Protein AF-A0A167NH59-F1 (afdb_monomer_lite)

Foldseek 3Di:
DDDDDDDDDDDDDDDLPPVLAQPPVCVVVLVVLVQVLVFVCVLDQCDWAPVSHRQFDDDDVVVVVVQVVDQFWDKTKGQPVRVLRRSQVSCVVVVCDCVNRPSSNSVSVVLPAQQWFQADQQLHGDDDPRGGIIIGIWGADPVRTIDTDGDDKAKDFDADQEAEAQDKGKTQIAIDDRNGGSVVFDKDKDWPDDFPQWDDDPNMIMGHHHPPTFWAKTKIWIAGPPDPDGPIHIDIGHHGYDYPDPDDFDFDDDPDDPDDDDDDDDDDDDDDDDDDDDDDDDDDDDDDDDDDPPDPPPQDPVNLVLLVLLLVLLVVLLVVLVVVLPDDDDPPDDPVVVVVSNLLSVLSNVLSVLLNVLSVCSVVVDPPDDPCSVLSVVLSSVLLVVLQVVQVVVVVVPDDDDDDDPDTRTSVSSSVSSSVLLSVLCVVVHSPDDSSSSSVSSVVVVVD

pLDDT: mean 72.91, std 20.8, range [26.47, 95.31]

Organism: Calocera viscosa (strain TUFC12733) (NCBI:txid1330018)

Radius of gyration: 30.0 Å; chains: 1; bounding box: 75×80×81 Å

Structure (mmCIF, N/CA/C/O backbone):
data_AF-A0A167NH59-F1
#
_entry.id   AF-A0A167NH59-F1
#
loop_
_atom_site.group_PDB
_atom_site.id
_atom_site.type_symbol
_atom_site.label_atom_id
_atom_site.label_alt_id
_atom_site.label_comp_id
_atom_site.label_asym_id
_atom_site.label_entity_id
_atom_site.label_seq_id
_atom_site.pdbx_PDB_ins_code
_atom_site.Cartn_x
_atom_site.Cartn_y
_atom_site.Cartn_z
_atom_site.occupancy
_atom_site.B_iso_or_equiv
_atom_site.auth_seq_id
_atom_site.auth_comp_id
_atom_site.auth_asym_id
_atom_site.auth_atom_id
_atom_site.pdbx_PDB_model_num
ATOM 1 N N . LEU A 1 1 ? -32.790 35.386 -23.263 1.00 36.06 1 LEU A N 1
ATOM 2 C CA . LEU A 1 1 ? -32.932 34.646 -21.987 1.00 36.06 1 LEU A CA 1
ATOM 3 C C . LEU A 1 1 ? -33.165 33.174 -22.315 1.00 36.06 1 LEU A C 1
ATOM 5 O O . LEU A 1 1 ? -34.307 32.755 -22.432 1.00 36.06 1 LEU A O 1
ATOM 9 N N . SER A 1 2 ? -32.090 32.414 -22.538 1.00 26.47 2 SER A N 1
ATOM 10 C CA . SER A 1 2 ? -32.166 30.991 -22.897 1.00 26.47 2 SER A CA 1
ATOM 11 C C . SER A 1 2 ? -31.320 30.164 -21.940 1.00 26.47 2 SER A C 1
ATOM 13 O O . SER A 1 2 ? -30.154 30.466 -21.699 1.00 26.47 2 SER A O 1
ATOM 15 N N . ARG A 1 3 ? -31.961 29.134 -21.384 1.00 29.70 3 ARG A N 1
ATOM 16 C CA . ARG A 1 3 ? -31.400 28.104 -20.507 1.00 29.70 3 ARG A CA 1
ATOM 17 C C . ARG A 1 3 ? -30.272 27.346 -21.213 1.00 29.70 3 ARG A C 1
ATOM 19 O O . ARG A 1 3 ? -30.462 26.898 -22.339 1.00 29.70 3 ARG A O 1
ATOM 26 N N . SER A 1 4 ? -29.181 27.065 -20.503 1.00 26.86 4 SER A N 1
ATOM 27 C CA . SER A 1 4 ? -28.382 25.867 -20.769 1.00 26.86 4 SER A CA 1
ATOM 28 C C . SER A 1 4 ? -28.009 25.163 -19.464 1.00 26.86 4 SER A C 1
ATOM 30 O O . SER A 1 4 ? -27.718 25.768 -18.435 1.00 26.86 4 SER A O 1
ATOM 32 N N . SER A 1 5 ? -28.154 23.846 -19.531 1.00 29.17 5 SER A N 1
ATOM 33 C CA . SER A 1 5 ? -27.983 22.841 -18.494 1.00 29.17 5 SER A CA 1
ATOM 34 C C . SER A 1 5 ? -26.498 22.549 -18.278 1.00 29.17 5 SER A C 1
ATOM 36 O O . SER A 1 5 ? -25.785 22.271 -19.237 1.00 29.17 5 SER A O 1
ATOM 38 N N . SER A 1 6 ? -26.036 22.551 -17.027 1.00 28.58 6 SER A N 1
ATOM 39 C CA . SER A 1 6 ? -24.750 21.961 -16.640 1.00 28.58 6 SER A CA 1
ATOM 40 C C . SER A 1 6 ? -24.974 20.951 -15.524 1.00 28.58 6 SER A C 1
ATOM 42 O O . SER A 1 6 ? -25.076 21.272 -14.342 1.00 28.58 6 SER A O 1
ATOM 44 N N . LYS A 1 7 ? -25.076 19.694 -15.948 1.00 31.20 7 LYS A N 1
ATOM 45 C CA . LYS A 1 7 ? -25.189 18.492 -15.127 1.00 31.20 7 LYS A CA 1
ATOM 46 C C . LYS A 1 7 ? -23.807 18.173 -14.538 1.00 31.20 7 LYS A C 1
ATOM 48 O O . LYS A 1 7 ? -23.021 17.475 -15.168 1.00 31.20 7 LYS A O 1
ATOM 53 N N . ARG A 1 8 ? -23.489 18.677 -13.339 1.00 29.53 8 ARG A N 1
ATOM 54 C CA . ARG A 1 8 ? -22.342 18.182 -12.555 1.00 29.53 8 ARG A CA 1
ATOM 55 C C . ARG A 1 8 ? -22.769 16.947 -11.768 1.00 29.53 8 ARG A C 1
ATOM 57 O O . ARG A 1 8 ? -23.543 17.037 -10.821 1.00 29.53 8 ARG A O 1
ATOM 64 N N . ARG A 1 9 ? -22.256 15.790 -12.184 1.00 33.47 9 ARG A N 1
ATOM 65 C CA . ARG A 1 9 ? -22.259 14.544 -11.416 1.00 33.47 9 ARG A CA 1
ATOM 66 C C . ARG A 1 9 ? -20.908 14.478 -10.700 1.00 33.47 9 ARG A C 1
ATOM 68 O O . ARG A 1 9 ? -19.912 14.115 -11.309 1.00 33.47 9 ARG A O 1
ATOM 75 N N . GLY A 1 10 ? -20.878 14.912 -9.447 1.00 27.81 10 GLY A N 1
ATOM 76 C CA . GLY A 1 10 ? -19.772 14.684 -8.522 1.00 27.81 10 GLY A CA 1
ATOM 77 C C . GLY A 1 10 ? -20.354 14.023 -7.284 1.00 27.81 10 GLY A C 1
ATOM 78 O O . GLY A 1 10 ? -21.269 14.578 -6.676 1.00 27.81 10 GLY A O 1
ATOM 79 N N . GLU A 1 11 ? -19.897 12.817 -6.958 1.00 30.73 11 GLU A N 1
ATOM 80 C CA . GLU A 1 11 ? -20.182 12.224 -5.654 1.00 30.73 11 GLU A CA 1
ATOM 81 C C . GLU A 1 11 ? -19.585 13.129 -4.564 1.00 30.73 11 GLU A C 1
ATOM 83 O O . GLU A 1 11 ? -18.430 13.544 -4.687 1.00 30.73 11 GLU A O 1
ATOM 88 N N . PRO A 1 12 ? -20.340 13.476 -3.509 1.00 36.97 12 PRO A N 1
ATOM 89 C CA . PRO A 1 12 ? -19.813 14.314 -2.449 1.00 36.97 12 PRO A CA 1
ATOM 90 C C . PRO A 1 12 ? -18.839 13.500 -1.595 1.00 36.97 12 PRO A C 1
ATOM 92 O O . PRO A 1 12 ? -19.229 12.547 -0.914 1.00 36.97 12 PRO A O 1
ATOM 95 N N . GLY A 1 13 ? -17.571 13.917 -1.592 1.00 38.00 13 GLY A N 1
ATOM 96 C CA . GLY A 1 13 ? -16.649 13.600 -0.507 1.00 38.00 13 GLY A CA 1
ATOM 97 C C . GLY A 1 13 ? -17.328 13.922 0.824 1.00 38.00 13 GLY A C 1
ATOM 98 O O . GLY A 1 13 ? -17.938 14.981 0.984 1.00 38.00 13 GLY A O 1
ATOM 99 N N . HIS A 1 14 ? -17.312 12.965 1.750 1.00 43.12 14 HIS A N 1
ATOM 100 C CA . HIS A 1 14 ? -18.050 13.065 3.004 1.00 43.12 14 HIS A CA 1
ATOM 101 C C . HIS A 1 14 ? -17.337 14.049 3.939 1.00 43.12 14 HIS A C 1
ATOM 103 O O . HIS A 1 14 ? -16.491 13.664 4.742 1.00 43.12 14 HIS A O 1
ATOM 109 N N . VAL A 1 15 ? -17.656 15.335 3.799 1.00 41.75 15 VAL A N 1
ATOM 110 C CA . VAL A 1 15 ? -17.248 16.376 4.743 1.00 41.75 15 VAL A CA 1
ATOM 111 C C . VAL A 1 15 ? -17.925 16.059 6.075 1.00 41.75 15 VAL A C 1
ATOM 113 O O . VAL A 1 15 ? -19.155 16.034 6.164 1.00 41.75 15 VAL A O 1
ATOM 116 N N . ILE A 1 16 ? -17.133 15.761 7.107 1.00 49.47 16 ILE A N 1
ATOM 117 C CA . ILE A 1 16 ? -17.644 15.533 8.461 1.00 49.47 16 ILE A CA 1
ATOM 118 C C . ILE A 1 16 ? -18.283 16.846 8.922 1.00 49.47 16 ILE A C 1
ATOM 120 O O . ILE A 1 16 ? -17.602 17.819 9.221 1.00 49.47 16 ILE A O 1
ATOM 124 N N . SER A 1 17 ? -19.614 16.894 8.937 1.00 43.12 17 SER A N 1
ATOM 125 C CA . SER A 1 17 ? -20.355 18.042 9.452 1.00 43.12 17 SER A CA 1
ATOM 126 C C . SER A 1 17 ? -20.064 18.201 10.948 1.00 43.12 17 SER A C 1
ATOM 128 O O . SER A 1 17 ? -20.421 17.322 11.738 1.00 43.12 17 SER A O 1
ATOM 130 N N . HIS A 1 18 ? -19.466 19.336 11.331 1.00 52.31 18 HIS A N 1
ATOM 131 C CA . HIS A 1 18 ? -19.166 19.729 12.718 1.00 52.31 18 HIS A CA 1
ATOM 132 C C . HIS A 1 18 ? -20.384 19.665 13.661 1.00 52.31 18 HIS A C 1
ATOM 134 O O . HIS A 1 18 ? -20.230 19.578 14.872 1.00 52.31 18 HIS A O 1
ATOM 140 N N . ALA A 1 19 ? -21.611 19.640 13.131 1.00 56.97 19 ALA A N 1
ATOM 141 C CA . ALA A 1 19 ? -22.826 19.478 13.930 1.00 56.97 19 ALA A CA 1
ATOM 142 C C . ALA A 1 19 ? -22.994 18.062 14.527 1.00 56.97 19 ALA A C 1
ATOM 144 O O . ALA A 1 19 ? -23.783 17.868 15.452 1.00 56.97 19 ALA A O 1
ATOM 145 N N . ASN A 1 20 ? -22.279 17.055 14.007 1.00 70.12 20 ASN A N 1
ATOM 146 C CA . ASN A 1 20 ? -22.397 15.657 14.444 1.00 70.12 20 ASN A CA 1
ATOM 147 C C . ASN A 1 20 ? -21.184 15.160 15.249 1.00 70.12 20 ASN A C 1
ATOM 149 O O . ASN A 1 20 ? -21.076 13.958 15.492 1.00 70.12 20 ASN A O 1
ATOM 153 N N . THR A 1 21 ? -20.279 16.046 15.668 1.00 78.88 21 THR A N 1
ATOM 154 C CA . THR A 1 21 ? -19.150 15.684 16.533 1.00 78.88 21 THR A CA 1
ATOM 155 C C . THR A 1 21 ? -19.567 15.655 18.006 1.00 78.88 21 THR A C 1
ATOM 157 O O . THR A 1 21 ? -20.540 16.296 18.419 1.00 78.88 21 THR A O 1
ATOM 160 N N . ILE A 1 22 ? -18.852 14.865 18.810 1.00 81.88 22 ILE A N 1
ATOM 161 C CA . ILE A 1 22 ? -19.028 14.854 20.268 1.00 81.88 22 ILE A CA 1
ATOM 162 C C . ILE A 1 22 ? -18.546 16.206 20.818 1.00 81.88 22 ILE A C 1
ATOM 164 O O . ILE A 1 22 ? -17.506 16.682 20.355 1.00 81.88 22 ILE A O 1
ATOM 168 N N . PRO A 1 23 ? -19.283 16.846 21.747 1.00 84.12 23 PRO A N 1
ATOM 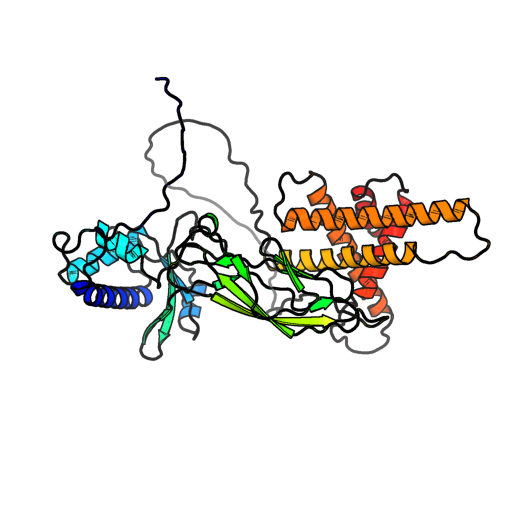169 C CA . PRO A 1 23 ? -18.834 18.079 22.393 1.00 84.12 23 PRO A CA 1
ATOM 170 C C . PRO A 1 23 ? -17.438 17.919 23.002 1.00 84.12 23 PRO A C 1
ATOM 172 O O . PRO A 1 23 ? -17.139 16.872 23.579 1.00 84.12 23 PRO A O 1
ATOM 175 N N . SER A 1 24 ? -16.597 18.951 22.884 1.00 81.44 24 SER A N 1
ATOM 176 C CA . SER A 1 24 ? -15.202 18.900 23.350 1.00 81.44 24 SER A CA 1
ATOM 177 C C . SER A 1 24 ? -15.098 18.536 24.831 1.00 81.44 24 SER A C 1
ATOM 179 O O . SER A 1 24 ? -14.217 17.769 25.200 1.00 81.44 24 SER A O 1
ATOM 181 N N . ASP A 1 25 ? -16.039 19.008 25.648 1.00 85.31 25 ASP A N 1
ATOM 182 C CA . ASP A 1 25 ? -16.055 18.787 27.098 1.00 85.31 25 ASP A CA 1
ATOM 183 C C . ASP A 1 25 ? -16.314 17.320 27.468 1.00 85.31 25 ASP A C 1
ATOM 185 O O . ASP A 1 25 ? -15.820 16.836 28.476 1.00 85.31 25 ASP A O 1
ATOM 189 N N . MET A 1 26 ? -17.051 16.591 26.624 1.00 85.44 26 MET A N 1
ATOM 190 C CA . MET A 1 26 ? -17.397 15.182 26.849 1.00 85.44 26 MET A CA 1
ATOM 191 C C . MET A 1 26 ? -16.426 14.212 26.177 1.00 85.44 26 MET A C 1
ATOM 193 O O . MET A 1 26 ? -16.434 13.013 26.457 1.00 85.44 26 MET A O 1
ATOM 197 N N . LYS A 1 27 ? -15.621 14.700 25.228 1.00 88.12 27 LYS A N 1
ATOM 198 C CA . LYS A 1 27 ? -14.713 13.859 24.451 1.00 88.12 27 LYS A CA 1
ATOM 199 C C . LYS A 1 27 ? -13.714 13.087 25.336 1.00 88.12 27 LYS A C 1
ATOM 201 O O . LYS A 1 27 ? -13.561 11.898 25.066 1.00 88.12 27 LYS A O 1
ATOM 206 N N . PRO A 1 28 ?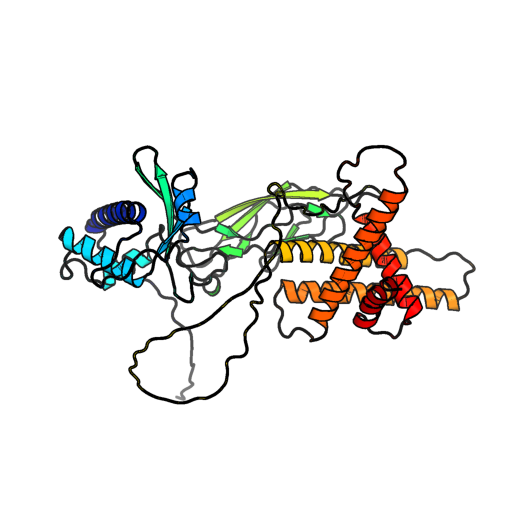 -13.082 13.676 26.373 1.00 91.19 28 PRO A N 1
ATOM 207 C CA . PRO A 1 28 ? -12.152 12.951 27.241 1.00 91.19 28 PRO A CA 1
ATOM 208 C C . PRO A 1 28 ? -12.804 11.766 27.955 1.00 91.19 28 PRO A C 1
ATOM 210 O O . PRO A 1 28 ? -12.216 10.689 28.025 1.00 91.19 28 PRO A O 1
ATOM 213 N N . ASP A 1 29 ? -14.042 11.933 28.425 1.00 91.31 29 ASP A N 1
ATOM 214 C CA . ASP A 1 29 ? -14.771 10.850 29.083 1.00 91.31 29 ASP A CA 1
ATOM 215 C C . ASP A 1 29 ? -15.119 9.735 28.099 1.00 91.31 29 ASP A C 1
ATOM 217 O O . ASP A 1 29 ? -14.930 8.559 28.401 1.00 91.31 29 ASP A O 1
ATOM 221 N N . VAL A 1 30 ? -15.569 10.087 26.892 1.00 91.50 30 VAL A N 1
ATOM 222 C CA . VAL A 1 30 ? -15.853 9.098 25.843 1.00 91.50 30 VAL A CA 1
ATOM 223 C C . VAL A 1 30 ? -14.573 8.377 25.400 1.00 91.50 30 VAL A C 1
ATOM 225 O O . VAL A 1 30 ? -14.612 7.166 25.192 1.00 91.50 30 VAL A O 1
ATOM 228 N N . ASP A 1 31 ? -13.439 9.079 25.302 1.00 93.00 31 ASP A N 1
ATOM 229 C CA . ASP A 1 31 ? -12.129 8.481 25.013 1.00 93.00 31 ASP A CA 1
ATOM 230 C C . ASP A 1 31 ? -11.709 7.503 26.123 1.00 93.00 31 ASP A C 1
ATOM 232 O O . ASP A 1 31 ? -11.278 6.388 25.823 1.00 93.00 31 ASP A O 1
ATOM 236 N N . ARG A 1 32 ? -11.902 7.861 27.401 1.00 94.44 32 ARG A N 1
ATOM 237 C CA . ARG A 1 32 ? -11.666 6.952 28.534 1.00 94.44 32 ARG A CA 1
ATOM 238 C C . ARG A 1 32 ? -12.500 5.677 28.398 1.00 94.44 32 ARG A C 1
ATOM 240 O O . ARG A 1 32 ? -11.945 4.579 28.448 1.00 94.44 32 ARG A O 1
ATOM 247 N N . VAL A 1 33 ? -13.808 5.811 28.157 1.00 94.19 33 VAL A N 1
ATOM 248 C CA . VAL A 1 33 ? -14.710 4.663 27.955 1.00 94.19 33 VAL A CA 1
ATOM 249 C C . VAL A 1 33 ? -14.283 3.829 26.744 1.00 94.19 33 VAL A C 1
ATOM 251 O O . VAL A 1 33 ? -14.334 2.601 26.790 1.00 94.19 33 VAL A O 1
ATOM 254 N N . PHE A 1 34 ? -13.820 4.466 25.668 1.00 94.94 34 PHE A N 1
ATOM 255 C CA . PHE A 1 34 ? -13.326 3.782 24.476 1.00 94.94 34 PHE A CA 1
ATOM 256 C C . PHE A 1 34 ? -12.108 2.902 24.772 1.00 94.94 34 PHE A C 1
ATOM 258 O O . PHE A 1 34 ? -12.106 1.732 24.391 1.00 94.94 34 PHE A O 1
ATOM 265 N N . PHE A 1 35 ? -11.103 3.402 25.492 1.00 93.69 35 PHE A N 1
ATOM 266 C CA . PHE A 1 35 ? -9.929 2.593 25.837 1.00 93.69 35 PHE A CA 1
ATOM 267 C C . PHE A 1 35 ? -10.220 1.516 26.886 1.00 93.69 35 PHE A C 1
ATOM 269 O O . PHE A 1 35 ? -9.649 0.426 26.811 1.00 93.69 35 PHE A O 1
ATOM 276 N N . GLU A 1 36 ? -11.125 1.768 27.833 1.00 93.00 36 GLU A N 1
ATOM 277 C CA . GLU A 1 36 ? -11.616 0.737 28.759 1.00 93.00 36 GLU A CA 1
ATOM 278 C C . GLU A 1 36 ? -12.341 -0.385 28.003 1.00 93.00 36 GLU A C 1
ATOM 280 O O . GLU A 1 36 ? -12.088 -1.571 28.238 1.00 93.00 36 GLU A O 1
ATOM 285 N N . PHE A 1 37 ? -13.197 -0.015 27.047 1.00 93.75 37 PHE A N 1
ATOM 286 C CA . PHE A 1 37 ? -13.886 -0.949 26.165 1.00 93.75 37 PHE A CA 1
ATOM 287 C C . PHE A 1 37 ? -12.897 -1.767 25.330 1.00 93.75 37 PHE A C 1
ATOM 289 O O . PHE A 1 37 ? -13.005 -2.992 25.294 1.00 93.75 37 PHE A O 1
ATOM 296 N N . LEU A 1 38 ? -11.903 -1.125 24.707 1.00 92.25 38 LEU A N 1
ATOM 297 C CA . LEU A 1 38 ? -10.886 -1.819 23.917 1.00 92.25 38 LEU A CA 1
ATOM 298 C C . LEU A 1 38 ? -10.030 -2.771 24.759 1.00 92.25 38 LEU A C 1
ATOM 300 O O . LEU A 1 38 ? -9.749 -3.878 24.307 1.00 92.25 38 LEU A O 1
ATOM 304 N N . ASN A 1 39 ? -9.637 -2.377 25.974 1.00 91.06 39 ASN A N 1
ATOM 305 C CA . ASN A 1 39 ? -8.897 -3.252 26.886 1.00 91.06 39 ASN A CA 1
ATOM 306 C C . ASN A 1 39 ? -9.692 -4.519 27.207 1.00 91.06 39 ASN A C 1
ATOM 308 O O . ASN A 1 39 ? -9.156 -5.624 27.149 1.00 91.06 39 ASN A O 1
ATOM 312 N N . ARG A 1 40 ? -10.986 -4.370 27.503 1.00 89.62 40 ARG A N 1
ATOM 313 C CA . ARG A 1 40 ? -11.868 -5.510 27.763 1.00 89.62 40 ARG A CA 1
ATOM 314 C C . ARG A 1 40 ? -12.035 -6.383 26.525 1.00 89.62 40 ARG A C 1
ATOM 316 O O . ARG A 1 40 ? -11.936 -7.602 26.625 1.00 89.62 40 ARG A O 1
ATOM 323 N N . LEU A 1 41 ? -12.220 -5.750 25.369 1.00 89.31 41 LEU A N 1
ATOM 324 C CA . LEU A 1 41 ? -12.395 -6.423 24.091 1.00 89.31 41 LEU A CA 1
ATOM 325 C C . LEU A 1 41 ? -11.157 -7.238 23.708 1.00 89.31 41 LEU A C 1
ATOM 327 O O . LEU A 1 41 ? -11.280 -8.406 23.370 1.00 89.31 41 LEU A O 1
ATOM 331 N N . CYS A 1 42 ? -9.953 -6.685 23.831 1.00 85.50 42 CYS A N 1
ATOM 332 C CA . CYS A 1 42 ? -8.730 -7.435 23.540 1.00 85.50 42 CYS A CA 1
ATOM 333 C C . CYS A 1 42 ? -8.441 -8.549 24.563 1.00 85.50 42 CYS A C 1
ATOM 335 O O . CYS A 1 42 ? -7.798 -9.534 24.205 1.00 85.50 42 CYS A O 1
ATOM 337 N N . SER A 1 43 ? -8.940 -8.434 25.798 1.00 84.62 43 SER A N 1
ATOM 338 C CA . SER A 1 43 ? -8.812 -9.470 26.834 1.00 84.62 43 SER A CA 1
ATOM 339 C C . SER A 1 43 ? -9.855 -10.593 26.735 1.00 84.62 43 SER A C 1
ATOM 341 O O . SER A 1 43 ? -9.581 -11.703 27.182 1.00 84.62 43 SER A O 1
ATOM 343 N N . SER A 1 44 ? -11.031 -10.341 26.147 1.00 84.62 44 SER A N 1
ATOM 344 C CA . SER A 1 44 ? -12.120 -11.320 25.993 1.00 84.62 44 SER A CA 1
ATOM 345 C C . SER A 1 44 ? -12.510 -11.461 24.520 1.00 84.62 44 SER A C 1
ATOM 347 O O . SER A 1 44 ? -13.264 -10.677 23.943 1.00 84.62 44 SER A O 1
ATOM 349 N N . LEU A 1 45 ? -11.967 -12.501 23.884 1.00 81.62 45 LEU A N 1
ATOM 350 C CA . LEU A 1 45 ? -12.129 -12.758 22.446 1.00 81.62 45 LEU A CA 1
ATOM 351 C C . LEU A 1 45 ? -13.531 -13.261 22.062 1.00 81.62 45 LEU A C 1
ATOM 353 O O . LEU A 1 45 ? -13.904 -13.246 20.888 1.00 81.62 45 LEU A O 1
ATOM 357 N N . ASP A 1 46 ? -14.298 -13.706 23.048 1.00 84.12 46 ASP A N 1
ATOM 358 C CA . ASP A 1 46 ? -15.650 -14.246 22.958 1.00 84.12 46 ASP A CA 1
ATOM 359 C C . ASP A 1 46 ? -16.745 -13.196 23.185 1.00 84.12 46 ASP A C 1
ATOM 361 O O . ASP A 1 46 ? -17.925 -13.534 23.135 1.00 84.12 46 ASP A O 1
ATOM 365 N N . MET A 1 47 ? -16.384 -11.920 23.370 1.00 85.88 47 MET A N 1
ATOM 366 C CA . MET A 1 47 ? -17.373 -10.855 23.536 1.00 85.88 47 MET A CA 1
ATOM 367 C C . MET A 1 47 ? -18.358 -10.786 22.361 1.00 85.88 47 MET A C 1
ATOM 369 O O . MET A 1 47 ? -17.970 -10.720 21.183 1.00 85.88 47 MET A O 1
ATOM 373 N N . THR A 1 48 ? -19.640 -10.724 22.714 1.00 88.19 48 THR A N 1
ATOM 374 C CA . THR A 1 48 ? -20.770 -10.533 21.805 1.00 88.19 48 THR A CA 1
ATOM 375 C C . THR A 1 48 ? -21.435 -9.178 22.031 1.00 88.19 48 THR A C 1
ATOM 377 O O . THR A 1 48 ? -21.297 -8.587 23.100 1.00 88.19 48 THR A O 1
ATOM 380 N N . ASP A 1 49 ? -22.175 -8.689 21.039 1.00 88.69 49 ASP A N 1
ATOM 381 C CA . ASP A 1 49 ? -23.127 -7.593 21.250 1.00 88.69 49 ASP A CA 1
ATOM 382 C C . ASP A 1 49 ? -24.432 -8.090 21.913 1.00 88.69 49 ASP A C 1
ATOM 384 O O . ASP A 1 49 ? -24.612 -9.294 22.132 1.00 88.69 49 ASP A O 1
ATOM 388 N N . SER A 1 50 ? -25.371 -7.181 22.203 1.00 84.00 50 SER A N 1
ATOM 389 C CA . SER A 1 50 ? -26.709 -7.513 22.735 1.00 84.00 50 SER A CA 1
ATOM 390 C C . SER A 1 50 ? -27.533 -8.489 21.889 1.00 84.00 50 SER A C 1
ATOM 392 O O . SER A 1 50 ? -28.536 -9.018 22.368 1.00 84.00 50 SER A O 1
ATOM 394 N N . LYS A 1 51 ? -27.142 -8.745 20.635 1.00 84.31 51 LYS A N 1
ATOM 395 C CA . LYS A 1 51 ? -27.811 -9.689 19.731 1.00 84.31 51 LYS A CA 1
ATOM 396 C C . LYS A 1 51 ? -27.129 -11.057 19.702 1.00 84.31 51 LYS A C 1
ATOM 398 O O . LYS A 1 51 ? -27.583 -11.934 18.972 1.00 84.31 51 LYS A O 1
ATOM 403 N N . GLY A 1 52 ? -26.062 -11.244 20.479 1.00 85.56 52 GLY A N 1
ATOM 404 C CA . GLY A 1 52 ? -25.271 -12.471 20.502 1.00 85.56 52 GLY A CA 1
ATOM 405 C C . GLY A 1 52 ? -24.269 -12.579 19.349 1.00 85.56 52 GLY A C 1
ATOM 406 O O . GLY A 1 52 ? -23.673 -13.637 19.156 1.00 85.56 52 GLY A O 1
ATOM 407 N N . GLU A 1 53 ? -24.047 -11.509 18.578 1.00 86.50 53 GLU A N 1
ATOM 408 C CA . GLU A 1 53 ? -23.068 -11.521 17.493 1.00 86.50 53 GLU A CA 1
ATOM 409 C C . GLU A 1 53 ? -21.660 -11.291 18.034 1.00 86.50 53 GLU A C 1
ATOM 411 O O . GLU A 1 53 ? -21.384 -10.280 18.680 1.00 86.50 53 GLU A O 1
ATOM 416 N N . LEU A 1 54 ? -20.734 -12.196 17.708 1.00 88.62 54 LEU A N 1
ATOM 417 C CA . LEU A 1 54 ? -19.324 -12.050 18.071 1.00 88.62 54 LEU A CA 1
ATOM 418 C C . LEU A 1 54 ? -18.734 -10.766 17.476 1.00 88.62 54 LEU A C 1
ATOM 420 O O . LEU A 1 54 ? -18.764 -10.552 16.258 1.00 88.62 54 LEU A O 1
ATOM 424 N N . ILE A 1 55 ? -18.137 -9.939 18.334 1.00 90.50 55 ILE A N 1
ATOM 425 C CA . ILE A 1 55 ? -17.504 -8.677 17.930 1.00 90.50 55 ILE A CA 1
ATOM 426 C C . ILE A 1 55 ? -16.209 -8.963 17.162 1.00 90.50 55 ILE A C 1
ATOM 428 O O . ILE A 1 55 ? -15.915 -8.333 16.137 1.00 90.50 55 ILE A O 1
ATOM 432 N N . HIS A 1 56 ? -15.447 -9.952 17.628 1.00 88.50 56 HIS A N 1
ATOM 433 C CA . HIS A 1 56 ? -14.242 -10.425 16.966 1.00 88.50 56 HIS A CA 1
ATOM 434 C C . HIS A 1 56 ? -14.585 -11.163 15.675 1.00 88.50 56 HIS A C 1
ATOM 436 O O . HIS A 1 56 ? -15.395 -12.091 15.629 1.00 88.50 56 HIS A O 1
ATOM 442 N N . GLN A 1 57 ? -13.893 -10.809 14.598 1.00 84.94 57 GLN A N 1
ATOM 443 C CA . GLN A 1 57 ? -13.942 -11.596 13.380 1.00 84.94 57 GLN A CA 1
ATOM 444 C C . GLN A 1 57 ? -13.134 -12.882 13.596 1.00 84.94 57 GLN A C 1
ATOM 446 O O . GLN A 1 57 ? -11.910 -12.840 13.498 1.00 84.94 57 GLN A O 1
ATOM 451 N N . ALA A 1 58 ? -13.834 -13.995 13.861 1.00 66.00 58 ALA A N 1
ATOM 452 C CA . ALA A 1 58 ? -13.326 -15.362 14.063 1.00 66.00 58 ALA A CA 1
ATOM 453 C C . ALA A 1 58 ? -11.833 -15.543 13.719 1.00 66.00 58 ALA A C 1
ATOM 455 O O . ALA A 1 58 ? -11.455 -15.712 12.550 1.00 66.00 58 ALA A O 1
ATOM 456 N N . LEU A 1 59 ? -10.993 -15.478 14.752 1.00 62.47 59 LEU A N 1
ATOM 457 C CA . LEU A 1 59 ? -9.559 -15.720 14.660 1.00 62.47 59 LEU A CA 1
ATOM 458 C C . LEU A 1 59 ? -9.310 -17.231 14.558 1.00 62.47 59 LEU A C 1
ATOM 460 O O . LEU A 1 59 ? -10.005 -18.038 15.167 1.00 62.47 59 LEU A O 1
ATOM 464 N N . MET A 1 60 ? -8.317 -17.634 13.764 1.00 51.41 60 MET A N 1
ATOM 465 C CA . MET A 1 60 ? -7.879 -19.032 13.751 1.00 51.41 60 MET A CA 1
ATOM 466 C C . MET A 1 60 ? -7.237 -19.365 15.109 1.00 51.41 60 MET A C 1
ATOM 468 O O . MET A 1 60 ? -6.377 -18.591 15.536 1.00 51.41 60 MET A O 1
ATOM 472 N N . PRO A 1 61 ? -7.528 -20.521 15.733 1.00 46.81 61 PRO A N 1
ATOM 473 C CA . PRO A 1 61 ? -6.947 -20.920 17.024 1.00 46.81 61 PRO A CA 1
ATOM 474 C C . PRO A 1 61 ? -5.410 -20.830 17.063 1.00 46.81 61 PRO A C 1
ATOM 476 O O . PRO A 1 61 ? -4.810 -20.399 18.041 1.00 46.81 61 PRO A O 1
ATOM 479 N N . LYS A 1 62 ? -4.758 -21.114 15.929 1.00 50.78 62 LYS A N 1
ATOM 480 C CA . LYS A 1 62 ? -3.297 -21.031 15.751 1.00 50.78 62 LYS A CA 1
ATOM 481 C C . LYS A 1 62 ? -2.723 -19.606 15.812 1.00 50.78 62 LYS A C 1
ATOM 483 O O . LYS A 1 62 ? -1.536 -19.434 16.067 1.00 50.78 62 LYS A O 1
ATOM 488 N N . LYS A 1 63 ? -3.541 -18.584 15.533 1.00 56.41 63 LYS A N 1
ATOM 489 C CA . LYS A 1 63 ? -3.187 -17.166 15.730 1.00 56.41 63 LYS A CA 1
ATOM 490 C C . LYS A 1 63 ? -3.467 -16.701 17.162 1.00 56.41 63 LYS A C 1
ATOM 492 O O . LYS A 1 63 ? -2.857 -15.729 17.579 1.00 56.41 63 LYS A O 1
ATOM 497 N N . MET A 1 64 ? -4.340 -17.410 17.879 1.00 52.19 64 MET A N 1
ATOM 498 C CA . MET A 1 64 ? -4.704 -17.162 19.277 1.00 52.19 64 MET A CA 1
ATOM 499 C C . MET A 1 64 ? -3.539 -17.502 20.216 1.00 52.19 64 MET A C 1
ATOM 501 O O . MET A 1 64 ? -3.121 -16.655 20.989 1.00 52.19 64 MET A O 1
ATOM 505 N N . GLN A 1 65 ? -2.924 -18.680 20.051 1.00 50.47 65 GLN A N 1
ATOM 506 C CA . GLN A 1 65 ? -1.801 -19.132 20.892 1.00 50.47 65 GLN A CA 1
ATOM 507 C C . GLN A 1 65 ? -0.530 -18.273 20.739 1.00 50.47 65 GLN A C 1
ATOM 509 O O . GLN A 1 65 ? 0.190 -18.043 21.699 1.00 50.47 65 GLN A O 1
ATOM 514 N N . LYS A 1 66 ? -0.282 -17.730 19.540 1.00 55.66 66 LYS A N 1
ATOM 515 C CA . LYS A 1 66 ? 0.856 -16.829 19.268 1.00 55.66 66 LYS A CA 1
ATOM 516 C C . LYS A 1 66 ? 0.636 -15.380 19.716 1.00 55.66 66 LYS A C 1
ATOM 518 O O . LYS A 1 66 ? 1.552 -14.569 19.586 1.00 55.66 66 LYS A O 1
ATOM 523 N N . LEU A 1 67 ? -0.577 -15.030 20.146 1.00 58.44 67 LEU A N 1
ATOM 524 C CA . LEU A 1 67 ? -0.903 -13.678 20.597 1.00 58.44 67 LEU A CA 1
ATOM 525 C C . LEU A 1 67 ? -0.330 -13.416 21.994 1.00 58.44 67 LEU A C 1
ATOM 527 O O . LEU A 1 67 ? 0.175 -12.326 22.236 1.00 58.44 67 LEU A O 1
ATOM 531 N N . ASP A 1 68 ? -0.333 -14.439 22.852 1.00 58.19 68 ASP A N 1
ATOM 532 C CA . ASP A 1 68 ? 0.221 -14.378 24.210 1.00 58.19 68 ASP A CA 1
ATOM 533 C C . ASP A 1 68 ? 1.758 -14.376 24.240 1.00 58.19 68 ASP A C 1
ATOM 535 O O . ASP A 1 68 ? 2.356 -13.822 25.155 1.00 58.19 68 ASP A O 1
ATOM 539 N N . GLU A 1 69 ? 2.410 -14.947 23.224 1.00 56.56 69 GLU A N 1
ATOM 540 C CA . GLU A 1 69 ? 3.875 -15.100 23.161 1.00 56.56 69 GLU A CA 1
ATOM 541 C C . GLU A 1 69 ? 4.594 -13.926 22.466 1.00 56.56 69 GLU A C 1
ATOM 543 O O . GLU A 1 69 ? 5.822 -13.854 22.457 1.00 56.56 69 GLU A O 1
ATOM 548 N N . SER A 1 70 ? 3.855 -13.018 21.821 1.00 57.22 70 SER A N 1
ATOM 549 C CA . SER A 1 70 ? 4.422 -12.037 20.893 1.00 57.22 70 SER A CA 1
ATOM 550 C C . SER A 1 70 ? 4.543 -10.638 21.514 1.00 57.22 70 SER A C 1
ATOM 552 O O . SER A 1 70 ? 3.514 -10.005 21.745 1.00 57.22 70 SER A O 1
ATOM 554 N N . PRO A 1 71 ? 5.757 -10.067 21.645 1.00 65.62 71 PRO A N 1
ATOM 555 C CA . PRO A 1 71 ? 5.959 -8.713 22.166 1.00 65.62 71 PRO A CA 1
ATOM 556 C C . PRO A 1 71 ? 5.658 -7.593 21.151 1.00 65.62 71 PRO A C 1
ATOM 558 O O . PRO A 1 71 ? 5.882 -6.427 21.466 1.00 65.62 71 PRO A O 1
ATOM 561 N N . ASP A 1 72 ? 5.176 -7.904 19.946 1.00 79.19 72 ASP A N 1
ATOM 562 C CA . ASP A 1 72 ? 4.882 -6.919 18.893 1.00 79.19 72 ASP A CA 1
ATOM 563 C C . ASP A 1 72 ? 3.400 -6.527 18.815 1.00 79.19 72 ASP A C 1
ATOM 565 O O . ASP A 1 72 ? 2.517 -7.294 19.200 1.00 79.19 72 ASP A O 1
ATOM 569 N N . PHE A 1 73 ? 3.117 -5.358 18.227 1.00 82.25 73 PHE A N 1
ATOM 570 C CA . PHE A 1 73 ? 1.754 -4.942 17.881 1.00 82.25 73 PHE A CA 1
ATOM 571 C C . PHE A 1 73 ? 1.109 -5.912 16.884 1.00 82.25 73 PHE A C 1
ATOM 573 O O . PHE A 1 73 ? 1.700 -6.293 15.867 1.00 82.25 73 PHE A O 1
ATOM 580 N N . ARG A 1 74 ? -0.140 -6.298 17.158 1.00 81.81 74 ARG A N 1
ATOM 581 C CA . ARG A 1 74 ? -0.919 -7.212 16.318 1.00 81.81 74 ARG A CA 1
ATOM 582 C C . ARG A 1 74 ? -2.268 -6.590 15.939 1.00 81.81 74 ARG A C 1
ATOM 584 O O . ARG A 1 74 ? -2.921 -5.992 16.793 1.00 81.81 74 ARG A O 1
ATOM 591 N N . PRO A 1 75 ? -2.719 -6.745 14.679 1.00 84.50 75 PRO A N 1
ATOM 592 C CA . PRO A 1 75 ? -4.034 -6.283 14.257 1.00 84.50 75 PRO A CA 1
ATOM 593 C C . PRO A 1 75 ? -5.146 -7.219 14.736 1.00 84.50 75 PRO A C 1
ATOM 595 O O . PRO A 1 75 ? -5.244 -8.368 14.295 1.00 84.50 75 PRO A O 1
ATOM 598 N N . PHE A 1 76 ? -6.042 -6.690 15.560 1.00 87.38 76 PHE A N 1
ATOM 599 C CA . PHE A 1 76 ? -7.341 -7.276 15.864 1.00 87.38 76 PHE A CA 1
ATOM 600 C C . PHE A 1 76 ? -8.350 -6.869 14.803 1.00 87.38 76 PHE A C 1
ATOM 602 O O . PHE A 1 76 ? -8.348 -5.731 14.343 1.00 87.38 76 PHE A O 1
ATOM 609 N N . LYS A 1 77 ? -9.210 -7.809 14.407 1.00 89.94 77 LYS A N 1
ATOM 610 C CA . LYS A 1 77 ? -10.209 -7.616 13.354 1.00 89.94 77 LYS A CA 1
ATOM 611 C C . LYS A 1 77 ? -11.598 -7.652 13.960 1.00 89.94 77 LYS A C 1
ATOM 613 O O . LYS A 1 77 ? -11.990 -8.677 14.513 1.00 89.94 77 LYS A O 1
ATOM 618 N N . PHE A 1 78 ? -12.353 -6.580 13.777 1.00 91.88 78 PHE A N 1
ATOM 619 C CA . PHE A 1 78 ? -13.676 -6.423 14.367 1.00 91.88 78 PHE A CA 1
ATOM 620 C C . PHE A 1 78 ? -14.763 -6.289 13.314 1.00 91.88 78 PHE A C 1
ATOM 622 O O . PHE A 1 78 ? -14.582 -5.643 12.275 1.00 91.88 78 PHE A O 1
ATOM 629 N N . ARG A 1 79 ? -15.920 -6.883 13.605 1.00 90.88 79 ARG A N 1
ATOM 630 C CA . ARG A 1 79 ? -17.146 -6.664 12.842 1.00 90.88 79 ARG A CA 1
ATOM 631 C C . ARG A 1 79 ? -17.709 -5.294 13.202 1.00 90.88 79 ARG A C 1
ATOM 633 O O . ARG A 1 79 ? -18.061 -5.050 14.349 1.00 90.88 79 ARG A O 1
ATOM 640 N N . ILE A 1 80 ? -17.820 -4.415 12.208 1.00 92.31 80 ILE A N 1
ATOM 641 C CA . ILE A 1 80 ? -18.144 -2.992 12.411 1.00 92.31 80 ILE A CA 1
ATOM 642 C C . ILE A 1 80 ? -19.465 -2.802 13.170 1.00 92.31 80 ILE A C 1
ATOM 644 O O . ILE A 1 80 ? -19.547 -1.978 14.078 1.00 92.31 80 ILE A O 1
ATOM 648 N N . GLN A 1 81 ? -20.497 -3.568 12.808 1.00 90.56 81 GLN A N 1
ATOM 649 C CA . GLN A 1 81 ? -21.820 -3.448 13.420 1.00 90.56 81 GLN A CA 1
ATOM 650 C C . GLN A 1 81 ? -21.823 -3.897 14.886 1.00 90.56 81 GLN A C 1
ATOM 652 O O . GLN A 1 81 ? -22.206 -3.105 15.742 1.00 90.56 81 GLN A O 1
ATOM 657 N N . ALA A 1 82 ? -21.344 -5.112 15.174 1.00 91.00 82 ALA A N 1
ATOM 658 C CA . ALA A 1 82 ? -21.272 -5.642 16.537 1.00 91.00 82 ALA A CA 1
ATOM 659 C C . ALA A 1 82 ? -20.389 -4.763 17.441 1.00 91.00 82 ALA A C 1
ATOM 661 O O . ALA A 1 82 ? -20.775 -4.439 18.557 1.00 91.00 82 ALA A O 1
ATOM 662 N N . PHE A 1 83 ? -19.253 -4.278 16.921 1.00 94.12 83 PHE A N 1
ATOM 663 C CA . PHE A 1 83 ? -18.385 -3.336 17.632 1.00 94.12 83 PHE A CA 1
ATOM 664 C C . PHE A 1 83 ? -19.118 -2.037 17.993 1.00 94.12 83 PHE A C 1
ATOM 666 O O . PHE A 1 83 ? -19.028 -1.562 19.120 1.00 94.12 83 PHE A O 1
ATOM 673 N N . THR A 1 84 ? -19.859 -1.462 17.040 1.00 93.75 84 THR A N 1
ATOM 674 C CA . THR A 1 84 ? -20.602 -0.214 17.263 1.00 93.75 84 THR A CA 1
ATOM 675 C C . THR A 1 84 ? -21.709 -0.408 18.300 1.00 93.75 84 THR A C 1
ATOM 677 O O . THR A 1 84 ? -21.857 0.441 19.171 1.00 93.75 84 THR A O 1
ATOM 680 N N . ASN A 1 85 ? -22.468 -1.508 18.229 1.00 92.44 85 ASN A N 1
ATOM 681 C CA . ASN A 1 85 ? -23.538 -1.804 19.187 1.00 92.44 85 ASN A CA 1
ATOM 682 C C . ASN A 1 85 ? -22.977 -1.979 20.603 1.00 92.44 85 ASN A C 1
ATOM 684 O O . ASN A 1 85 ? -23.405 -1.287 21.521 1.00 92.44 85 ASN A O 1
ATOM 688 N N . ALA A 1 86 ? -21.953 -2.823 20.754 1.00 92.81 86 ALA A N 1
ATOM 689 C CA . ALA A 1 86 ? -21.331 -3.093 22.045 1.00 92.81 86 ALA A CA 1
ATOM 690 C C . ALA A 1 86 ? -20.707 -1.835 22.674 1.00 92.81 86 ALA A C 1
ATOM 692 O O . ALA A 1 86 ? -20.785 -1.639 23.884 1.00 92.81 86 ALA A O 1
ATOM 693 N N . PHE A 1 87 ? -20.131 -0.940 21.864 1.00 94.31 87 PHE A N 1
ATOM 694 C CA . PHE A 1 87 ? -19.612 0.328 22.375 1.00 94.31 87 PHE A CA 1
ATOM 695 C C . PHE A 1 87 ? -20.726 1.275 22.847 1.00 94.31 87 PHE A C 1
ATOM 697 O O . PHE A 1 87 ? -20.581 1.938 23.870 1.00 94.31 87 PHE A O 1
ATOM 704 N N . VAL A 1 88 ? -21.858 1.327 22.138 1.00 92.31 88 VAL A N 1
ATOM 705 C CA . VAL A 1 88 ? -23.033 2.111 22.561 1.00 92.31 88 VAL A CA 1
ATOM 706 C C . VAL A 1 88 ? -23.613 1.568 23.868 1.00 92.31 88 VAL A C 1
ATOM 708 O O . VAL A 1 88 ? -23.995 2.343 24.738 1.00 92.31 88 VAL A O 1
ATOM 711 N N . GLU A 1 89 ? -23.643 0.248 24.036 1.00 91.19 89 GLU A N 1
ATOM 712 C CA . GLU A 1 89 ? -24.053 -0.398 25.286 1.00 91.19 89 GLU A CA 1
ATOM 713 C C . GLU A 1 89 ? -23.116 -0.037 26.446 1.00 91.19 89 GLU A C 1
ATOM 715 O O . GLU A 1 89 ? -23.588 0.306 27.530 1.00 91.19 89 GLU A O 1
ATOM 720 N N . GLU A 1 90 ? -21.801 -0.028 26.213 1.00 92.88 90 GLU A N 1
ATOM 721 C CA . GLU A 1 90 ? -20.829 0.390 27.227 1.00 92.88 90 GLU A CA 1
ATOM 722 C C . GLU A 1 90 ? -20.980 1.874 27.597 1.00 92.88 90 GLU A C 1
ATOM 724 O O . GLU A 1 90 ? -20.905 2.227 28.774 1.00 92.88 90 GLU A O 1
ATOM 729 N N . LEU A 1 91 ? -21.253 2.741 26.619 1.00 92.00 91 LEU A N 1
ATOM 730 C CA . LEU A 1 91 ? -21.549 4.155 26.855 1.00 92.00 91 LEU A CA 1
ATOM 731 C C . LEU A 1 91 ? -22.819 4.334 27.696 1.00 92.00 91 LEU A C 1
ATOM 733 O O . LEU A 1 91 ? -22.794 5.051 28.698 1.00 92.00 91 LEU A O 1
ATOM 737 N N . ASN A 1 92 ? -23.897 3.625 27.353 1.00 91.19 92 ASN A N 1
ATOM 738 C CA . ASN A 1 92 ? -25.135 3.625 28.130 1.00 91.19 92 ASN A CA 1
ATOM 739 C C . ASN A 1 92 ? -24.896 3.149 29.573 1.00 91.19 92 ASN A C 1
ATOM 741 O O . ASN A 1 92 ? -25.422 3.750 30.510 1.00 91.19 92 ASN A O 1
ATOM 745 N N . ARG A 1 93 ? -24.060 2.117 29.772 1.00 89.44 93 ARG A N 1
ATOM 746 C CA . ARG A 1 93 ? -23.686 1.593 31.099 1.00 89.44 93 ARG A CA 1
ATOM 747 C C . ARG A 1 93 ? -22.966 2.632 31.961 1.00 89.44 93 ARG A C 1
ATOM 749 O O . ARG A 1 93 ? -23.103 2.603 33.180 1.00 89.44 93 ARG A O 1
ATOM 756 N N . GLN A 1 94 ? -22.220 3.547 31.342 1.00 90.06 94 GLN A N 1
ATOM 757 C CA . GLN A 1 94 ? -21.534 4.649 32.025 1.00 90.06 94 GLN A CA 1
ATOM 758 C C . GLN A 1 94 ? -22.360 5.951 32.076 1.00 90.06 94 GLN A C 1
ATOM 760 O O . GLN A 1 94 ? -21.833 6.993 32.449 1.00 90.06 94 GLN A O 1
ATOM 765 N N . GLY A 1 95 ? -23.656 5.905 31.736 1.00 87.06 95 GLY A N 1
ATOM 766 C CA . GLY A 1 95 ? -24.580 7.040 31.860 1.00 87.06 95 GLY A CA 1
ATOM 767 C C . GLY A 1 95 ? -24.715 7.915 30.608 1.00 87.06 95 GLY A C 1
ATOM 768 O O . GLY A 1 95 ? -25.519 8.849 30.601 1.00 87.06 95 GLY A O 1
ATOM 769 N N . PHE A 1 96 ? -24.007 7.600 29.520 1.00 88.25 96 PHE A N 1
ATOM 770 C CA . PHE A 1 96 ? -24.145 8.287 28.233 1.00 88.25 96 PHE A CA 1
ATOM 771 C C . PHE A 1 96 ? -25.327 7.717 27.447 1.00 88.25 96 PHE A C 1
ATOM 773 O O . PHE A 1 96 ? -25.154 6.953 26.502 1.00 88.25 96 PHE A O 1
ATOM 780 N N . THR A 1 97 ? -26.537 8.082 27.867 1.00 86.75 97 THR A N 1
ATOM 781 C CA . THR A 1 97 ? -27.784 7.658 27.212 1.00 86.75 97 THR A CA 1
ATOM 782 C C . THR A 1 97 ? -27.983 8.323 25.845 1.00 86.75 97 THR A C 1
ATOM 784 O O . THR A 1 97 ? -27.366 9.344 25.536 1.00 86.75 97 THR A O 1
ATOM 787 N N . GLU A 1 98 ? -28.886 7.778 25.021 1.00 81.94 98 GLU A N 1
ATOM 788 C CA . GLU A 1 98 ? -29.165 8.276 23.661 1.00 81.94 98 GLU A CA 1
ATOM 789 C C . GLU A 1 98 ? -29.605 9.753 23.617 1.00 81.94 98 GLU A C 1
ATOM 791 O O . GLU A 1 98 ? -29.327 10.448 22.638 1.00 81.94 98 GLU A O 1
ATOM 796 N N . SER A 1 99 ? -30.240 10.256 24.682 1.00 79.94 99 SER A N 1
ATOM 797 C CA . SER A 1 99 ? -30.628 11.667 24.802 1.00 79.94 99 SER A CA 1
ATOM 798 C C . SER A 1 99 ? -29.422 12.601 24.935 1.00 79.94 99 SER A C 1
ATOM 800 O O . SER A 1 99 ? -29.459 13.728 24.442 1.00 79.94 99 SER A O 1
ATOM 802 N N . VAL A 1 100 ? -28.345 12.128 25.564 1.00 84.06 100 VAL A N 1
ATOM 803 C CA . VAL A 1 100 ? -27.108 12.885 25.778 1.00 84.06 100 VAL A CA 1
ATOM 804 C C . VAL A 1 100 ? -26.159 12.696 24.596 1.00 84.06 100 VAL A C 1
ATOM 806 O O . VAL A 1 100 ? -25.614 13.663 24.056 1.00 84.06 100 VAL A O 1
ATOM 809 N N . LEU A 1 101 ? -25.978 11.447 24.159 1.00 87.25 101 LEU A N 1
ATOM 810 C CA . LEU A 1 101 ? -25.064 11.083 23.086 1.00 87.25 101 LEU A CA 1
ATOM 811 C C . LEU A 1 101 ? -25.776 10.242 22.015 1.00 87.25 101 LEU A C 1
ATOM 813 O O . LEU A 1 101 ? -25.695 9.013 22.018 1.00 87.25 101 LEU A O 1
ATOM 817 N N . PRO A 1 102 ? -26.440 10.896 21.043 1.00 87.69 102 PRO A N 1
ATOM 818 C CA . PRO A 1 102 ? -27.142 10.195 19.979 1.00 87.69 102 PRO A CA 1
ATOM 819 C C . PRO A 1 102 ? -26.216 9.276 19.180 1.00 87.69 102 PRO A C 1
ATOM 821 O O . PRO A 1 102 ? -25.077 9.636 18.858 1.00 87.69 102 PRO A O 1
ATOM 824 N N . LEU A 1 103 ? -26.744 8.136 18.730 1.00 86.69 103 LEU A N 1
ATOM 825 C CA . LEU A 1 103 ? -26.005 7.120 17.969 1.00 86.69 103 LEU A CA 1
ATOM 826 C C . LEU A 1 103 ? -25.249 7.686 16.753 1.00 86.69 103 LEU A C 1
ATOM 828 O O . LEU A 1 103 ? -24.170 7.215 16.393 1.00 86.69 103 LEU A O 1
ATOM 832 N N . LYS A 1 104 ? -25.795 8.723 16.109 1.00 87.62 104 LYS A N 1
ATOM 833 C CA . LYS A 1 104 ? -25.149 9.406 14.980 1.00 87.62 104 LYS A CA 1
ATOM 834 C C . LYS A 1 104 ? -23.813 10.051 15.375 1.00 87.62 104 LYS A C 1
ATOM 836 O O . LYS A 1 104 ? -22.855 9.969 14.603 1.00 87.62 104 LYS A O 1
ATOM 841 N N . LYS A 1 105 ? -23.728 10.645 16.571 1.00 89.12 105 LYS A N 1
ATOM 842 C CA . LYS A 1 105 ? -22.486 11.224 17.101 1.00 89.12 105 LYS A CA 1
ATOM 843 C C . LYS A 1 105 ? -21.481 10.135 17.455 1.00 89.12 105 LYS A C 1
ATOM 845 O O . LYS A 1 105 ? -20.324 10.254 17.075 1.00 89.12 105 LYS A O 1
ATOM 850 N N . VAL A 1 106 ? -21.933 9.033 18.062 1.00 89.69 106 VAL A N 1
ATOM 851 C CA . VAL A 1 106 ? -21.076 7.869 18.367 1.00 89.69 106 VAL A CA 1
ATOM 852 C C . VAL A 1 106 ? -20.479 7.266 17.094 1.00 89.69 106 VAL A C 1
ATOM 854 O O . VAL A 1 106 ? -19.276 7.036 17.015 1.00 89.69 106 VAL A O 1
ATOM 857 N N . ARG A 1 107 ? -21.291 7.067 16.047 1.00 89.12 107 ARG A N 1
ATOM 858 C CA . ARG A 1 107 ? -20.807 6.582 14.743 1.00 89.12 107 ARG A CA 1
ATOM 859 C C . ARG A 1 107 ? -19.770 7.519 14.132 1.00 89.12 107 ARG A C 1
ATOM 861 O O . ARG A 1 107 ? -18.759 7.043 13.625 1.00 89.12 107 ARG A O 1
ATOM 868 N N . THR A 1 108 ? -20.012 8.828 14.197 1.00 89.25 108 THR A N 1
ATOM 869 C CA . THR A 1 108 ? -19.081 9.852 13.695 1.00 89.25 108 THR A CA 1
ATOM 870 C C . THR A 1 108 ? -17.773 9.832 14.485 1.00 89.25 108 THR A C 1
ATOM 872 O O . THR A 1 108 ? -16.701 9.807 13.889 1.00 89.25 108 THR A O 1
ATOM 875 N N . TYR A 1 109 ? -17.859 9.748 15.813 1.00 92.19 109 TYR A N 1
ATOM 876 C CA . TYR A 1 109 ? -16.714 9.618 16.707 1.00 92.19 109 TYR A CA 1
ATOM 877 C C . TYR A 1 109 ? -15.869 8.397 16.370 1.00 92.19 109 TYR A C 1
ATOM 879 O O . TYR A 1 109 ? -14.683 8.546 16.083 1.00 92.19 109 TYR A O 1
ATOM 887 N N . LEU A 1 110 ? -16.487 7.212 16.313 1.00 92.00 110 LEU A N 1
ATOM 888 C CA . LEU A 1 110 ? -15.794 5.986 15.936 1.00 92.00 110 LEU A CA 1
ATOM 889 C C . LEU A 1 110 ? -15.142 6.153 14.566 1.00 92.00 110 LEU A C 1
ATOM 891 O O . LEU A 1 110 ? -13.974 5.804 14.423 1.00 92.00 110 LEU A O 1
ATOM 895 N N . TRP A 1 111 ? -15.852 6.733 13.587 1.00 88.00 111 TRP A N 1
ATOM 896 C CA . TRP A 1 111 ? -15.330 7.003 12.243 1.00 88.00 111 TRP A CA 1
ATOM 897 C C . TRP A 1 111 ? -14.087 7.903 12.230 1.00 88.00 111 TRP A C 1
ATOM 899 O O . TRP A 1 111 ? -13.211 7.703 11.396 1.00 88.00 111 TRP A O 1
ATOM 909 N N . SER A 1 112 ? -13.987 8.841 13.172 1.00 88.56 112 SER A N 1
ATOM 910 C CA . SER A 1 112 ? -12.829 9.727 13.335 1.00 88.56 112 SER A CA 1
ATOM 911 C C . SER A 1 112 ? -11.685 9.154 14.183 1.00 88.56 112 SER A C 1
ATOM 913 O O . SER A 1 112 ? -10.641 9.791 14.272 1.00 88.56 112 SER A O 1
ATOM 915 N N . GLN A 1 113 ? -11.843 7.977 14.805 1.00 91.00 113 GLN A N 1
ATOM 916 C CA . GLN A 1 113 ? -10.824 7.437 15.714 1.00 91.00 113 GLN A CA 1
ATOM 917 C C . GLN A 1 113 ? -9.537 7.009 14.984 1.00 91.00 113 GLN A C 1
ATOM 919 O O . GLN A 1 113 ? -9.609 6.103 14.141 1.00 91.00 113 GLN A O 1
ATOM 924 N N . PRO A 1 114 ? -8.355 7.556 15.351 1.00 90.25 114 PRO A N 1
ATOM 925 C CA . PRO A 1 114 ? -7.075 7.233 14.710 1.00 90.25 114 PRO A CA 1
ATOM 926 C C . PRO A 1 114 ? -6.593 5.806 15.011 1.00 90.25 114 PRO A C 1
ATOM 928 O O . PRO A 1 114 ? -5.846 5.225 14.229 1.00 90.25 114 PRO A O 1
ATOM 931 N N . TYR A 1 115 ? -7.075 5.196 16.094 1.00 92.56 115 TYR A N 1
ATOM 932 C CA . TYR A 1 115 ? -6.775 3.811 16.480 1.00 92.56 115 TYR A CA 1
ATOM 933 C C . TYR A 1 115 ? -7.499 2.760 15.625 1.00 92.56 115 TYR A C 1
ATOM 935 O O . TYR A 1 115 ? -7.259 1.564 15.780 1.00 92.56 115 TYR A O 1
ATOM 943 N N . ILE A 1 116 ? -8.393 3.181 14.722 1.00 93.00 116 ILE A N 1
ATOM 944 C CA . ILE A 1 116 ? -9.189 2.285 13.881 1.00 93.00 116 ILE A CA 1
ATOM 945 C C . ILE A 1 116 ? -8.766 2.417 12.418 1.00 93.00 116 ILE A C 1
ATOM 947 O O . ILE A 1 116 ? -9.027 3.434 11.785 1.00 93.00 116 ILE A O 1
ATOM 951 N N . SER A 1 117 ? -8.204 1.355 11.844 1.00 92.38 117 SER A N 1
ATOM 952 C CA . SER A 1 117 ? -7.929 1.257 10.409 1.00 92.38 117 SER A CA 1
ATOM 953 C C . SER A 1 117 ? -9.130 0.673 9.665 1.00 92.38 117 SER A C 1
ATOM 955 O O . SER A 1 117 ? -9.637 -0.411 9.976 1.00 92.38 117 SER A O 1
ATOM 957 N N . ARG A 1 118 ? -9.573 1.404 8.643 1.00 92.00 118 ARG A N 1
ATOM 958 C CA . ARG A 1 118 ? -10.741 1.110 7.799 1.00 92.00 118 ARG A CA 1
ATOM 959 C C . ARG A 1 118 ? -10.357 0.679 6.396 1.00 92.00 118 ARG A C 1
ATOM 961 O O . ARG A 1 118 ? -11.168 0.045 5.721 1.00 92.00 118 ARG A O 1
ATOM 968 N N . TYR A 1 119 ? -9.152 1.032 5.966 1.00 89.12 119 TYR A N 1
ATOM 969 C CA . TYR A 1 119 ? -8.619 0.736 4.646 1.00 89.12 119 TYR A CA 1
ATOM 970 C C . TYR A 1 119 ? -7.348 -0.107 4.765 1.00 89.12 119 TYR A C 1
ATOM 972 O O . TYR A 1 119 ? -6.489 0.140 5.612 1.00 89.12 119 TYR A O 1
ATOM 980 N N . ASN A 1 120 ? -7.236 -1.111 3.899 1.00 87.62 120 ASN A N 1
ATOM 981 C CA . ASN A 1 120 ? -6.026 -1.911 3.729 1.00 87.62 120 ASN A CA 1
ATOM 982 C C . ASN A 1 120 ? -4.938 -1.093 3.020 1.00 87.62 120 ASN A C 1
ATOM 984 O O . ASN A 1 120 ? -5.227 -0.029 2.477 1.00 87.62 120 ASN A O 1
ATOM 988 N N . GLU A 1 121 ? -3.718 -1.630 2.951 1.00 82.44 121 GLU A N 1
ATOM 989 C CA . GLU A 1 121 ? -2.572 -1.012 2.256 1.00 82.44 121 GLU A CA 1
ATOM 990 C C . GLU A 1 121 ? -2.862 -0.642 0.795 1.00 82.44 121 GLU A C 1
ATOM 992 O O . GLU A 1 121 ? -2.384 0.380 0.311 1.00 82.44 121 GLU A O 1
ATOM 997 N N . ASP A 1 122 ? -3.745 -1.391 0.131 1.00 79.62 122 ASP A N 1
ATOM 998 C CA . ASP A 1 122 ? -4.206 -1.108 -1.236 1.00 79.62 122 ASP A CA 1
ATOM 999 C C . ASP A 1 122 ? -5.153 0.107 -1.338 1.00 79.62 122 ASP A C 1
ATOM 1001 O O . ASP A 1 122 ? -5.641 0.439 -2.420 1.00 79.62 122 ASP A O 1
ATOM 1005 N N . GLY A 1 123 ? -5.510 0.732 -0.212 1.00 82.31 123 GLY A N 1
ATOM 1006 C CA . GLY A 1 123 ? -6.470 1.836 -0.138 1.00 82.31 123 GLY A CA 1
ATOM 1007 C C . GLY A 1 123 ? -7.926 1.421 -0.358 1.00 82.31 123 GLY A C 1
ATOM 1008 O O . GLY A 1 123 ? -8.783 2.270 -0.614 1.00 82.31 123 GLY A O 1
ATOM 1009 N N . ARG A 1 124 ? -8.223 0.118 -0.271 1.00 87.69 124 ARG A N 1
ATOM 1010 C CA . ARG A 1 124 ? -9.581 -0.448 -0.324 1.00 87.69 124 ARG A CA 1
ATOM 1011 C C . ARG A 1 124 ? -10.109 -0.689 1.083 1.00 87.69 124 ARG A C 1
ATOM 1013 O O . ARG A 1 124 ? -9.337 -1.050 1.968 1.00 87.69 124 ARG A O 1
ATOM 1020 N N . LYS A 1 125 ? -11.427 -0.556 1.279 1.00 89.19 125 LYS A N 1
ATOM 1021 C CA . LYS A 1 125 ? -12.071 -0.857 2.569 1.00 89.19 125 LYS A CA 1
ATOM 1022 C C . LYS A 1 125 ? -11.681 -2.259 3.034 1.00 89.19 125 LYS A C 1
ATOM 1024 O O . LYS A 1 125 ? -11.818 -3.222 2.276 1.00 89.19 125 LYS A O 1
ATOM 1029 N N . SER A 1 126 ? -11.220 -2.359 4.272 1.00 89.31 126 SER A N 1
ATOM 1030 C CA . SER A 1 126 ? -10.779 -3.601 4.890 1.00 89.31 126 SER A CA 1
ATOM 1031 C C . SER A 1 126 ? -11.916 -4.612 4.899 1.00 89.31 126 SER A C 1
ATOM 1033 O O . SER A 1 126 ? -13.023 -4.311 5.349 1.00 89.31 126 SER A O 1
ATOM 1035 N N . LYS A 1 127 ? -11.651 -5.817 4.389 1.00 89.50 127 LYS A N 1
ATOM 1036 C CA . LYS A 1 127 ? -12.628 -6.907 4.330 1.00 89.50 127 LYS A CA 1
ATOM 1037 C C . LYS A 1 127 ? -12.067 -8.206 4.894 1.00 89.50 127 LYS A C 1
ATOM 1039 O O . LYS A 1 127 ? -10.880 -8.496 4.774 1.00 89.50 127 LYS A O 1
ATOM 1044 N N . SER A 1 128 ? -12.942 -9.019 5.472 1.00 85.25 128 SER A N 1
ATOM 1045 C CA . SER A 1 128 ? -12.663 -10.398 5.866 1.00 85.25 128 SER A CA 1
ATOM 1046 C C . SER A 1 128 ? -13.884 -11.255 5.575 1.00 85.25 128 SER A C 1
ATOM 1048 O O . SER A 1 128 ? -14.990 -10.907 5.981 1.00 85.25 128 SER A O 1
ATOM 1050 N N . LYS A 1 129 ? -13.686 -12.368 4.855 1.00 82.06 129 LYS A N 1
ATOM 1051 C CA . LYS A 1 129 ? -14.773 -13.255 4.401 1.00 82.06 129 LYS A CA 1
ATOM 1052 C C . LYS A 1 129 ? -15.921 -12.481 3.713 1.00 82.06 129 LYS A C 1
ATOM 1054 O O . LYS A 1 129 ? -17.085 -12.717 3.997 1.00 82.06 129 LYS A O 1
ATOM 1059 N N . GLY A 1 130 ? -15.583 -11.504 2.865 1.00 82.62 130 GLY A N 1
ATOM 1060 C CA . GLY A 1 130 ? -16.549 -10.669 2.131 1.00 82.62 130 GLY A CA 1
ATOM 1061 C C . GLY A 1 130 ? -17.097 -9.448 2.887 1.00 82.62 130 GLY A C 1
ATOM 1062 O O . GLY A 1 130 ? -17.491 -8.477 2.242 1.00 82.62 130 GLY A O 1
ATOM 1063 N N . ASN A 1 131 ? -17.029 -9.431 4.221 1.00 86.69 131 ASN A N 1
ATOM 1064 C CA . ASN A 1 131 ? -17.594 -8.364 5.054 1.00 86.69 131 ASN A CA 1
ATOM 1065 C C . ASN A 1 131 ? -16.576 -7.275 5.386 1.00 86.69 131 ASN A C 1
ATOM 1067 O O . ASN A 1 131 ? -15.402 -7.578 5.595 1.00 86.69 131 ASN A O 1
ATOM 1071 N N . HIS A 1 132 ? -17.029 -6.021 5.480 1.00 89.62 132 HIS A N 1
ATOM 1072 C CA . HIS A 1 132 ? -16.190 -4.917 5.946 1.00 89.62 132 HIS A CA 1
ATOM 1073 C C . HIS A 1 132 ? -15.846 -5.080 7.428 1.00 89.62 132 HIS A C 1
ATOM 1075 O O . HIS A 1 132 ? -16.710 -5.402 8.244 1.00 89.62 132 HIS A O 1
ATOM 1081 N N . ILE A 1 133 ? -14.585 -4.834 7.761 1.00 92.25 133 ILE A N 1
ATOM 1082 C CA . ILE A 1 133 ? -14.061 -4.952 9.120 1.00 92.25 133 ILE A CA 1
ATOM 1083 C C . ILE A 1 133 ? -13.256 -3.715 9.495 1.00 92.25 133 ILE A C 1
ATOM 1085 O O . ILE A 1 133 ? -12.777 -2.982 8.630 1.00 92.25 133 ILE A O 1
ATOM 1089 N N . TRP A 1 134 ? -13.075 -3.524 10.792 1.00 93.81 134 TRP A N 1
ATOM 1090 C CA . TRP A 1 134 ? -12.127 -2.566 11.345 1.00 93.81 134 TRP A CA 1
ATOM 1091 C C . TRP A 1 134 ? -10.923 -3.298 11.919 1.00 93.81 134 TRP A C 1
ATOM 1093 O O . TRP A 1 134 ? -11.081 -4.363 12.517 1.00 93.81 134 TRP A O 1
ATOM 1103 N N . ASN A 1 135 ? -9.729 -2.742 11.712 1.00 91.62 135 ASN A N 1
ATOM 1104 C CA . ASN A 1 135 ? -8.505 -3.253 12.315 1.00 91.62 135 ASN A CA 1
ATOM 1105 C C . ASN A 1 135 ? -8.056 -2.321 13.442 1.00 91.62 135 ASN A C 1
ATOM 1107 O O . ASN A 1 135 ? -8.030 -1.110 13.245 1.00 91.62 135 ASN A O 1
ATOM 1111 N N . ILE A 1 136 ? -7.615 -2.866 14.572 1.00 91.81 136 ILE A N 1
ATOM 1112 C CA . ILE A 1 136 ? -6.988 -2.106 15.667 1.00 91.81 136 ILE A CA 1
ATOM 1113 C C . ILE A 1 136 ? -5.679 -2.793 16.030 1.00 91.81 136 ILE A C 1
ATOM 1115 O O . ILE A 1 136 ? -5.658 -4.007 16.218 1.00 91.81 136 ILE A O 1
ATOM 1119 N N . HIS A 1 137 ? -4.587 -2.038 16.084 1.00 90.00 137 HIS A N 1
ATOM 1120 C CA . HIS A 1 137 ? -3.301 -2.560 16.527 1.00 90.00 137 HIS A CA 1
ATOM 1121 C C . HIS A 1 137 ? -3.221 -2.483 18.043 1.00 90.00 137 HIS A C 1
ATOM 1123 O O . HIS A 1 137 ? -3.306 -1.394 18.609 1.00 90.00 137 HIS A O 1
ATOM 1129 N N . ALA A 1 138 ? -3.032 -3.635 18.680 1.00 89.38 138 ALA A N 1
ATOM 1130 C CA . ALA A 1 138 ? -2.834 -3.713 20.116 1.00 89.38 138 ALA A CA 1
ATOM 1131 C C . ALA A 1 138 ? -1.643 -4.611 20.455 1.00 89.38 138 ALA A C 1
ATOM 1133 O O . ALA A 1 138 ? -1.310 -5.541 19.712 1.00 89.38 138 ALA A O 1
ATOM 1134 N N . LYS A 1 139 ? -0.995 -4.312 21.577 1.00 88.00 139 LYS A N 1
ATOM 1135 C CA . LYS A 1 139 ? 0.091 -5.097 22.163 1.00 88.00 139 LYS A CA 1
ATOM 1136 C C . LYS A 1 139 ? -0.210 -5.323 23.640 1.00 88.00 139 LYS A C 1
ATOM 1138 O O . LYS A 1 139 ? -0.612 -4.389 24.331 1.00 88.00 139 LYS A O 1
ATOM 1143 N N . ARG A 1 140 ? -0.005 -6.554 24.105 1.00 84.88 140 ARG A N 1
ATOM 1144 C CA . ARG A 1 140 ? -0.182 -6.927 25.510 1.00 84.88 140 ARG A CA 1
ATOM 1145 C C . ARG A 1 140 ? 1.024 -6.456 26.324 1.00 84.88 140 ARG A C 1
ATOM 1147 O O . ARG A 1 140 ? 2.168 -6.642 25.905 1.00 84.88 140 ARG A O 1
ATOM 1154 N N . LEU A 1 141 ? 0.766 -5.818 27.458 1.00 84.62 141 LEU A N 1
ATOM 1155 C CA . LEU A 1 141 ? 1.772 -5.425 28.438 1.00 84.62 141 LEU A CA 1
ATOM 1156 C C . LEU A 1 141 ? 2.014 -6.555 29.448 1.00 84.62 141 LEU A C 1
ATOM 1158 O O . LEU A 1 141 ? 1.183 -7.447 29.629 1.00 84.62 141 LEU A O 1
ATOM 1162 N N . ALA A 1 142 ? 3.166 -6.506 30.120 1.00 80.00 142 ALA A N 1
ATOM 1163 C CA . ALA A 1 142 ? 3.553 -7.495 31.129 1.00 80.00 142 ALA A CA 1
ATOM 1164 C C . ALA A 1 142 ? 2.645 -7.483 32.377 1.00 80.00 142 ALA A C 1
ATOM 1166 O O . ALA A 1 142 ? 2.558 -8.486 33.077 1.00 80.00 142 ALA A O 1
ATOM 1167 N N . ASP A 1 143 ? 1.951 -6.373 32.631 1.00 81.25 143 ASP A N 1
ATOM 1168 C CA . ASP A 1 143 ? 0.972 -6.201 33.713 1.00 81.25 143 ASP A CA 1
ATOM 1169 C C . ASP A 1 143 ? -0.424 -6.769 33.378 1.00 81.25 143 ASP A C 1
ATOM 1171 O O . ASP A 1 143 ? -1.319 -6.757 34.220 1.00 81.25 143 ASP A O 1
ATOM 1175 N N . GLY A 1 144 ? -0.617 -7.289 32.160 1.00 77.19 144 GLY A N 1
ATOM 1176 C CA . GLY A 1 144 ? -1.892 -7.824 31.685 1.00 77.19 144 GLY A CA 1
ATOM 1177 C C . GLY A 1 144 ? -2.800 -6.810 30.979 1.00 77.19 144 GLY A C 1
ATOM 1178 O O . GLY A 1 144 ? -3.859 -7.215 30.502 1.00 77.19 144 GLY A O 1
ATOM 1179 N N . GLY A 1 145 ? -2.398 -5.538 30.863 1.00 83.50 145 GLY A N 1
ATOM 1180 C CA . GLY A 1 145 ? -3.106 -4.515 30.087 1.00 83.50 145 GLY A CA 1
ATOM 1181 C C . GLY A 1 145 ? -2.793 -4.547 28.586 1.00 83.50 145 GLY A C 1
ATOM 1182 O O . GLY A 1 145 ? -1.924 -5.290 28.121 1.00 83.50 145 GLY A O 1
ATOM 1183 N N . TRP A 1 146 ? -3.487 -3.710 27.809 1.00 88.00 146 TRP A N 1
ATOM 1184 C CA . TRP A 1 146 ? -3.226 -3.513 26.380 1.00 88.00 146 TRP A CA 1
ATOM 1185 C C . TRP A 1 146 ? -2.817 -2.076 26.079 1.00 88.00 146 TRP A C 1
ATOM 1187 O O . TRP A 1 146 ? -3.425 -1.121 26.561 1.00 88.00 146 TRP A O 1
ATOM 1197 N N . ILE A 1 147 ? -1.821 -1.927 25.208 1.00 90.50 147 ILE A N 1
ATOM 1198 C CA . ILE A 1 147 ? -1.504 -0.652 24.564 1.00 90.50 147 ILE A CA 1
ATOM 1199 C C . ILE A 1 147 ? -1.969 -0.675 23.118 1.00 90.50 147 ILE A C 1
ATOM 1201 O O . ILE A 1 147 ? -1.817 -1.678 22.417 1.00 90.50 147 ILE A O 1
ATOM 1205 N N . PHE A 1 148 ? -2.512 0.450 22.670 1.00 92.06 148 PHE A N 1
ATOM 1206 C CA . PHE A 1 148 ? -3.061 0.617 21.331 1.00 92.06 148 PHE A CA 1
ATOM 1207 C C . PHE A 1 148 ? -2.181 1.556 20.522 1.00 92.06 148 PHE A C 1
ATOM 1209 O O . PHE A 1 148 ? -1.662 2.539 21.045 1.00 92.06 148 PHE A O 1
ATOM 1216 N N . GLN A 1 149 ? -2.007 1.246 19.242 1.00 91.19 149 GLN A N 1
ATOM 1217 C CA . GLN A 1 149 ? -1.218 2.069 18.334 1.00 91.19 149 GLN A CA 1
ATOM 1218 C C . GLN A 1 149 ? -2.137 2.888 17.433 1.00 91.19 149 GLN A C 1
ATOM 1220 O O . GLN A 1 149 ? -3.044 2.343 16.799 1.00 91.19 149 GLN A O 1
ATOM 1225 N N . GLU A 1 150 ? -1.871 4.188 17.345 1.00 90.25 150 GLU A N 1
ATOM 1226 C CA . GLU A 1 150 ? -2.499 5.046 16.346 1.00 90.25 150 GLU A CA 1
ATOM 1227 C C . GLU A 1 150 ? -2.047 4.642 14.947 1.00 90.25 150 GLU A C 1
ATOM 1229 O O . GLU A 1 150 ? -0.858 4.430 14.690 1.00 90.25 150 GLU A O 1
ATOM 1234 N N . TYR A 1 151 ? -2.992 4.561 14.014 1.00 87.56 151 TYR A N 1
ATOM 1235 C CA . TYR A 1 151 ? -2.627 4.402 12.622 1.00 87.56 151 TYR A CA 1
ATOM 1236 C C . TYR A 1 151 ? -2.255 5.752 12.036 1.00 87.56 151 TYR A C 1
ATOM 1238 O O . TYR A 1 151 ? -3.075 6.665 11.950 1.00 87.56 151 TYR A O 1
ATOM 1246 N N . GLN A 1 152 ? -1.017 5.838 11.571 1.00 85.69 152 GLN A N 1
ATOM 1247 C CA . GLN A 1 152 ? -0.516 7.002 10.866 1.00 85.69 152 GLN A CA 1
ATOM 1248 C C . GLN A 1 152 ? -0.484 6.734 9.368 1.00 85.69 152 GLN A C 1
ATOM 1250 O O . GLN A 1 152 ? -0.204 5.620 8.909 1.00 85.69 152 GLN A O 1
ATOM 1255 N N . ARG A 1 153 ? -0.786 7.782 8.603 1.00 88.12 153 ARG A N 1
ATOM 1256 C CA . ARG A 1 153 ? -0.598 7.781 7.158 1.00 88.12 153 ARG A CA 1
ATOM 1257 C C . ARG A 1 153 ? 0.883 7.534 6.861 1.00 88.12 153 ARG A C 1
ATOM 1259 O O . ARG A 1 153 ? 1.745 8.119 7.510 1.00 88.12 153 ARG A O 1
ATOM 1266 N N . ARG A 1 154 ? 1.179 6.675 5.886 1.00 88.94 154 ARG A N 1
ATOM 1267 C CA . ARG A 1 154 ? 2.562 6.338 5.517 1.00 88.94 154 ARG A CA 1
ATOM 1268 C C . ARG A 1 154 ? 2.721 6.134 4.022 1.00 88.94 154 ARG A C 1
ATOM 1270 O O . ARG A 1 154 ? 1.802 5.650 3.358 1.00 88.94 154 ARG A O 1
ATOM 1277 N N . ILE A 1 155 ? 3.907 6.446 3.517 1.00 89.81 155 ILE A N 1
ATOM 1278 C CA . ILE A 1 155 ? 4.301 6.065 2.163 1.00 89.81 155 ILE A CA 1
ATOM 1279 C C . ILE A 1 155 ? 4.499 4.543 2.139 1.00 89.81 155 ILE A C 1
ATOM 1281 O O . ILE A 1 155 ? 5.105 3.960 3.038 1.00 89.81 155 ILE A O 1
ATOM 1285 N N . THR A 1 156 ? 3.931 3.900 1.130 1.00 87.12 156 THR A N 1
ATOM 1286 C CA . THR A 1 156 ? 4.042 2.474 0.838 1.00 87.12 156 THR A CA 1
ATOM 1287 C C . THR A 1 156 ? 4.645 2.273 -0.547 1.00 87.12 156 THR A C 1
ATOM 1289 O O . THR A 1 156 ? 4.724 3.196 -1.354 1.00 87.12 156 THR A O 1
ATOM 1292 N N . GLY A 1 157 ? 5.066 1.045 -0.833 1.00 83.00 157 GLY A N 1
ATOM 1293 C CA . GLY A 1 157 ? 5.889 0.736 -1.997 1.00 83.00 157 GLY A CA 1
ATOM 1294 C C . GLY A 1 157 ? 7.336 0.556 -1.563 1.00 83.00 157 GLY A C 1
ATOM 1295 O O . GLY A 1 157 ? 7.881 1.360 -0.817 1.00 83.00 157 GLY A O 1
ATOM 1296 N N . THR A 1 158 ? 7.943 -0.545 -1.991 1.00 84.50 158 THR A N 1
ATOM 1297 C CA . THR A 1 158 ? 9.333 -0.856 -1.662 1.00 84.50 158 THR A CA 1
ATOM 1298 C C . THR A 1 158 ? 10.198 -0.483 -2.862 1.00 84.50 158 THR A C 1
ATOM 1300 O O . THR A 1 158 ? 10.052 -1.121 -3.909 1.00 84.50 158 THR A O 1
ATOM 1303 N N . PRO A 1 159 ? 11.060 0.541 -2.752 1.00 87.25 159 PRO A N 1
ATOM 1304 C CA . PRO A 1 159 ? 11.989 0.880 -3.820 1.00 87.25 159 PRO A CA 1
ATOM 1305 C C . PRO A 1 159 ? 13.010 -0.243 -4.009 1.00 87.25 159 PRO A C 1
ATOM 1307 O O . PRO A 1 159 ? 13.380 -0.938 -3.059 1.00 87.25 159 PRO A O 1
ATOM 1310 N N . ALA A 1 160 ? 13.491 -0.422 -5.238 1.00 83.50 160 ALA A N 1
ATOM 1311 C CA . ALA A 1 160 ? 14.640 -1.284 -5.473 1.00 83.50 160 ALA A CA 1
ATOM 1312 C C . ALA A 1 160 ? 15.876 -0.628 -4.840 1.00 83.50 160 ALA A C 1
ATOM 1314 O O . ALA A 1 160 ? 16.248 0.472 -5.230 1.00 83.50 160 ALA A O 1
ATOM 1315 N N . GLY A 1 161 ? 16.520 -1.292 -3.879 1.00 82.00 161 GLY A N 1
ATOM 1316 C CA . GLY A 1 161 ? 17.673 -0.731 -3.156 1.00 82.00 161 GLY A CA 1
ATOM 1317 C C . GLY A 1 161 ? 18.949 -0.580 -3.991 1.00 82.00 161 GLY A C 1
ATOM 1318 O O . GLY A 1 161 ? 19.947 -0.081 -3.485 1.00 82.00 161 GLY A O 1
ATOM 1319 N N . VAL A 1 162 ? 18.929 -1.006 -5.256 1.00 83.19 162 VAL A N 1
ATOM 1320 C CA . VAL A 1 162 ? 20.065 -0.954 -6.179 1.00 83.19 162 VAL A CA 1
ATOM 1321 C C . VAL A 1 162 ? 19.612 -0.369 -7.514 1.00 83.19 162 VAL A C 1
ATOM 1323 O O . VAL A 1 162 ? 18.591 -0.793 -8.059 1.00 83.19 162 VAL A O 1
ATOM 1326 N N . ALA A 1 163 ? 20.392 0.569 -8.045 1.00 82.38 163 ALA A N 1
ATOM 1327 C CA . ALA A 1 163 ? 20.314 1.072 -9.408 1.00 82.38 163 ALA A CA 1
ATOM 1328 C C . ALA A 1 163 ? 21.582 0.683 -10.170 1.00 82.38 163 ALA A C 1
ATOM 1330 O O . ALA A 1 163 ? 22.690 0.764 -9.642 1.00 82.38 163 ALA A O 1
ATOM 1331 N N . TYR A 1 164 ? 21.421 0.258 -11.417 1.00 82.56 164 TYR A N 1
ATOM 1332 C CA . TYR A 1 164 ? 22.533 -0.181 -12.248 1.00 82.56 164 TYR A CA 1
ATOM 1333 C C . TYR A 1 164 ? 22.880 0.882 -13.279 1.00 82.56 164 TYR A C 1
ATOM 1335 O O . TYR A 1 164 ? 21.988 1.453 -13.905 1.00 82.56 164 TYR A O 1
ATOM 1343 N N . ILE A 1 165 ? 24.174 1.123 -13.478 1.00 78.38 165 ILE A N 1
ATOM 1344 C CA . ILE A 1 165 ? 24.640 2.129 -14.437 1.00 78.38 165 ILE A CA 1
ATOM 1345 C C . ILE A 1 165 ? 24.158 1.809 -15.854 1.00 78.38 165 ILE A C 1
ATOM 1347 O O . ILE A 1 165 ? 24.300 0.686 -16.335 1.00 78.38 165 ILE A O 1
ATOM 1351 N N . GLY A 1 166 ? 23.588 2.817 -16.516 1.00 73.38 166 GLY A N 1
ATOM 1352 C CA . GLY A 1 166 ? 23.024 2.715 -17.860 1.00 73.38 166 GLY A CA 1
ATOM 1353 C C . GLY A 1 166 ? 21.649 2.042 -17.940 1.00 73.38 166 GLY A C 1
ATOM 1354 O O . GLY A 1 166 ? 21.124 1.918 -19.045 1.00 73.38 166 GLY A O 1
ATOM 1355 N N . LEU A 1 167 ? 21.056 1.625 -16.813 1.00 74.00 167 LEU A N 1
ATOM 1356 C CA . LEU A 1 167 ? 19.692 1.092 -16.756 1.00 74.00 167 LEU A CA 1
ATOM 1357 C C . LEU A 1 167 ? 18.744 2.067 -16.057 1.00 74.00 167 LEU A C 1
ATOM 1359 O O . LEU A 1 167 ? 19.098 2.694 -15.058 1.00 74.00 167 LEU A O 1
ATOM 1363 N N . GLU A 1 168 ? 17.516 2.156 -16.566 1.00 85.00 168 GLU A N 1
ATOM 1364 C CA . GLU A 1 168 ? 16.477 2.961 -15.936 1.00 85.00 168 GLU A CA 1
ATOM 1365 C C . GLU A 1 168 ? 16.067 2.330 -14.602 1.00 85.00 168 GLU A C 1
ATOM 1367 O O . GLU A 1 168 ? 15.610 1.188 -14.518 1.00 85.00 168 GLU A O 1
ATOM 1372 N N . TRP A 1 169 ? 16.228 3.103 -13.538 1.00 89.50 169 TRP A N 1
ATOM 1373 C CA . TRP A 1 169 ? 15.717 2.805 -12.219 1.00 89.50 169 TRP A CA 1
ATOM 1374 C C . TRP A 1 169 ? 14.421 3.575 -11.990 1.00 89.50 169 TRP A C 1
ATOM 1376 O O . TRP A 1 169 ? 14.299 4.750 -12.343 1.00 89.50 169 TRP A O 1
ATOM 1386 N N . LYS A 1 170 ? 13.447 2.907 -11.370 1.00 90.00 170 LYS A N 1
ATOM 1387 C CA . LYS A 1 170 ? 12.114 3.455 -11.145 1.00 90.00 170 LYS A CA 1
ATOM 1388 C C . LYS A 1 170 ? 11.560 3.045 -9.787 1.00 90.00 170 LYS A C 1
ATOM 1390 O O . LYS A 1 170 ? 11.613 1.875 -9.406 1.00 90.00 170 LYS A O 1
ATOM 1395 N N . TYR A 1 171 ? 10.932 3.999 -9.111 1.00 91.69 171 TYR A N 1
ATOM 1396 C CA . TYR A 1 171 ? 10.173 3.795 -7.887 1.00 91.69 171 TYR A CA 1
ATOM 1397 C C . TYR A 1 171 ? 8.836 4.535 -7.945 1.00 91.69 171 TYR A C 1
ATOM 1399 O O . TYR A 1 171 ? 8.787 5.757 -8.059 1.00 91.69 171 TYR A O 1
ATOM 1407 N N . SER A 1 172 ? 7.745 3.780 -7.826 1.00 91.50 172 SER A N 1
ATOM 1408 C CA . SER A 1 172 ? 6.375 4.305 -7.828 1.00 91.50 172 SER A CA 1
ATOM 1409 C C . SER A 1 172 ? 5.788 4.192 -6.414 1.00 91.50 172 SER A C 1
ATOM 1411 O O . SER A 1 172 ? 5.144 3.181 -6.098 1.00 91.50 172 SER A O 1
ATOM 1413 N N . PRO A 1 173 ? 6.036 5.171 -5.521 1.00 91.38 173 PRO A N 1
ATOM 1414 C CA . PRO A 1 173 ? 5.455 5.162 -4.187 1.00 91.38 173 PRO A CA 1
ATOM 1415 C C . PRO A 1 173 ? 3.930 5.218 -4.250 1.00 91.38 173 PRO A C 1
ATOM 1417 O O . PRO A 1 173 ? 3.301 5.709 -5.186 1.00 91.38 173 PRO A O 1
ATOM 1420 N N . SER A 1 174 ? 3.309 4.716 -3.198 1.00 89.19 174 SER A N 1
ATOM 1421 C CA . SER A 1 174 ? 1.880 4.814 -2.956 1.00 89.19 174 SER A CA 1
ATOM 1422 C C . SER A 1 174 ? 1.657 5.422 -1.579 1.00 89.19 174 SER A C 1
ATOM 1424 O O . SER A 1 174 ? 2.532 5.388 -0.722 1.00 89.19 174 SER A O 1
ATOM 1426 N N . ILE A 1 175 ? 0.486 6.007 -1.354 1.00 89.75 175 ILE A N 1
ATOM 1427 C CA . ILE A 1 175 ? 0.100 6.472 -0.026 1.00 89.75 175 ILE A CA 1
ATOM 1428 C C . ILE A 1 175 ? -0.889 5.483 0.571 1.00 89.75 175 ILE A C 1
ATOM 1430 O O . ILE A 1 175 ? -1.883 5.123 -0.067 1.00 89.75 175 ILE A O 1
ATOM 1434 N N . TRP A 1 176 ? -0.626 5.060 1.802 1.00 89.19 176 TRP A N 1
ATOM 1435 C CA . TRP A 1 176 ? -1.619 4.373 2.605 1.00 89.19 176 TRP A CA 1
ATOM 1436 C C . TRP A 1 176 ? -2.154 5.298 3.687 1.00 89.19 176 TRP A C 1
ATOM 1438 O O . TRP A 1 176 ? -1.390 5.873 4.465 1.00 89.19 176 TRP A O 1
ATOM 1448 N N . ASP A 1 177 ? -3.478 5.392 3.745 1.00 87.31 177 ASP A N 1
ATOM 1449 C CA . ASP A 1 177 ? -4.208 6.111 4.774 1.00 87.31 177 ASP A CA 1
ATOM 1450 C C . ASP A 1 177 ? -5.202 5.151 5.452 1.00 87.31 177 ASP A C 1
ATOM 1452 O O . ASP A 1 177 ? -5.976 4.477 4.766 1.00 87.31 177 ASP A O 1
ATOM 1456 N N . PRO A 1 178 ? -5.198 5.055 6.789 1.00 87.00 178 PRO A N 1
ATOM 1457 C CA . PRO A 1 178 ? -6.105 4.174 7.521 1.00 87.00 178 PRO A CA 1
ATOM 1458 C C . PRO A 1 178 ? -7.574 4.634 7.494 1.00 87.00 178 PRO A C 1
ATOM 1460 O O . PRO A 1 178 ? -8.459 3.812 7.742 1.00 87.00 178 PRO A O 1
ATOM 1463 N N . GLN A 1 179 ? -7.845 5.905 7.193 1.00 87.06 179 GLN A N 1
ATOM 1464 C CA . GLN A 1 179 ? -9.152 6.572 7.229 1.00 87.06 179 GLN A CA 1
ATOM 1465 C C . GLN A 1 179 ? -9.725 6.938 5.862 1.00 87.06 179 GLN A C 1
ATOM 1467 O O . GLN A 1 179 ? -10.937 7.149 5.751 1.00 87.06 179 GLN A O 1
ATOM 1472 N N . GLN A 1 180 ? -8.895 7.016 4.825 1.00 84.50 180 GLN A N 1
ATOM 1473 C CA . GLN A 1 180 ? -9.311 7.462 3.499 1.00 84.50 180 GLN A CA 1
ATOM 1474 C C . GLN A 1 180 ? -8.979 6.455 2.402 1.00 84.50 180 GLN A C 1
ATOM 1476 O O . GLN A 1 180 ? -7.995 5.722 2.449 1.00 84.50 180 GLN A O 1
ATOM 1481 N N . SER A 1 181 ? -9.827 6.436 1.374 1.00 83.62 181 SER A N 1
ATOM 1482 C CA . SER A 1 181 ? -9.575 5.634 0.181 1.00 83.62 181 SER A CA 1
ATOM 1483 C C . SER A 1 181 ? -8.422 6.215 -0.630 1.00 83.62 181 SER A C 1
ATOM 1485 O O . SER A 1 181 ? -8.254 7.431 -0.696 1.00 83.62 181 SER A O 1
ATOM 1487 N N . ARG A 1 182 ? -7.673 5.367 -1.340 1.00 81.75 182 ARG A N 1
ATOM 1488 C CA . ARG A 1 182 ? -6.601 5.854 -2.224 1.00 81.75 182 ARG A CA 1
ATOM 1489 C C . ARG A 1 182 ? -7.118 6.769 -3.335 1.00 81.75 182 ARG A C 1
ATOM 1491 O O . ARG A 1 182 ? -6.460 7.742 -3.668 1.00 81.75 182 ARG A O 1
ATOM 1498 N N . SER A 1 183 ? -8.301 6.486 -3.876 1.00 80.88 183 SER A N 1
ATOM 1499 C CA . SER A 1 183 ? -8.914 7.268 -4.957 1.00 80.88 183 SER A CA 1
ATOM 1500 C C . SER A 1 183 ? -9.341 8.676 -4.547 1.00 80.88 183 SER A C 1
ATOM 1502 O O . SER A 1 183 ? -9.507 9.522 -5.415 1.00 80.88 183 SER A O 1
ATOM 1504 N N . SER A 1 184 ? -9.550 8.926 -3.252 1.00 79.94 184 SER A N 1
ATOM 1505 C CA . SER A 1 184 ? -9.905 10.257 -2.747 1.00 79.94 184 SER A CA 1
ATOM 1506 C C . SER A 1 184 ? -8.685 11.118 -2.419 1.00 79.94 184 SER A C 1
ATOM 1508 O O . SER A 1 184 ? -8.850 12.277 -2.055 1.00 79.94 184 SER A O 1
ATOM 1510 N N . MET A 1 185 ? -7.476 10.557 -2.506 1.00 82.00 185 MET A N 1
ATOM 1511 C CA . MET A 1 185 ? -6.234 11.259 -2.213 1.00 82.00 185 MET A CA 1
ATOM 1512 C C . MET A 1 185 ? -5.490 11.570 -3.507 1.00 82.00 185 MET A C 1
ATOM 1514 O O . MET A 1 185 ? -5.289 10.697 -4.351 1.00 82.00 185 MET A O 1
ATOM 1518 N N . HIS A 1 186 ? -5.011 12.804 -3.616 1.00 83.50 186 HIS A N 1
ATOM 1519 C CA . HIS A 1 186 ? -4.155 13.255 -4.710 1.00 83.50 186 HIS A CA 1
ATOM 1520 C C . HIS A 1 186 ? -2.821 13.739 -4.129 1.00 83.50 186 HIS A C 1
ATOM 1522 O O . HIS A 1 186 ? -2.628 14.944 -3.979 1.00 83.50 186 HIS A O 1
ATOM 1528 N N . PRO A 1 187 ? -1.946 12.810 -3.697 1.00 87.06 187 PRO A N 1
ATOM 1529 C CA . PRO A 1 187 ? -0.640 13.163 -3.162 1.00 87.06 187 PRO A CA 1
ATOM 1530 C C . PRO A 1 187 ? 0.270 13.728 -4.254 1.00 87.06 187 PRO A C 1
ATOM 1532 O O . PRO A 1 187 ? 0.251 13.248 -5.391 1.00 87.06 187 PRO A O 1
ATOM 1535 N N . THR A 1 188 ? 1.121 14.673 -3.872 1.00 89.38 188 THR A N 1
ATOM 1536 C CA . THR A 1 188 ? 2.279 15.091 -4.665 1.00 89.38 188 THR A CA 1
ATOM 1537 C C . THR A 1 188 ? 3.533 14.602 -3.962 1.00 89.38 188 THR A C 1
ATOM 1539 O O . THR A 1 188 ? 3.747 14.931 -2.792 1.00 89.38 188 THR A O 1
ATOM 1542 N N . PHE A 1 189 ? 4.342 13.807 -4.661 1.00 91.69 189 PHE A N 1
ATOM 1543 C CA . PHE A 1 189 ? 5.615 13.324 -4.136 1.00 91.69 189 PHE A CA 1
ATOM 1544 C C . PHE A 1 189 ? 6.754 14.270 -4.501 1.00 91.69 189 PHE A C 1
ATOM 1546 O O . PHE A 1 189 ? 6.837 14.776 -5.619 1.00 91.69 189 PHE A O 1
ATOM 1553 N N . SER A 1 190 ? 7.639 14.493 -3.541 1.00 91.94 190 SER A N 1
ATOM 1554 C CA . SER A 1 190 ? 8.837 15.306 -3.693 1.00 91.94 190 SER A CA 1
ATOM 1555 C C . SER A 1 190 ? 9.966 14.734 -2.850 1.00 91.94 190 SER A C 1
ATOM 1557 O O . SER A 1 190 ? 9.765 13.845 -2.028 1.00 91.94 190 SER A O 1
ATOM 1559 N N . SER A 1 191 ? 11.171 15.253 -3.035 1.00 93.19 191 SER A N 1
ATOM 1560 C CA . SER A 1 191 ? 12.320 14.911 -2.205 1.00 93.19 191 SER A CA 1
ATOM 1561 C C . SER A 1 191 ? 13.109 16.183 -1.918 1.00 93.19 191 SER A C 1
ATOM 1563 O O . SER A 1 191 ? 13.270 16.988 -2.836 1.00 93.19 191 SER A O 1
ATOM 1565 N N . PRO A 1 192 ? 13.605 16.380 -0.686 1.00 91.62 192 PRO A N 1
ATOM 1566 C CA . PRO A 1 192 ? 14.350 17.586 -0.329 1.00 91.62 192 PRO A CA 1
ATOM 1567 C C . PRO A 1 192 ? 15.711 17.647 -1.033 1.00 91.62 192 PRO A C 1
ATOM 1569 O O . PRO A 1 192 ? 16.184 18.724 -1.384 1.00 91.62 192 PRO A O 1
ATOM 1572 N N . ALA A 1 193 ? 16.325 16.487 -1.265 1.00 89.50 193 ALA A N 1
ATOM 1573 C CA . ALA A 1 193 ? 17.562 16.342 -2.013 1.00 89.50 193 ALA A CA 1
ATOM 1574 C C . ALA A 1 193 ? 17.510 15.051 -2.832 1.00 89.50 193 ALA A C 1
ATOM 1576 O O . ALA A 1 193 ? 17.112 14.001 -2.321 1.00 89.50 193 ALA A O 1
ATOM 1577 N N . LEU A 1 194 ? 17.917 15.139 -4.097 1.00 93.50 194 LEU A N 1
ATOM 1578 C CA . LEU A 1 194 ? 18.069 13.996 -4.990 1.00 93.50 194 LEU A CA 1
ATOM 1579 C C . LEU A 1 194 ? 19.443 14.043 -5.660 1.00 93.50 194 LEU A C 1
ATOM 1581 O O . LEU A 1 194 ? 19.927 15.132 -5.981 1.00 93.50 194 LEU A O 1
ATOM 1585 N N . PRO A 1 195 ? 20.063 12.878 -5.909 1.00 92.75 195 PRO A N 1
ATOM 1586 C CA . PRO A 1 195 ? 21.153 12.773 -6.864 1.00 92.75 195 PRO A CA 1
ATOM 1587 C C . PRO A 1 195 ? 20.738 13.350 -8.230 1.00 92.75 195 PRO A C 1
ATOM 1589 O O . PRO A 1 195 ? 19.591 13.146 -8.629 1.00 92.75 195 PRO A O 1
ATOM 1592 N N . PRO A 1 196 ? 21.642 14.004 -8.983 1.00 91.25 196 PRO A N 1
ATOM 1593 C CA . PRO A 1 196 ? 21.302 14.658 -10.254 1.00 91.25 196 PRO A CA 1
ATOM 1594 C C . PRO A 1 196 ? 20.685 13.737 -11.316 1.00 91.25 196 PRO A C 1
ATOM 1596 O O . PRO A 1 196 ? 19.986 14.206 -12.210 1.00 91.25 196 PRO A O 1
ATOM 1599 N N . TRP A 1 197 ? 20.950 12.433 -11.228 1.00 93.19 197 TRP A N 1
ATOM 1600 C CA . TRP A 1 197 ? 20.442 11.419 -12.150 1.00 93.19 197 TRP A CA 1
ATOM 1601 C C . TRP A 1 197 ? 19.022 10.933 -11.814 1.00 93.19 197 TRP A C 1
ATOM 1603 O O . TRP A 1 197 ? 18.441 10.201 -12.614 1.00 93.19 197 TRP A O 1
ATOM 1613 N N . LEU A 1 198 ? 18.463 11.326 -10.660 1.00 94.38 198 LEU A N 1
ATOM 1614 C CA . LEU A 1 198 ? 17.105 11.006 -10.216 1.00 94.38 198 LEU A CA 1
ATOM 1615 C C . LEU A 1 198 ? 16.198 12.234 -10.268 1.00 94.38 198 LEU A C 1
ATOM 1617 O O . LEU A 1 198 ? 16.564 13.322 -9.831 1.00 94.38 198 LEU A O 1
ATOM 1621 N N . GLN A 1 199 ? 14.958 12.033 -10.704 1.00 95.31 199 GLN A N 1
ATOM 1622 C CA . GLN A 1 199 ? 13.938 13.076 -10.717 1.00 95.31 199 GLN A CA 1
ATOM 1623 C C . GLN A 1 199 ? 12.532 12.499 -10.542 1.00 95.31 199 GLN A C 1
ATOM 1625 O O . GLN A 1 199 ? 12.245 11.369 -10.939 1.00 95.31 199 GLN A O 1
ATOM 1630 N N . TRP A 1 200 ? 11.636 13.299 -9.968 1.00 94.25 200 TRP A N 1
ATOM 1631 C CA . TRP A 1 200 ? 10.216 12.969 -9.906 1.00 94.25 200 TRP A CA 1
ATOM 1632 C C . TRP A 1 200 ? 9.541 13.288 -11.241 1.00 94.25 200 TRP A C 1
ATOM 1634 O O . TRP A 1 200 ? 9.615 14.414 -11.732 1.00 94.25 200 TRP A O 1
ATOM 1644 N N . LYS A 1 201 ? 8.849 12.304 -11.809 1.00 92.62 201 LYS A N 1
ATOM 1645 C CA . LYS A 1 201 ? 8.021 12.437 -13.005 1.00 92.62 201 LYS A CA 1
ATOM 1646 C C . LYS A 1 201 ? 6.705 11.708 -12.774 1.00 92.62 201 LYS A C 1
ATOM 1648 O O . LYS A 1 201 ? 6.713 10.528 -12.456 1.00 92.62 201 LYS A O 1
ATOM 1653 N N . ASP A 1 202 ? 5.585 12.416 -12.898 1.00 88.31 202 ASP A N 1
ATOM 1654 C CA . ASP A 1 202 ? 4.239 11.846 -12.732 1.00 88.31 202 ASP A CA 1
ATOM 1655 C C . ASP A 1 202 ? 4.058 11.047 -11.422 1.00 88.31 202 ASP A C 1
ATOM 1657 O O . ASP A 1 202 ? 3.443 9.983 -11.406 1.00 88.31 202 ASP A O 1
ATOM 1661 N N . ASN A 1 203 ? 4.593 11.567 -10.305 1.00 89.56 203 ASN A N 1
ATOM 1662 C CA . ASN A 1 203 ? 4.620 10.907 -8.987 1.00 89.56 203 ASN A CA 1
ATOM 1663 C C . ASN A 1 203 ? 5.435 9.598 -8.921 1.00 89.56 203 ASN A C 1
ATOM 1665 O O . ASN A 1 203 ? 5.293 8.817 -7.979 1.00 89.56 203 ASN A O 1
ATOM 1669 N N . GLU A 1 204 ? 6.330 9.377 -9.878 1.00 92.44 204 GLU A N 1
ATOM 1670 C CA . GLU A 1 204 ? 7.299 8.287 -9.884 1.00 92.44 204 GLU A CA 1
ATOM 1671 C C . GLU A 1 204 ? 8.713 8.865 -9.831 1.00 92.44 204 GLU A C 1
ATOM 1673 O O . GLU A 1 204 ? 9.029 9.839 -10.511 1.00 92.44 204 GLU A O 1
ATOM 1678 N N . LEU A 1 205 ? 9.574 8.280 -9.007 1.00 93.25 205 LEU A N 1
ATOM 1679 C CA . LEU A 1 205 ? 10.981 8.643 -8.954 1.00 93.25 205 LEU A CA 1
ATOM 1680 C C . LEU A 1 205 ? 11.718 7.802 -9.994 1.00 93.25 205 LEU A C 1
ATOM 1682 O O . LEU A 1 205 ? 11.784 6.579 -9.864 1.00 93.25 205 LEU A O 1
ATOM 1686 N N . VAL A 1 206 ? 12.233 8.450 -11.034 1.00 93.94 206 VAL A N 1
ATOM 1687 C CA . VAL A 1 206 ? 12.893 7.801 -12.172 1.00 93.94 206 VAL A CA 1
ATOM 1688 C C . VAL A 1 206 ? 14.287 8.366 -12.380 1.00 93.94 206 VAL A C 1
ATOM 1690 O O . VAL A 1 206 ? 14.545 9.534 -12.091 1.00 93.94 206 VAL A O 1
ATOM 1693 N N . GLY A 1 207 ? 15.186 7.548 -12.910 1.00 90.38 207 GLY A N 1
ATOM 1694 C CA . GLY A 1 207 ? 16.522 7.999 -13.266 1.00 90.38 207 GLY A CA 1
ATOM 1695 C C . GLY A 1 207 ? 17.374 6.905 -13.873 1.00 90.38 207 GLY A C 1
ATOM 1696 O O . GLY A 1 207 ? 17.083 5.726 -13.719 1.00 90.38 207 GLY A O 1
ATOM 1697 N N . THR A 1 208 ? 18.437 7.295 -14.564 1.00 89.19 208 THR A N 1
ATOM 1698 C CA . THR A 1 208 ? 19.421 6.361 -15.126 1.00 89.19 208 THR A CA 1
ATOM 1699 C C . THR A 1 208 ? 20.802 6.808 -14.664 1.00 89.19 208 THR A C 1
ATOM 1701 O O . THR A 1 208 ? 21.258 7.858 -15.118 1.00 89.19 208 THR A O 1
ATOM 1704 N N . PRO A 1 209 ? 21.463 6.075 -13.750 1.00 87.31 209 PRO A N 1
ATOM 1705 C CA . PRO A 1 209 ? 22.774 6.479 -13.271 1.00 87.31 209 PRO A CA 1
ATOM 1706 C C . PRO A 1 209 ? 23.830 6.283 -14.365 1.00 87.31 209 PRO A C 1
ATOM 1708 O O . PRO A 1 209 ? 23.807 5.303 -15.113 1.00 87.31 209 PRO A O 1
ATOM 1711 N N . SER A 1 210 ? 24.762 7.222 -14.446 1.00 82.50 210 SER A N 1
ATOM 1712 C CA . SER A 1 210 ? 25.933 7.233 -15.325 1.00 82.50 210 SER A CA 1
ATOM 1713 C C . SER A 1 210 ? 27.202 6.817 -14.563 1.00 82.50 210 SER A C 1
ATOM 1715 O O . SER A 1 210 ? 27.218 6.862 -13.332 1.00 82.50 210 SER A O 1
ATOM 1717 N N . PRO A 1 211 ? 28.290 6.419 -15.255 1.00 80.94 211 PRO A N 1
ATOM 1718 C CA . PRO A 1 211 ? 29.586 6.162 -14.618 1.00 80.94 211 PRO A CA 1
ATOM 1719 C C . PRO A 1 211 ? 30.020 7.324 -13.716 1.00 80.94 211 PRO A C 1
ATOM 1721 O O . PRO A 1 211 ? 30.059 8.472 -14.157 1.00 80.94 211 PRO A O 1
ATOM 1724 N N . GLY A 1 212 ? 30.336 7.028 -12.454 1.00 80.19 212 GLY A N 1
ATOM 1725 C CA . GLY A 1 212 ? 30.685 8.029 -11.437 1.00 80.19 212 GLY A CA 1
ATOM 1726 C C . GLY A 1 212 ? 29.515 8.572 -10.605 1.00 80.19 212 GLY A C 1
ATOM 1727 O O . GLY A 1 212 ? 29.767 9.204 -9.573 1.00 80.19 212 GLY A O 1
ATOM 1728 N N . ASP A 1 213 ? 28.263 8.288 -10.978 1.00 87.00 213 ASP A N 1
ATOM 1729 C CA . ASP A 1 213 ? 27.114 8.594 -10.128 1.00 87.00 213 ASP A CA 1
ATOM 1730 C C . ASP A 1 213 ? 27.130 7.744 -8.860 1.00 87.00 213 ASP A C 1
ATOM 1732 O O . ASP A 1 213 ? 27.508 6.571 -8.848 1.00 87.00 213 ASP A O 1
ATOM 1736 N N . ARG A 1 214 ? 26.687 8.350 -7.758 1.00 84.44 214 ARG A N 1
ATOM 1737 C CA . ARG A 1 214 ? 26.575 7.674 -6.468 1.00 84.44 214 ARG A CA 1
ATOM 1738 C C . ARG A 1 214 ? 25.118 7.531 -6.071 1.00 84.44 214 ARG A C 1
ATOM 1740 O O . ARG A 1 214 ? 24.269 8.368 -6.385 1.00 84.44 214 ARG A O 1
ATOM 1747 N N . GLY A 1 215 ? 24.859 6.439 -5.364 1.00 86.19 215 GLY A N 1
ATOM 1748 C CA . GLY A 1 215 ? 23.643 6.278 -4.591 1.00 86.19 215 GLY A CA 1
ATOM 1749 C C . GLY A 1 215 ? 23.695 7.106 -3.308 1.00 86.19 215 GLY A C 1
ATOM 1750 O O . GLY A 1 215 ? 24.571 7.951 -3.116 1.00 86.19 215 GLY A O 1
ATOM 1751 N N . GLY A 1 216 ? 22.773 6.836 -2.399 1.00 88.38 216 GLY A N 1
ATOM 1752 C CA . GLY A 1 216 ? 22.708 7.512 -1.119 1.00 88.38 216 GLY A CA 1
ATOM 1753 C C . GLY A 1 216 ? 21.430 7.194 -0.371 1.00 88.38 216 GLY A C 1
ATOM 1754 O O . GLY A 1 216 ? 20.680 6.277 -0.710 1.00 88.38 216 GLY A O 1
ATOM 1755 N N . GLU A 1 217 ? 21.205 7.974 0.671 1.00 94.25 217 GLU A N 1
ATOM 1756 C CA . GLU A 1 217 ? 19.943 7.985 1.381 1.00 94.25 217 GLU A CA 1
ATOM 1757 C C . GLU A 1 217 ? 18.969 8.908 0.643 1.00 94.25 217 GLU A C 1
ATOM 1759 O O . GLU A 1 217 ? 19.242 10.091 0.442 1.00 94.25 217 GLU A O 1
ATOM 1764 N N . ILE A 1 218 ? 17.854 8.344 0.187 1.00 93.12 218 ILE A N 1
ATOM 1765 C CA . ILE A 1 218 ? 16.815 9.057 -0.547 1.00 93.12 218 ILE A CA 1
ATOM 1766 C C . ILE A 1 218 ? 15.608 9.204 0.365 1.00 93.12 218 ILE A C 1
ATOM 1768 O O . ILE A 1 218 ? 15.067 8.214 0.858 1.00 93.12 218 ILE A O 1
ATOM 1772 N N . THR A 1 219 ? 15.158 10.442 0.549 1.00 93.69 219 THR A N 1
ATOM 1773 C CA . THR A 1 219 ? 13.946 10.750 1.311 1.00 93.69 219 THR A CA 1
ATOM 1774 C C . THR A 1 219 ? 12.833 11.126 0.347 1.00 93.69 219 THR A C 1
ATOM 1776 O O . THR A 1 219 ? 12.910 12.142 -0.343 1.00 93.69 219 THR A O 1
ATOM 1779 N N . ALA A 1 220 ? 11.794 10.301 0.284 1.00 93.06 220 ALA A N 1
ATOM 1780 C CA . ALA A 1 220 ? 10.543 10.632 -0.379 1.00 93.06 220 ALA A CA 1
ATOM 1781 C C . ALA A 1 220 ? 9.614 11.318 0.626 1.00 93.06 220 ALA A C 1
ATOM 1783 O O . ALA A 1 220 ? 9.359 10.789 1.706 1.00 93.06 220 ALA A O 1
ATOM 1784 N N . GLU A 1 221 ? 9.095 12.477 0.261 1.00 92.81 221 GLU A N 1
ATOM 1785 C CA . GLU A 1 221 ? 8.112 13.243 1.013 1.00 92.81 221 GLU A CA 1
ATOM 1786 C C . GLU A 1 221 ? 6.817 13.308 0.216 1.00 92.81 221 GLU A C 1
ATOM 1788 O O . GLU A 1 221 ? 6.824 13.345 -1.015 1.00 92.81 221 GLU A O 1
ATOM 1793 N N . VAL A 1 222 ? 5.694 13.328 0.922 1.00 90.88 222 VAL A N 1
ATOM 1794 C CA . VAL A 1 222 ? 4.387 13.530 0.306 1.00 90.88 222 VAL A CA 1
ATOM 1795 C C . VAL A 1 222 ? 3.691 14.739 0.910 1.00 90.88 222 VAL A C 1
ATOM 1797 O O . VAL A 1 222 ? 3.625 14.892 2.131 1.00 90.88 222 VAL A O 1
ATOM 1800 N N . SER A 1 223 ? 3.148 15.578 0.030 1.00 85.50 223 SER A N 1
ATOM 1801 C CA . SER A 1 223 ? 2.282 16.706 0.370 1.00 85.50 223 SER A CA 1
ATOM 1802 C C . SER A 1 223 ? 0.871 16.485 -0.179 1.00 85.50 223 SER A C 1
ATOM 1804 O O . SER A 1 223 ? 0.677 15.826 -1.206 1.00 85.50 223 SER A O 1
ATOM 1806 N N . PHE A 1 224 ? -0.129 17.017 0.527 1.00 81.75 224 PHE A N 1
ATOM 1807 C CA . PHE A 1 224 ? -1.535 16.925 0.141 1.00 81.75 224 PHE A CA 1
ATOM 1808 C C . PHE A 1 224 ? -2.079 18.333 -0.108 1.00 81.75 224 PHE A C 1
ATOM 1810 O O . PHE A 1 224 ? -2.110 19.137 0.820 1.00 81.75 224 PHE A O 1
ATOM 1817 N N . PRO A 1 225 ? -2.572 18.641 -1.317 1.00 68.00 225 PRO A N 1
ATOM 1818 C CA . PRO A 1 225 ? -3.017 19.990 -1.670 1.00 68.00 225 PRO A CA 1
ATOM 1819 C C . PRO A 1 225 ? -4.295 20.453 -0.944 1.00 68.00 225 PRO A C 1
ATOM 1821 O O . PRO A 1 225 ? -4.721 21.586 -1.131 1.00 68.00 225 PRO A O 1
ATOM 1824 N N . SER A 1 226 ? -4.942 19.594 -0.145 1.00 60.19 226 SER A N 1
ATOM 1825 C CA . SER A 1 226 ? -6.233 19.879 0.508 1.00 60.19 226 SER A CA 1
ATOM 1826 C C . SER A 1 226 ? -6.187 19.932 2.038 1.00 60.19 226 SER A C 1
ATOM 1828 O O . SER A 1 226 ? -7.238 20.096 2.653 1.00 60.19 226 SER A O 1
ATOM 1830 N N . SER A 1 227 ? -5.020 19.777 2.671 1.00 54.66 227 SER A N 1
ATOM 1831 C CA . SER A 1 227 ? -4.894 19.895 4.128 1.00 54.66 227 SER A CA 1
ATOM 1832 C C . SER A 1 227 ? -4.179 21.190 4.499 1.00 54.66 227 SER A C 1
ATOM 1834 O O . SER A 1 227 ? -2.985 21.318 4.266 1.00 54.66 227 SER A O 1
ATOM 1836 N N . ASP A 1 228 ? -4.899 22.100 5.156 1.00 47.16 228 ASP A N 1
ATOM 1837 C CA . ASP A 1 228 ? -4.388 23.347 5.766 1.00 47.16 228 ASP A CA 1
ATOM 1838 C C . ASP A 1 228 ? -3.430 23.083 6.955 1.00 47.16 228 ASP A C 1
ATOM 1840 O O . ASP A 1 228 ? -2.951 23.980 7.640 1.00 47.16 228 ASP A O 1
ATOM 1844 N N . THR A 1 229 ? -3.165 21.807 7.236 1.00 50.41 229 THR A N 1
ATOM 1845 C CA . THR A 1 229 ? -2.186 21.329 8.206 1.00 50.41 229 THR A CA 1
ATOM 1846 C C . THR A 1 229 ? -1.147 20.538 7.426 1.00 50.41 229 THR A C 1
ATOM 1848 O O . THR A 1 229 ? -1.483 19.529 6.804 1.00 50.41 229 THR A O 1
ATOM 1851 N N . ASP A 1 230 ? 0.094 21.018 7.435 1.00 52.47 230 ASP A N 1
ATOM 1852 C CA . ASP A 1 230 ? 1.239 20.514 6.669 1.00 52.47 230 ASP A CA 1
ATOM 1853 C C . ASP A 1 230 ? 1.710 19.145 7.212 1.00 52.47 230 ASP A C 1
ATOM 1855 O O . ASP A 1 230 ? 2.804 18.988 7.754 1.00 52.47 230 ASP A O 1
ATOM 1859 N N . GLN A 1 231 ? 0.835 18.133 7.151 1.00 62.25 231 GLN A N 1
ATOM 1860 C CA . GLN A 1 231 ? 1.136 16.759 7.549 1.00 62.25 231 GLN A CA 1
ATOM 1861 C C . GLN A 1 231 ? 2.012 16.118 6.469 1.00 62.25 231 GLN A C 1
ATOM 1863 O O . GLN A 1 231 ? 1.549 15.363 5.609 1.00 62.25 231 GLN A O 1
ATOM 1868 N N . LYS A 1 232 ? 3.301 16.456 6.511 1.00 75.94 232 LYS A N 1
ATOM 1869 C CA . LYS A 1 232 ? 4.333 15.834 5.686 1.00 75.94 232 LYS A CA 1
ATOM 1870 C C . LYS A 1 232 ? 4.615 14.438 6.215 1.00 75.94 232 LYS A C 1
ATOM 1872 O O . LYS A 1 232 ? 4.984 14.254 7.372 1.00 75.94 232 LYS A O 1
ATOM 1877 N N . VAL A 1 233 ? 4.434 13.450 5.350 1.00 88.25 233 VAL A N 1
ATOM 1878 C CA . VAL A 1 233 ? 4.855 12.075 5.614 1.00 88.25 233 VAL A CA 1
ATOM 1879 C C . VAL A 1 233 ? 6.132 11.849 4.821 1.00 88.25 233 VAL A C 1
ATOM 1881 O O . VAL A 1 233 ? 6.154 12.085 3.613 1.00 88.25 233 VAL A O 1
ATOM 1884 N N . SER A 1 234 ? 7.183 11.395 5.494 1.00 90.88 234 SER A N 1
ATOM 1885 C CA . SER A 1 234 ? 8.466 11.082 4.875 1.00 90.88 234 SER A CA 1
ATOM 1886 C C . SER A 1 234 ? 8.762 9.587 4.952 1.00 90.88 234 SER A C 1
ATOM 1888 O O . SER A 1 234 ? 8.354 8.883 5.879 1.00 90.88 234 SER A O 1
ATOM 1890 N N . HIS A 1 235 ? 9.456 9.082 3.939 1.00 91.06 235 HIS A N 1
ATOM 1891 C CA . HIS A 1 235 ? 9.998 7.735 3.911 1.00 91.06 235 HIS A CA 1
ATOM 1892 C C . HIS A 1 235 ? 11.399 7.771 3.328 1.00 91.06 235 HIS A C 1
ATOM 1894 O O . HIS A 1 235 ? 11.605 8.213 2.198 1.00 91.06 235 HIS A O 1
ATOM 1900 N N . THR A 1 236 ? 12.344 7.276 4.114 1.00 92.44 236 THR A N 1
ATOM 1901 C CA . THR A 1 236 ? 13.758 7.288 3.778 1.00 92.44 236 THR A CA 1
ATOM 1902 C C . THR A 1 236 ? 14.232 5.873 3.492 1.00 92.44 236 THR A C 1
ATOM 1904 O O . THR A 1 236 ? 13.928 4.942 4.241 1.00 92.44 236 THR A O 1
ATOM 1907 N N . PHE A 1 237 ? 14.959 5.705 2.392 1.00 90.69 237 PHE A N 1
ATOM 1908 C CA . PHE A 1 237 ? 15.512 4.424 1.973 1.00 90.69 237 PHE A CA 1
ATOM 1909 C C . PHE A 1 237 ? 16.915 4.594 1.402 1.00 90.69 237 PHE A C 1
ATOM 1911 O O . PHE A 1 237 ? 17.289 5.657 0.908 1.00 90.69 237 PHE A O 1
ATOM 1918 N N . LYS A 1 238 ? 17.696 3.515 1.452 1.00 90.31 238 LYS A N 1
ATOM 1919 C CA . LYS A 1 238 ? 19.042 3.478 0.889 1.00 90.31 238 LYS A CA 1
ATOM 1920 C C . LYS A 1 238 ? 18.990 2.969 -0.547 1.00 90.31 238 LYS A C 1
ATOM 1922 O O . LYS A 1 238 ? 18.383 1.932 -0.813 1.00 90.31 238 LYS A O 1
ATOM 1927 N N . LEU A 1 239 ? 19.649 3.690 -1.443 1.00 89.50 239 LEU A N 1
ATOM 1928 C CA . LEU A 1 239 ? 19.824 3.322 -2.838 1.00 89.50 239 LEU A CA 1
ATOM 1929 C C . LEU A 1 239 ? 21.312 3.238 -3.144 1.00 89.50 239 LEU A C 1
ATOM 1931 O O . LEU A 1 239 ? 22.047 4.186 -2.890 1.00 89.50 239 LEU A O 1
ATOM 1935 N N . GLU A 1 240 ? 21.762 2.121 -3.693 1.00 85.75 240 GLU A N 1
ATOM 1936 C CA . GLU A 1 240 ? 23.149 1.924 -4.106 1.00 85.75 240 GLU A CA 1
ATOM 1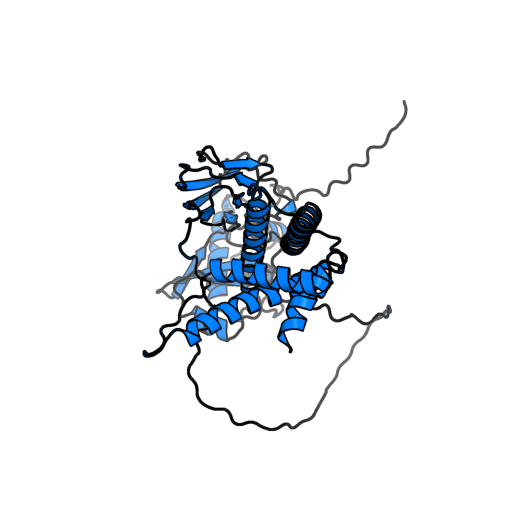937 C C . GLU A 1 240 ? 23.244 1.951 -5.629 1.00 85.75 240 GLU A C 1
ATOM 1939 O O . GLU A 1 240 ? 22.451 1.312 -6.315 1.00 85.75 240 GLU A O 1
ATOM 1944 N N . VAL A 1 241 ? 24.205 2.706 -6.162 1.00 84.94 241 VAL A N 1
ATOM 1945 C CA . VAL A 1 241 ? 24.516 2.685 -7.595 1.00 84.94 241 VAL A CA 1
ATOM 1946 C C . VAL A 1 241 ? 25.638 1.686 -7.803 1.00 84.94 241 VAL A C 1
ATOM 1948 O O . VAL A 1 241 ? 26.697 1.803 -7.186 1.00 84.94 241 VAL A O 1
ATOM 1951 N N . ILE A 1 242 ? 25.384 0.695 -8.648 1.00 78.75 242 ILE A N 1
ATOM 1952 C CA . ILE A 1 242 ? 26.331 -0.366 -8.960 1.00 78.75 242 ILE A CA 1
ATOM 1953 C C . ILE A 1 242 ? 26.663 -0.283 -10.444 1.00 78.75 242 ILE A C 1
ATOM 1955 O O . ILE A 1 242 ? 25.786 -0.386 -11.308 1.00 78.75 242 ILE A O 1
ATOM 1959 N N . GLU A 1 243 ? 27.948 -0.111 -10.748 1.00 66.75 243 GLU A N 1
ATOM 1960 C CA . GLU A 1 243 ? 28.441 -0.343 -12.101 1.00 66.75 243 GLU A CA 1
ATOM 1961 C C . GLU A 1 243 ? 28.280 -1.836 -12.387 1.00 66.75 243 GLU A C 1
ATOM 1963 O O . GLU A 1 243 ? 28.717 -2.660 -11.580 1.00 66.75 243 GLU A O 1
ATOM 1968 N N . LEU A 1 244 ? 27.637 -2.210 -13.498 1.00 52.75 244 LEU A N 1
ATOM 1969 C CA . LEU A 1 244 ? 27.635 -3.617 -13.889 1.00 52.75 244 LEU A CA 1
ATOM 1970 C C . LEU A 1 244 ? 29.096 -4.042 -14.078 1.00 52.75 244 LEU A C 1
ATOM 1972 O O . LEU A 1 244 ? 29.767 -3.473 -14.944 1.00 52.75 244 LEU A O 1
ATOM 1976 N N . PRO A 1 245 ? 29.605 -5.020 -13.310 1.00 40.19 245 PRO A N 1
ATOM 1977 C CA . PRO A 1 245 ? 30.979 -5.449 -13.475 1.00 40.19 245 PRO A CA 1
ATOM 1978 C C . PRO A 1 245 ? 31.168 -5.973 -14.898 1.00 40.19 245 PRO A C 1
ATOM 1980 O O . PRO A 1 245 ? 30.352 -6.758 -15.397 1.00 40.19 245 PRO A O 1
ATOM 1983 N N . ALA A 1 246 ? 32.270 -5.595 -15.546 1.00 44.09 246 ALA A N 1
ATOM 1984 C CA . ALA A 1 246 ? 32.793 -6.360 -16.669 1.00 44.09 246 ALA A CA 1
ATOM 1985 C C . ALA A 1 246 ? 33.323 -7.696 -16.118 1.00 44.09 246 ALA A C 1
ATOM 1987 O O . ALA A 1 246 ? 34.514 -7.851 -15.890 1.00 44.09 246 ALA A O 1
ATOM 1988 N N . GLY A 1 247 ? 32.407 -8.630 -15.849 1.00 43.09 247 GLY A N 1
ATOM 1989 C CA . GLY A 1 247 ? 32.700 -9.946 -15.284 1.00 43.09 247 GLY A CA 1
ATOM 1990 C C . GLY A 1 247 ? 32.935 -9.951 -13.770 1.00 43.09 247 GLY A C 1
ATOM 1991 O O . GLY A 1 247 ? 34.077 -9.912 -13.343 1.00 43.09 247 GLY A O 1
ATOM 1992 N N . ASP A 1 248 ? 31.858 -10.032 -12.976 1.00 31.92 248 ASP A N 1
ATOM 1993 C CA . ASP A 1 248 ? 31.757 -10.886 -11.772 1.00 31.92 248 ASP A CA 1
ATOM 1994 C C . ASP A 1 248 ? 30.302 -10.914 -11.216 1.00 31.92 248 ASP A C 1
ATOM 1996 O O . ASP A 1 248 ? 29.503 -10.027 -11.536 1.00 31.92 248 ASP A O 1
ATOM 2000 N N . PRO A 1 249 ? 29.881 -11.974 -10.490 1.00 34.97 249 PRO A N 1
ATOM 2001 C CA . PRO A 1 249 ? 28.545 -12.570 -10.616 1.00 34.97 249 PRO A CA 1
ATOM 2002 C C . PRO A 1 249 ? 27.484 -12.070 -9.615 1.00 34.97 249 PRO A C 1
ATOM 2004 O O . PRO A 1 249 ? 27.669 -12.118 -8.402 1.00 34.97 249 PRO A O 1
ATOM 2007 N N . LEU A 1 250 ? 26.280 -11.746 -10.106 1.00 37.06 250 LEU A N 1
ATOM 2008 C CA . LEU A 1 250 ? 25.066 -11.706 -9.275 1.00 37.06 250 LEU A CA 1
ATOM 2009 C C . LEU A 1 250 ? 24.548 -13.134 -9.063 1.00 37.06 250 LEU A C 1
ATOM 2011 O O . LEU A 1 250 ? 24.421 -13.887 -10.020 1.00 37.06 250 LEU A O 1
ATOM 2015 N N . SER A 1 251 ? 24.242 -13.523 -7.828 1.00 35.22 251 SER A N 1
ATOM 2016 C CA . SER A 1 251 ? 23.763 -14.868 -7.481 1.00 35.22 251 SER A CA 1
ATOM 2017 C C . SER A 1 251 ? 22.238 -14.976 -7.466 1.00 35.22 251 SER A C 1
ATOM 2019 O O . SER A 1 251 ? 21.550 -14.209 -6.795 1.00 35.22 251 SER A O 1
ATOM 2021 N N . LEU A 1 252 ? 21.697 -15.991 -8.136 1.00 38.03 252 LEU A N 1
ATOM 2022 C CA . LEU A 1 252 ? 20.325 -16.458 -7.968 1.00 38.03 252 LEU A CA 1
ATOM 2023 C C . LEU A 1 252 ? 20.238 -17.285 -6.685 1.00 38.03 252 LEU A C 1
ATOM 2025 O O . LEU A 1 252 ? 20.599 -18.464 -6.652 1.00 38.03 252 LEU A O 1
ATOM 2029 N N . HIS A 1 253 ? 19.711 -16.690 -5.620 1.00 36.66 253 HIS A N 1
ATOM 2030 C CA . HIS A 1 253 ? 19.323 -17.465 -4.450 1.00 36.66 253 HIS A CA 1
ATOM 2031 C C . HIS A 1 253 ? 18.123 -18.350 -4.801 1.00 36.66 253 HIS A C 1
ATOM 2033 O O . HIS A 1 253 ? 17.011 -17.874 -5.028 1.00 36.66 253 HIS A O 1
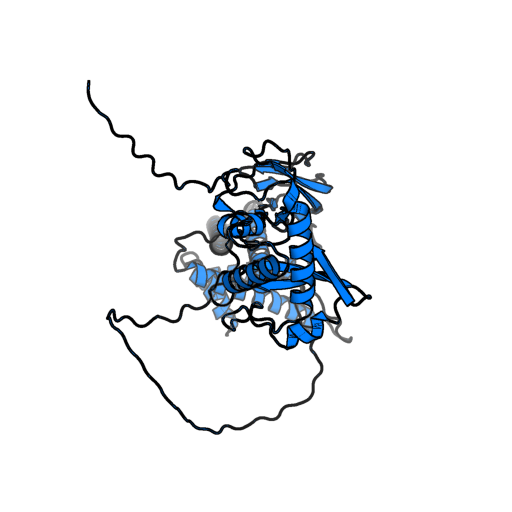ATOM 2039 N N . LYS A 1 254 ? 18.335 -19.667 -4.801 1.00 33.31 254 LYS A N 1
ATOM 2040 C CA . LYS A 1 254 ? 17.253 -20.649 -4.767 1.00 33.31 254 LYS A CA 1
ATOM 2041 C C . LYS A 1 254 ? 16.554 -20.496 -3.416 1.00 33.31 254 LYS A C 1
ATOM 2043 O O . LYS A 1 254 ? 17.134 -20.845 -2.390 1.00 33.31 254 LYS A O 1
ATOM 2048 N N . THR A 1 255 ? 15.324 -19.982 -3.380 1.00 33.66 255 THR A N 1
ATOM 2049 C CA . THR A 1 255 ? 14.513 -19.968 -2.153 1.00 33.66 255 THR A CA 1
ATOM 2050 C C . THR A 1 255 ? 14.168 -21.408 -1.766 1.00 33.66 255 THR A C 1
ATOM 2052 O O . THR A 1 255 ? 13.116 -21.942 -2.114 1.00 33.66 255 THR A O 1
ATOM 2055 N N . ARG A 1 256 ? 15.082 -22.077 -1.056 1.00 30.80 256 ARG A N 1
ATOM 2056 C CA . ARG A 1 256 ? 14.817 -23.342 -0.381 1.00 30.80 256 ARG A CA 1
ATOM 2057 C C . ARG A 1 256 ? 14.342 -23.022 1.031 1.00 30.80 256 ARG A C 1
ATOM 2059 O O . ARG A 1 256 ? 15.093 -22.567 1.883 1.00 30.80 256 ARG A O 1
ATOM 2066 N N . ARG A 1 257 ? 13.049 -23.268 1.222 1.00 37.88 257 ARG A N 1
ATOM 2067 C CA . ARG A 1 257 ? 12.350 -23.533 2.484 1.00 37.88 257 ARG A CA 1
ATOM 2068 C C . ARG A 1 257 ? 13.297 -24.091 3.571 1.00 37.88 257 ARG A C 1
ATOM 2070 O O . ARG A 1 257 ? 13.971 -25.084 3.288 1.00 37.88 257 ARG A O 1
ATOM 2077 N N . PRO A 1 258 ? 13.283 -23.583 4.815 1.00 27.47 258 PRO A N 1
ATOM 2078 C CA . PRO A 1 258 ? 13.730 -24.382 5.945 1.00 27.47 258 PRO A CA 1
ATOM 2079 C C . PRO A 1 258 ? 12.701 -25.504 6.122 1.00 27.47 258 PRO A C 1
ATOM 2081 O O . PRO A 1 258 ? 11.533 -25.253 6.429 1.00 27.47 258 PRO A O 1
ATOM 2084 N N . SER A 1 259 ? 13.102 -26.738 5.831 1.00 32.38 259 SER A N 1
ATOM 2085 C CA . SER A 1 259 ? 12.294 -27.917 6.122 1.00 32.38 259 SER A CA 1
ATOM 2086 C C . SER A 1 259 ? 12.259 -28.132 7.631 1.00 32.38 259 SER A C 1
ATOM 2088 O O . SER A 1 259 ? 13.300 -28.303 8.259 1.00 32.38 259 SER A O 1
ATOM 2090 N N . ALA A 1 260 ? 11.050 -28.163 8.189 1.00 34.81 260 ALA A N 1
ATOM 2091 C CA . ALA A 1 260 ? 10.787 -28.905 9.411 1.00 34.81 260 ALA A CA 1
ATOM 2092 C C . ALA A 1 260 ? 11.163 -30.381 9.192 1.00 34.81 260 ALA A C 1
ATOM 2094 O O . ALA A 1 260 ? 11.010 -30.908 8.086 1.00 34.81 260 ALA A O 1
ATOM 2095 N N . GLY A 1 261 ? 11.690 -30.995 10.249 1.00 31.80 261 GLY A N 1
ATOM 2096 C CA . GLY A 1 261 ? 12.233 -32.344 10.259 1.00 31.80 261 GLY A CA 1
ATOM 2097 C C . GLY A 1 261 ? 11.271 -33.421 9.757 1.00 31.80 261 GLY A C 1
ATOM 2098 O O . GLY A 1 261 ? 10.062 -33.391 9.978 1.00 31.80 261 GLY A O 1
ATOM 2099 N N . THR A 1 262 ? 11.883 -34.379 9.076 1.00 30.20 262 THR A N 1
ATOM 2100 C CA . THR A 1 262 ? 11.372 -35.685 8.674 1.00 30.20 262 THR A CA 1
ATOM 2101 C C . THR A 1 262 ? 10.942 -36.512 9.887 1.00 30.20 262 THR A C 1
ATOM 2103 O O . THR A 1 262 ? 11.749 -36.695 10.788 1.00 30.20 262 THR A O 1
ATOM 2106 N N . VAL A 1 263 ? 9.736 -37.088 9.857 1.00 30.38 263 VAL A N 1
ATOM 2107 C CA . VAL A 1 263 ? 9.532 -38.542 10.014 1.00 30.38 263 VAL A CA 1
ATOM 2108 C C . VAL A 1 263 ? 8.188 -38.958 9.404 1.00 30.38 263 VAL A C 1
ATOM 2110 O O . VAL A 1 263 ? 7.125 -38.507 9.814 1.00 30.38 263 VAL A O 1
ATOM 2113 N N . SER A 1 264 ? 8.318 -39.789 8.370 1.00 27.81 264 SER A N 1
ATOM 2114 C CA . SER A 1 264 ? 7.444 -40.847 7.855 1.00 27.81 264 SER A CA 1
ATOM 2115 C C . SER A 1 264 ? 5.926 -40.755 8.041 1.00 27.81 264 SER A C 1
ATOM 2117 O O . SER A 1 264 ? 5.388 -40.882 9.136 1.00 27.81 264 SER A O 1
ATOM 2119 N N . SER A 1 265 ? 5.211 -40.731 6.916 1.00 27.75 265 SER A N 1
ATOM 2120 C CA . SER A 1 265 ? 3.845 -41.250 6.832 1.00 27.75 265 SER A CA 1
ATOM 2121 C C . SER A 1 265 ? 3.749 -42.187 5.634 1.00 27.75 265 SER A C 1
ATOM 2123 O O . SER A 1 265 ? 3.854 -41.766 4.483 1.00 27.75 265 SER A O 1
ATOM 2125 N N . SER A 1 266 ? 3.584 -43.471 5.932 1.00 27.89 266 SER A N 1
ATOM 2126 C CA . SER A 1 266 ? 2.978 -44.460 5.051 1.00 27.89 266 SER A CA 1
ATOM 2127 C C . SER A 1 266 ? 1.518 -44.072 4.771 1.00 27.89 266 SER A C 1
ATOM 2129 O O . SER A 1 266 ? 0.789 -43.638 5.660 1.00 27.89 266 SER A O 1
ATOM 2131 N N . ALA A 1 267 ? 1.100 -44.204 3.515 1.00 27.95 267 ALA A N 1
ATOM 2132 C CA . ALA A 1 267 ? -0.297 -44.147 3.067 1.00 27.95 267 ALA A CA 1
ATOM 2133 C C . ALA A 1 267 ? -0.998 -45.516 3.290 1.00 27.95 267 ALA A C 1
ATOM 2135 O O . ALA A 1 267 ? -0.294 -46.475 3.613 1.00 27.95 267 ALA A O 1
ATOM 2136 N N . PRO A 1 268 ? -2.266 -45.731 2.863 1.00 50.75 268 PRO A N 1
ATOM 2137 C CA . PRO A 1 268 ? -3.576 -45.057 3.069 1.00 50.75 268 PRO A CA 1
ATOM 2138 C C . PRO A 1 268 ? -4.553 -46.083 3.783 1.00 50.75 268 PRO A C 1
ATOM 2140 O O . PRO A 1 268 ? -3.992 -46.995 4.386 1.00 50.75 268 PRO A O 1
ATOM 2143 N N . PRO A 1 269 ? -5.928 -46.073 3.783 1.00 43.06 269 PRO A N 1
ATOM 2144 C CA . PRO A 1 269 ? -6.882 -45.395 2.893 1.00 43.06 269 PRO A CA 1
ATOM 2145 C C . PRO A 1 269 ? -8.259 -44.923 3.443 1.00 43.06 269 PRO A C 1
ATOM 2147 O O . PRO A 1 269 ? -8.605 -44.988 4.617 1.00 43.06 269 PRO A O 1
ATOM 2150 N N . LEU A 1 270 ? -9.003 -44.402 2.463 1.00 42.44 270 LEU A N 1
ATOM 2151 C CA . LEU A 1 270 ? -10.386 -43.932 2.346 1.00 42.44 270 LEU A CA 1
ATOM 2152 C C . LEU A 1 270 ? -11.495 -44.797 2.988 1.00 42.44 270 LEU A C 1
ATOM 2154 O O . LEU A 1 270 ? -11.567 -45.998 2.749 1.00 42.44 270 LEU A O 1
ATOM 2158 N N . SER A 1 271 ? -12.447 -44.122 3.645 1.00 30.53 271 SER A N 1
ATOM 2159 C CA . SER A 1 271 ? -13.904 -44.396 3.739 1.00 30.53 271 SER A CA 1
ATOM 2160 C C . SER A 1 271 ? -14.485 -43.344 4.704 1.00 30.53 271 SER A C 1
ATOM 2162 O O . SER A 1 271 ? -13.828 -43.024 5.681 1.00 30.53 271 SER A O 1
ATOM 2164 N N . GLY A 1 272 ? -15.649 -42.709 4.591 1.00 27.52 272 GLY A N 1
ATOM 2165 C CA . GLY A 1 272 ? -16.811 -42.794 3.724 1.00 27.52 272 GLY A CA 1
ATOM 2166 C C . GLY A 1 272 ? -17.996 -42.153 4.484 1.00 27.52 272 GLY A C 1
ATOM 2167 O O . GLY A 1 272 ? -18.104 -42.315 5.693 1.00 27.52 272 GLY A O 1
ATOM 2168 N N . ARG A 1 273 ? -18.907 -41.496 3.749 1.00 31.08 273 ARG A N 1
ATOM 2169 C CA . ARG A 1 273 ? -20.374 -41.464 3.980 1.00 31.08 273 ARG A CA 1
ATOM 2170 C C . ARG A 1 273 ? -21.022 -40.518 5.035 1.00 31.08 273 ARG A C 1
ATOM 2172 O O . ARG A 1 273 ? -21.015 -40.770 6.228 1.00 31.08 273 ARG A O 1
ATOM 2179 N N . ASN A 1 274 ? -21.732 -39.524 4.477 1.00 30.48 274 ASN A N 1
ATOM 2180 C CA . ASN A 1 274 ? -23.112 -39.021 4.701 1.00 30.48 274 ASN A CA 1
ATOM 2181 C C . ASN A 1 274 ? -23.719 -38.785 6.105 1.00 30.48 274 ASN A C 1
ATOM 2183 O O . ASN A 1 274 ? -23.855 -39.723 6.882 1.00 30.48 274 ASN A O 1
ATOM 2187 N N . ARG A 1 275 ? -24.362 -37.605 6.257 1.00 31.64 275 ARG A N 1
ATOM 2188 C CA . ARG A 1 275 ? -25.828 -37.328 6.451 1.00 31.64 275 ARG A CA 1
ATOM 2189 C C . ARG A 1 275 ? -25.991 -35.960 7.157 1.00 31.64 275 ARG A C 1
ATOM 2191 O O . ARG A 1 275 ? -25.408 -35.763 8.210 1.00 31.64 275 ARG A O 1
ATOM 2198 N N . SER A 1 276 ? -26.503 -34.905 6.507 1.00 30.33 276 SER A N 1
ATOM 2199 C CA . SER A 1 276 ? -27.921 -34.520 6.275 1.00 30.33 276 SER A CA 1
ATOM 2200 C C . SER A 1 276 ? -28.697 -34.178 7.552 1.00 30.33 276 SER A C 1
ATOM 2202 O O . SER A 1 276 ? -28.740 -35.036 8.413 1.00 30.33 276 SER A O 1
ATOM 2204 N N . HIS A 1 277 ? -29.300 -32.971 7.613 1.00 33.56 277 HIS A N 1
ATOM 2205 C CA . HIS A 1 277 ? -30.629 -32.566 8.159 1.00 33.56 277 HIS A CA 1
ATOM 2206 C C . HIS A 1 277 ? -30.700 -31.005 8.153 1.00 33.56 277 HIS A C 1
ATOM 2208 O O . HIS A 1 277 ? -29.901 -30.368 8.826 1.00 33.56 277 HIS A O 1
ATOM 2214 N N . THR A 1 278 ? -31.342 -30.345 7.166 1.00 32.72 278 THR A N 1
ATOM 2215 C CA . THR A 1 278 ? -32.749 -29.825 7.111 1.00 32.72 278 THR A CA 1
ATOM 2216 C C . THR A 1 278 ? -33.074 -28.794 8.209 1.00 32.72 278 THR A C 1
ATOM 2218 O O . THR A 1 278 ? -32.977 -29.144 9.377 1.00 32.72 278 THR A O 1
ATOM 2221 N N . MET A 1 279 ? -33.392 -27.518 7.919 1.00 33.19 279 MET A N 1
ATOM 2222 C CA . MET A 1 279 ? -34.705 -26.949 7.501 1.00 33.19 279 MET A CA 1
ATOM 2223 C C . MET A 1 279 ? -34.497 -25.545 6.858 1.00 33.19 279 MET A C 1
ATOM 2225 O O . MET A 1 279 ? -33.730 -24.756 7.398 1.00 33.19 279 MET A O 1
ATOM 2229 N N . SER A 1 280 ? -34.932 -25.273 5.614 1.00 29.23 280 SER A N 1
ATOM 2230 C CA . SER A 1 280 ? -36.147 -24.516 5.180 1.00 29.23 280 SER A CA 1
ATOM 2231 C C . SER A 1 280 ? -36.514 -23.291 6.044 1.00 29.23 280 SER A C 1
ATOM 2233 O O . SER A 1 280 ? -36.747 -23.458 7.232 1.00 29.23 280 SER A O 1
ATOM 2235 N N . THR A 1 281 ? -36.559 -22.059 5.512 1.00 32.12 281 THR A N 1
ATOM 2236 C CA . THR A 1 281 ? -37.712 -21.481 4.775 1.00 32.12 281 THR A CA 1
ATOM 2237 C C . THR A 1 281 ? -37.334 -20.467 3.670 1.00 32.12 281 THR A C 1
ATOM 2239 O O . THR A 1 281 ? -36.256 -19.880 3.660 1.00 32.12 281 THR A O 1
ATOM 2242 N N . ALA A 1 282 ? -38.258 -20.305 2.716 1.00 29.70 282 ALA A N 1
ATOM 2243 C CA . ALA A 1 282 ? -38.133 -19.647 1.413 1.00 29.70 282 ALA A CA 1
ATOM 2244 C C . ALA A 1 282 ? -38.598 -18.175 1.379 1.00 29.70 282 ALA A C 1
ATOM 2246 O O . ALA A 1 282 ? -39.454 -17.809 2.174 1.00 29.70 282 ALA A O 1
ATOM 2247 N N . PHE A 1 283 ? -38.109 -17.397 0.395 1.00 29.58 283 PHE A N 1
ATOM 2248 C CA . PHE A 1 283 ? -38.896 -16.507 -0.492 1.00 29.58 283 PHE A CA 1
ATOM 2249 C C . PHE A 1 283 ? -38.044 -16.053 -1.718 1.00 29.58 283 PHE A C 1
ATOM 2251 O O . PHE A 1 283 ? -37.024 -15.394 -1.549 1.00 29.58 283 PHE A O 1
ATOM 2258 N N . THR A 1 284 ? -38.457 -16.526 -2.910 1.00 31.17 284 THR A N 1
ATOM 2259 C CA . THR A 1 284 ? -38.459 -16.001 -4.317 1.00 31.17 284 THR A CA 1
ATOM 2260 C C . THR A 1 284 ? -37.525 -14.823 -4.715 1.00 31.17 284 THR A C 1
ATOM 2262 O O . THR A 1 284 ? -37.426 -13.863 -3.965 1.00 31.17 284 THR A O 1
ATOM 2265 N N . SER A 1 285 ? -36.859 -14.725 -5.882 1.00 28.39 285 SER A N 1
ATOM 2266 C CA . SER A 1 285 ? -37.168 -15.171 -7.259 1.00 28.39 285 SER A CA 1
ATOM 2267 C C . SER A 1 285 ? -35.913 -15.298 -8.154 1.00 28.39 285 SER A C 1
ATOM 2269 O O . SER A 1 285 ? -34.874 -14.696 -7.893 1.00 28.39 285 SER A O 1
ATOM 2271 N N . GLU A 1 286 ? -36.100 -16.063 -9.232 1.00 26.58 286 GLU A N 1
ATOM 2272 C CA . GLU A 1 286 ? -35.270 -16.397 -10.401 1.00 26.58 286 GLU A CA 1
ATOM 2273 C C . GLU A 1 286 ? -34.273 -15.356 -10.950 1.00 26.58 286 GLU A C 1
ATOM 2275 O O . GLU A 1 286 ? -34.628 -14.230 -11.299 1.00 26.58 286 GLU A O 1
ATOM 2280 N N . SER A 1 287 ? -33.043 -15.824 -11.195 1.00 29.53 287 SER A N 1
ATOM 2281 C CA . SER A 1 287 ? -32.338 -15.699 -12.484 1.00 29.53 287 SER A CA 1
ATOM 2282 C C . SER A 1 287 ? -31.194 -16.721 -12.518 1.00 29.53 287 SER A C 1
ATOM 2284 O O . SER A 1 287 ? -30.188 -16.574 -11.822 1.00 29.53 287 SER A O 1
ATOM 2286 N N . ASP A 1 288 ? -31.393 -17.777 -13.304 1.00 31.81 288 ASP A N 1
ATOM 2287 C CA . ASP A 1 288 ? -30.457 -18.872 -13.567 1.00 31.81 288 ASP A CA 1
ATOM 2288 C C . ASP A 1 288 ? -29.232 -18.404 -14.360 1.00 31.81 288 ASP A C 1
ATOM 2290 O O . ASP A 1 288 ? -29.356 -18.081 -15.536 1.00 31.81 288 ASP A O 1
ATOM 2294 N N . LEU A 1 289 ? -28.044 -18.458 -13.747 1.00 35.09 289 LEU A N 1
ATOM 2295 C CA . LEU A 1 289 ? -26.780 -18.821 -14.403 1.00 35.09 289 LEU A CA 1
ATOM 2296 C C . LEU A 1 289 ? -25.825 -19.428 -13.350 1.00 35.09 289 LEU A C 1
ATOM 2298 O O . LEU A 1 289 ? -25.671 -18.855 -12.267 1.00 35.09 289 LEU A O 1
ATOM 2302 N N . PRO A 1 290 ? -25.139 -20.553 -13.633 1.00 31.72 290 PRO A N 1
ATOM 2303 C CA . PRO A 1 290 ? -24.188 -21.143 -12.695 1.00 31.72 290 PRO A CA 1
ATOM 2304 C C . PRO A 1 290 ? -22.965 -20.220 -12.526 1.00 31.72 290 PRO A C 1
ATOM 2306 O O . PRO A 1 290 ? -22.400 -19.762 -13.525 1.00 31.72 290 PRO A O 1
ATOM 2309 N N . PRO A 1 291 ? -22.492 -19.941 -11.295 1.00 32.03 291 PRO A N 1
ATOM 2310 C CA . PRO A 1 291 ? -21.274 -19.173 -11.112 1.00 32.03 291 PRO A CA 1
ATOM 2311 C C . PRO A 1 291 ? -20.080 -20.042 -11.512 1.00 32.03 291 PRO A C 1
ATOM 2313 O O . PRO A 1 291 ? -19.705 -20.987 -10.818 1.00 32.03 291 PRO A O 1
ATOM 2316 N N . VAL A 1 292 ? -19.469 -19.697 -12.645 1.00 34.84 292 VAL A N 1
ATOM 2317 C CA . VAL A 1 292 ? -18.140 -20.174 -13.041 1.00 34.84 292 VAL A CA 1
ATOM 2318 C C . VAL A 1 292 ? -17.180 -19.965 -11.858 1.00 34.84 292 VAL A C 1
ATOM 2320 O O . VAL A 1 292 ? -17.139 -18.856 -11.308 1.00 34.84 292 VAL A O 1
ATOM 2323 N N . PRO A 1 293 ? -16.400 -20.980 -11.440 1.00 27.81 293 PRO A N 1
ATOM 2324 C CA . PRO A 1 293 ? -15.442 -20.826 -10.354 1.00 27.81 293 PRO A CA 1
ATOM 2325 C C . PRO A 1 293 ? -14.382 -19.793 -10.754 1.00 27.81 293 PRO A C 1
ATOM 2327 O O . PRO A 1 293 ? -13.497 -20.060 -11.565 1.00 27.81 293 PRO A O 1
ATOM 2330 N N . ARG A 1 294 ? -14.470 -18.582 -10.190 1.00 33.03 294 ARG A N 1
ATOM 2331 C CA . ARG A 1 294 ? -13.419 -17.569 -10.329 1.00 33.03 294 ARG A CA 1
ATOM 2332 C C . ARG A 1 294 ? -12.206 -18.021 -9.525 1.00 33.03 294 ARG A C 1
ATOM 2334 O O . ARG A 1 294 ? -12.192 -17.944 -8.298 1.00 33.03 294 ARG A O 1
ATOM 2341 N N . ILE A 1 295 ? -11.197 -18.497 -10.245 1.00 30.75 295 ILE A N 1
ATOM 2342 C CA . ILE A 1 295 ? -9.843 -18.734 -9.746 1.00 30.75 295 ILE A CA 1
ATOM 2343 C C . ILE A 1 295 ? -9.337 -17.422 -9.107 1.00 30.75 295 ILE A C 1
ATOM 2345 O O . ILE A 1 295 ? -9.472 -16.366 -9.730 1.00 30.75 295 ILE A O 1
ATOM 2349 N N . PRO A 1 296 ? -8.765 -17.432 -7.889 1.00 32.53 296 PRO A N 1
ATOM 2350 C CA . PRO A 1 296 ? -8.175 -16.232 -7.309 1.00 32.53 296 PRO A CA 1
ATOM 2351 C C . PRO A 1 296 ? -6.931 -15.825 -8.116 1.00 32.53 296 PRO A C 1
ATOM 2353 O O . PRO A 1 296 ? -5.904 -16.493 -8.055 1.00 32.53 296 PRO A O 1
ATOM 2356 N N . THR A 1 297 ? -6.995 -14.712 -8.846 1.00 40.56 297 THR A N 1
ATOM 2357 C CA . THR A 1 297 ? -5.857 -14.091 -9.555 1.00 40.56 297 THR A CA 1
ATOM 2358 C C . THR A 1 297 ? -4.973 -13.227 -8.644 1.00 40.56 297 THR A C 1
ATOM 2360 O O . THR A 1 297 ? -4.230 -12.371 -9.117 1.00 40.56 297 THR A O 1
ATOM 2363 N N . SER A 1 298 ? -5.003 -13.430 -7.323 1.00 45.19 298 SER A N 1
ATOM 2364 C CA . SER A 1 298 ? -4.073 -12.750 -6.417 1.00 45.19 298 SER A CA 1
ATOM 2365 C C . SER A 1 298 ? -2.694 -13.414 -6.496 1.00 45.19 298 SER A C 1
ATOM 2367 O O . SER A 1 298 ? -2.458 -14.444 -5.859 1.00 45.19 298 SER A O 1
ATOM 2369 N N . ILE A 1 299 ? -1.794 -12.827 -7.287 1.00 55.09 299 ILE A N 1
ATOM 2370 C CA . ILE A 1 299 ? -0.366 -13.169 -7.318 1.00 55.09 299 ILE A CA 1
ATOM 2371 C C . ILE A 1 299 ? 0.186 -13.008 -5.891 1.00 55.09 299 ILE A C 1
ATOM 2373 O O . ILE A 1 299 ? 0.033 -11.959 -5.270 1.00 55.09 299 ILE A O 1
ATOM 2377 N N . THR A 1 300 ? 0.785 -14.062 -5.335 1.00 60.88 300 THR A N 1
ATOM 2378 C CA . THR A 1 300 ? 1.398 -14.011 -3.998 1.00 60.88 300 THR A CA 1
ATOM 2379 C C . THR A 1 300 ? 2.671 -13.157 -4.029 1.00 60.88 300 THR A C 1
ATOM 2381 O O . THR A 1 300 ? 3.325 -13.068 -5.064 1.00 60.88 300 THR A O 1
ATOM 2384 N N . GLN A 1 301 ? 3.085 -12.578 -2.896 1.00 52.28 301 GLN A N 1
ATOM 2385 C CA . GLN A 1 301 ? 4.345 -11.812 -2.810 1.00 52.28 301 GLN A CA 1
ATOM 2386 C C . GLN A 1 301 ? 5.561 -12.614 -3.312 1.00 52.28 301 GLN A C 1
ATOM 2388 O O . GLN A 1 301 ? 6.403 -12.082 -4.030 1.00 52.28 301 GLN A O 1
ATOM 2393 N N . ALA A 1 302 ? 5.610 -13.919 -3.023 1.00 51.09 302 ALA A N 1
ATOM 2394 C CA . ALA A 1 302 ? 6.648 -14.815 -3.536 1.00 51.09 302 ALA A CA 1
ATOM 2395 C C . ALA A 1 302 ? 6.592 -14.962 -5.068 1.00 51.09 302 ALA A C 1
ATOM 2397 O O . ALA A 1 302 ? 7.624 -14.938 -5.736 1.00 51.09 302 ALA A O 1
ATOM 2398 N N . GLN A 1 303 ? 5.387 -15.062 -5.637 1.00 60.16 303 GLN A N 1
ATOM 2399 C CA . GLN A 1 303 ? 5.191 -15.132 -7.083 1.00 60.16 303 GLN A CA 1
ATOM 2400 C C . GLN A 1 303 ? 5.551 -13.810 -7.774 1.00 60.16 303 GLN A C 1
ATOM 2402 O O . GLN A 1 303 ? 6.056 -13.826 -8.893 1.00 60.16 303 GLN A O 1
ATOM 2407 N N . GLN A 1 304 ? 5.315 -12.676 -7.115 1.00 65.06 304 GLN A N 1
ATOM 2408 C CA . GLN A 1 304 ? 5.662 -11.351 -7.621 1.00 65.06 304 GLN A CA 1
ATOM 2409 C C . GLN A 1 304 ? 7.179 -11.124 -7.613 1.00 65.06 304 GLN A C 1
ATOM 2411 O O . GLN A 1 304 ? 7.729 -10.648 -8.602 1.00 65.06 304 GLN A O 1
ATOM 2416 N N . GLN A 1 305 ? 7.870 -11.544 -6.551 1.00 65.50 305 GLN A N 1
ATOM 2417 C CA . GLN A 1 305 ? 9.332 -11.508 -6.486 1.00 65.50 305 GLN A CA 1
ATOM 2418 C C . GLN A 1 305 ? 9.976 -12.405 -7.554 1.00 65.50 305 GLN A C 1
ATOM 2420 O O . GLN A 1 305 ? 10.904 -11.975 -8.236 1.00 65.50 305 GLN A O 1
ATOM 2425 N N . GLU A 1 306 ? 9.449 -13.616 -7.757 1.00 69.62 306 GLU A N 1
ATOM 2426 C CA . GLU A 1 306 ? 9.900 -14.514 -8.827 1.00 69.62 306 GLU A CA 1
ATOM 2427 C C . GLU A 1 306 ? 9.694 -13.889 -10.218 1.00 69.62 306 GLU A C 1
ATOM 2429 O O . GLU A 1 306 ? 10.592 -13.921 -11.059 1.00 69.62 306 GLU A O 1
ATOM 2434 N N . ASN A 1 307 ? 8.529 -13.278 -10.461 1.00 75.88 307 ASN A N 1
ATOM 2435 C CA . ASN A 1 307 ? 8.246 -12.594 -11.724 1.00 75.88 307 ASN A CA 1
ATOM 2436 C C . ASN A 1 307 ? 9.221 -11.436 -11.973 1.00 75.88 307 ASN A C 1
ATOM 2438 O O . ASN A 1 307 ? 9.709 -11.290 -13.091 1.00 75.88 307 ASN A O 1
ATOM 2442 N N . ASN A 1 308 ? 9.525 -10.644 -10.941 1.00 75.06 308 ASN A N 1
ATOM 2443 C CA . ASN A 1 308 ? 10.472 -9.535 -11.036 1.00 75.06 308 ASN A CA 1
ATOM 2444 C C . ASN A 1 308 ? 11.879 -10.034 -11.381 1.00 75.06 308 ASN A C 1
ATOM 2446 O O . ASN A 1 308 ? 12.531 -9.467 -12.252 1.00 75.06 308 ASN A O 1
ATOM 2450 N N . GLN A 1 309 ? 12.330 -11.120 -10.751 1.00 76.06 309 GLN A N 1
ATOM 2451 C CA . GLN A 1 309 ? 13.648 -11.692 -11.020 1.00 76.06 309 GLN A CA 1
ATOM 2452 C C . GLN A 1 309 ? 13.765 -12.220 -12.456 1.00 76.06 309 GLN A C 1
ATOM 2454 O O . GLN A 1 309 ? 14.762 -11.972 -13.129 1.00 76.06 309 GLN A O 1
ATOM 2459 N N . ILE A 1 310 ? 12.730 -12.902 -12.952 1.00 79.38 310 ILE A N 1
ATOM 2460 C CA . ILE A 1 310 ? 12.691 -13.422 -14.326 1.00 79.38 310 ILE A CA 1
ATOM 2461 C C . ILE A 1 310 ? 12.635 -12.280 -15.341 1.00 79.38 310 ILE A C 1
ATOM 2463 O O . ILE A 1 310 ? 13.330 -12.336 -16.354 1.00 79.38 310 ILE A O 1
ATOM 2467 N N . ARG A 1 311 ? 11.873 -11.218 -15.054 1.00 84.50 311 ARG A N 1
ATOM 2468 C CA . ARG A 1 311 ? 11.848 -10.011 -15.886 1.00 84.50 311 ARG A CA 1
ATOM 2469 C C . ARG A 1 311 ? 13.247 -9.410 -16.030 1.00 84.50 311 ARG A C 1
ATOM 2471 O O . ARG A 1 311 ? 13.659 -9.149 -17.153 1.00 84.50 311 ARG A O 1
ATOM 2478 N N . VAL A 1 312 ? 13.987 -9.278 -14.926 1.00 78.44 312 VAL A N 1
ATOM 2479 C CA . VAL A 1 312 ? 15.364 -8.754 -14.934 1.00 78.44 312 VAL A CA 1
ATOM 2480 C C . VAL A 1 312 ? 16.293 -9.614 -15.798 1.00 78.44 312 VAL A C 1
ATOM 2482 O O . VAL A 1 312 ? 17.063 -9.061 -16.575 1.00 78.44 312 VAL A O 1
ATOM 2485 N N . VAL A 1 313 ? 16.198 -10.953 -15.748 1.00 81.31 313 VAL A N 1
ATOM 2486 C CA . VAL A 1 313 ? 16.992 -11.830 -16.642 1.00 81.31 313 VAL A CA 1
ATOM 2487 C C . VAL A 1 313 ? 16.726 -11.512 -18.111 1.00 81.31 313 VAL A C 1
ATOM 2489 O O . VAL A 1 313 ? 17.664 -11.394 -18.897 1.00 81.31 313 VAL A O 1
ATOM 2492 N N . LEU A 1 314 ? 15.452 -11.405 -18.489 1.00 86.81 314 LEU A N 1
ATOM 2493 C CA . LEU A 1 314 ? 15.045 -11.191 -19.879 1.00 86.81 314 LEU A CA 1
ATOM 2494 C C . LEU A 1 314 ? 15.457 -9.803 -20.376 1.00 86.81 314 LEU A C 1
ATOM 2496 O O . LEU A 1 314 ? 15.920 -9.667 -21.505 1.00 86.81 314 LEU A O 1
ATOM 2500 N N . GLU A 1 315 ? 15.336 -8.794 -19.518 1.00 81.44 315 GLU A N 1
ATOM 2501 C CA . GLU A 1 315 ? 15.732 -7.415 -19.794 1.00 81.44 315 GLU A CA 1
ATOM 2502 C C . GLU A 1 315 ? 17.251 -7.288 -19.966 1.00 81.44 315 GLU A C 1
ATOM 2504 O O . GLU A 1 315 ? 17.723 -6.736 -20.960 1.00 81.44 315 GLU A O 1
ATOM 2509 N N . MET A 1 316 ? 18.032 -7.910 -19.079 1.00 78.19 316 MET A N 1
ATOM 2510 C CA . MET A 1 316 ? 19.489 -7.970 -19.220 1.00 78.19 316 MET A CA 1
ATOM 2511 C C . MET A 1 316 ? 19.919 -8.762 -20.461 1.00 78.19 316 MET A C 1
ATOM 2513 O O . MET A 1 316 ? 20.842 -8.356 -21.169 1.00 78.19 316 MET A O 1
ATOM 2517 N N . ALA A 1 317 ? 19.236 -9.867 -20.775 1.00 83.00 317 ALA A N 1
ATOM 2518 C CA . ALA A 1 317 ? 19.485 -10.624 -21.999 1.00 83.00 317 ALA A CA 1
ATOM 2519 C C . ALA A 1 317 ? 19.238 -9.769 -23.254 1.00 83.00 317 ALA A C 1
ATOM 2521 O O . ALA A 1 317 ? 20.050 -9.807 -24.181 1.00 83.00 317 ALA A O 1
ATOM 2522 N N . ALA A 1 318 ? 18.164 -8.971 -23.264 1.00 83.56 318 ALA A N 1
ATOM 2523 C CA . ALA A 1 318 ? 17.838 -8.064 -24.362 1.00 83.56 318 ALA A CA 1
ATOM 2524 C C . ALA A 1 318 ? 18.896 -6.962 -24.515 1.00 83.56 318 ALA A C 1
ATOM 2526 O O . ALA A 1 318 ? 19.366 -6.715 -25.626 1.00 83.56 318 ALA A O 1
ATOM 2527 N N . ALA A 1 319 ? 19.330 -6.358 -23.404 1.00 76.50 319 ALA A N 1
ATOM 2528 C CA . ALA A 1 319 ? 20.376 -5.337 -23.398 1.00 76.50 319 ALA A CA 1
ATOM 2529 C C . ALA A 1 319 ? 21.713 -5.869 -23.948 1.00 76.50 319 ALA A C 1
ATOM 2531 O O . ALA A 1 319 ? 22.391 -5.187 -24.718 1.00 76.50 319 ALA A O 1
ATOM 2532 N N . HIS A 1 320 ? 22.074 -7.115 -23.626 1.00 77.56 320 HIS A N 1
ATOM 2533 C CA . HIS A 1 320 ? 23.270 -7.755 -24.180 1.00 77.56 320 HIS A CA 1
ATOM 2534 C C . HIS A 1 320 ? 23.171 -7.972 -25.696 1.00 77.56 320 HIS A C 1
ATOM 2536 O O . HIS A 1 320 ? 24.152 -7.777 -26.405 1.00 77.56 320 HIS A O 1
ATOM 2542 N N . ILE A 1 321 ? 21.998 -8.347 -26.215 1.00 80.06 321 ILE A N 1
ATOM 2543 C CA . ILE A 1 321 ? 21.788 -8.493 -27.665 1.00 80.06 321 ILE A CA 1
ATOM 2544 C C . ILE A 1 321 ? 21.871 -7.141 -28.373 1.00 80.06 321 ILE A C 1
ATOM 2546 O O . ILE A 1 321 ? 22.496 -7.050 -29.428 1.00 80.06 321 ILE A O 1
ATOM 2550 N N . ALA A 1 322 ? 21.307 -6.089 -27.776 1.00 74.75 322 ALA A N 1
ATOM 2551 C CA . ALA A 1 322 ? 21.415 -4.734 -28.305 1.00 74.75 322 ALA A CA 1
ATOM 2552 C C . ALA A 1 322 ? 22.880 -4.268 -28.371 1.00 74.75 322 ALA A C 1
ATOM 2554 O O . ALA A 1 322 ? 23.290 -3.675 -29.365 1.00 74.75 322 ALA A O 1
ATOM 2555 N N . LYS A 1 323 ? 23.692 -4.597 -27.357 1.00 75.62 323 LYS A N 1
ATOM 2556 C CA . LYS A 1 323 ? 25.139 -4.331 -27.361 1.00 75.62 323 LYS A CA 1
ATOM 2557 C C . LYS A 1 323 ? 25.879 -5.146 -28.427 1.00 75.62 323 LYS A C 1
ATOM 2559 O O . LYS A 1 323 ? 26.733 -4.609 -29.118 1.00 75.62 323 LYS A O 1
ATOM 2564 N N . ASP A 1 324 ? 25.539 -6.418 -28.612 1.00 73.00 324 ASP A N 1
ATOM 2565 C CA . ASP A 1 324 ? 26.166 -7.255 -29.645 1.00 73.00 324 ASP A CA 1
ATOM 2566 C C . ASP A 1 324 ? 25.809 -6.802 -31.069 1.00 73.00 324 ASP A C 1
ATOM 2568 O O . ASP A 1 324 ? 26.582 -7.027 -32.002 1.00 73.00 324 ASP A O 1
ATOM 2572 N N . ALA A 1 325 ? 24.662 -6.140 -31.242 1.00 73.88 325 ALA A N 1
ATOM 2573 C CA . ALA A 1 325 ? 24.243 -5.555 -32.511 1.00 73.88 325 ALA A CA 1
ATOM 2574 C C . ALA A 1 325 ? 25.029 -4.284 -32.891 1.00 73.88 325 ALA A C 1
ATOM 2576 O O . ALA A 1 325 ? 25.052 -3.932 -34.069 1.00 73.88 325 ALA A O 1
ATOM 2577 N N . THR A 1 326 ? 25.686 -3.610 -31.936 1.00 71.19 326 THR A N 1
ATOM 2578 C CA . THR A 1 326 ? 26.498 -2.404 -32.196 1.00 71.19 326 THR A CA 1
ATOM 2579 C C . THR A 1 326 ? 27.979 -2.701 -32.445 1.00 71.19 326 THR A C 1
ATOM 2581 O O . THR A 1 326 ? 28.722 -1.798 -32.830 1.00 71.19 326 THR A O 1
ATOM 2584 N N . VAL A 1 327 ? 28.424 -3.952 -32.269 1.00 74.44 327 VAL A N 1
ATOM 2585 C CA . VAL A 1 327 ? 29.821 -4.353 -32.490 1.00 74.44 327 VAL A CA 1
ATOM 2586 C C . VAL A 1 327 ? 30.164 -4.300 -33.991 1.00 74.44 327 VAL A C 1
ATOM 2588 O O . VAL A 1 327 ? 29.528 -5.008 -34.780 1.00 74.44 327 VAL A O 1
ATOM 2591 N N . PRO A 1 328 ? 31.184 -3.515 -34.405 1.00 63.12 328 PRO A N 1
ATOM 2592 C CA . PRO A 1 328 ? 31.613 -3.431 -35.798 1.00 63.12 328 PRO A CA 1
ATOM 2593 C C . PRO A 1 328 ? 32.038 -4.797 -36.335 1.00 63.12 328 PRO A C 1
ATOM 2595 O O . PRO A 1 328 ? 32.746 -5.557 -35.671 1.00 63.12 328 PRO A O 1
ATOM 2598 N N . MET A 1 329 ? 31.602 -5.122 -37.547 1.00 66.75 329 MET A N 1
ATOM 2599 C CA . MET A 1 329 ? 31.873 -6.431 -38.131 1.00 66.75 329 MET A CA 1
ATOM 2600 C C . MET A 1 329 ? 33.278 -6.538 -38.719 1.00 66.75 329 MET A C 1
ATOM 2602 O O . MET A 1 329 ? 33.833 -5.566 -39.226 1.00 66.75 329 MET A O 1
ATOM 2606 N N . ALA A 1 330 ? 33.837 -7.750 -38.675 1.00 66.94 330 ALA A N 1
ATOM 2607 C CA . ALA A 1 330 ? 35.130 -8.049 -39.274 1.00 66.94 330 ALA A CA 1
ATOM 2608 C C . ALA A 1 330 ? 35.089 -7.853 -40.800 1.00 66.94 330 ALA A C 1
ATOM 2610 O O . ALA A 1 330 ? 34.175 -8.331 -41.480 1.00 66.94 330 ALA A O 1
ATOM 2611 N N . LEU A 1 331 ? 36.101 -7.163 -41.328 1.00 61.75 331 LEU A N 1
ATOM 2612 C CA . LEU A 1 331 ? 36.319 -6.978 -42.763 1.00 61.75 331 LEU A CA 1
ATOM 2613 C C . LEU A 1 331 ? 36.471 -8.351 -43.444 1.00 61.75 331 LEU A C 1
ATOM 2615 O O . LEU A 1 331 ? 37.358 -9.119 -43.083 1.00 61.75 331 LEU A O 1
ATOM 2619 N N . GLY A 1 332 ? 35.601 -8.659 -44.415 1.00 69.25 332 GLY A N 1
ATOM 2620 C CA . GLY A 1 332 ? 35.668 -9.888 -45.226 1.00 69.25 332 GLY A CA 1
ATOM 2621 C C . GLY A 1 332 ? 34.508 -10.884 -45.066 1.00 69.25 332 GLY A C 1
ATOM 2622 O O . GLY A 1 332 ? 34.513 -11.922 -45.723 1.00 69.25 332 GLY A O 1
ATOM 2623 N N . MET A 1 333 ? 33.499 -10.598 -44.235 1.00 72.19 333 MET A N 1
ATOM 2624 C CA . MET A 1 333 ? 32.300 -11.445 -44.124 1.00 72.19 333 MET A CA 1
ATOM 2625 C C . MET A 1 333 ? 31.374 -11.306 -45.350 1.00 72.19 333 MET A C 1
ATOM 2627 O O . MET A 1 333 ? 31.102 -10.181 -45.773 1.00 72.19 333 MET A O 1
ATOM 2631 N N . PRO A 1 334 ? 30.806 -12.409 -45.885 1.00 81.12 334 PRO A N 1
ATOM 2632 C CA . PRO A 1 334 ? 29.809 -12.342 -46.952 1.00 81.12 334 PRO A CA 1
ATOM 2633 C C . PRO A 1 334 ? 28.588 -11.491 -46.559 1.00 81.12 334 PRO A C 1
ATOM 2635 O O . PRO A 1 334 ? 28.051 -11.619 -45.453 1.00 81.12 334 PRO A O 1
ATOM 2638 N N . GLU A 1 335 ? 28.093 -10.659 -47.478 1.00 77.38 335 GLU A N 1
ATOM 2639 C CA . GLU A 1 335 ? 26.956 -9.751 -47.241 1.00 77.38 335 GLU A CA 1
ATOM 2640 C C . GLU A 1 335 ? 25.672 -10.504 -46.831 1.00 77.38 335 GLU A C 1
ATOM 2642 O O . GLU A 1 335 ? 24.910 -10.059 -45.972 1.00 77.38 335 GLU A O 1
ATOM 2647 N N . ALA A 1 336 ? 25.461 -11.708 -47.371 1.00 77.69 336 ALA A N 1
ATOM 2648 C CA . ALA A 1 336 ? 24.339 -12.567 -46.991 1.00 77.69 336 ALA A CA 1
ATOM 2649 C C . ALA A 1 336 ? 24.427 -13.042 -45.527 1.00 77.69 336 ALA A C 1
ATOM 2651 O O . ALA A 1 336 ? 23.430 -13.023 -44.806 1.00 77.69 336 ALA A O 1
ATOM 2652 N N . ALA A 1 337 ? 25.625 -13.410 -45.059 1.00 76.88 337 ALA A N 1
ATOM 2653 C CA . ALA A 1 337 ? 25.853 -13.826 -43.672 1.00 76.88 337 ALA A CA 1
ATOM 2654 C C . ALA A 1 337 ? 25.689 -12.648 -42.697 1.00 76.88 337 ALA A C 1
ATOM 2656 O O . ALA A 1 337 ? 25.160 -12.807 -41.597 1.00 76.88 337 ALA A O 1
ATOM 2657 N N . THR A 1 338 ? 26.080 -11.453 -43.142 1.00 77.25 338 THR A N 1
ATOM 2658 C CA . THR A 1 338 ? 25.872 -10.186 -42.431 1.00 77.25 338 THR A CA 1
ATOM 2659 C C . THR A 1 338 ? 24.392 -9.921 -42.185 1.00 77.25 338 THR A C 1
ATOM 2661 O O . THR A 1 338 ? 23.964 -9.758 -41.041 1.00 77.25 338 THR A O 1
ATOM 2664 N N . ARG A 1 339 ? 23.596 -9.959 -43.257 1.00 77.81 339 ARG A N 1
ATOM 2665 C CA . ARG A 1 339 ? 22.152 -9.719 -43.204 1.00 77.81 339 ARG A CA 1
ATOM 2666 C C . ARG A 1 339 ? 21.440 -10.756 -42.334 1.00 77.81 339 ARG A C 1
ATOM 2668 O O . ARG A 1 339 ? 20.589 -10.396 -41.525 1.00 77.81 339 ARG A O 1
ATOM 2675 N N . GLN A 1 340 ? 21.840 -12.024 -42.441 1.00 81.12 340 GLN A N 1
ATOM 2676 C CA . GLN A 1 340 ? 21.284 -13.111 -41.635 1.00 81.12 340 GLN A CA 1
ATOM 2677 C C . GLN A 1 340 ? 21.588 -12.948 -40.139 1.00 81.12 340 GLN A C 1
ATOM 2679 O O . GLN A 1 340 ? 20.704 -13.144 -39.302 1.00 81.12 340 GLN A O 1
ATOM 2684 N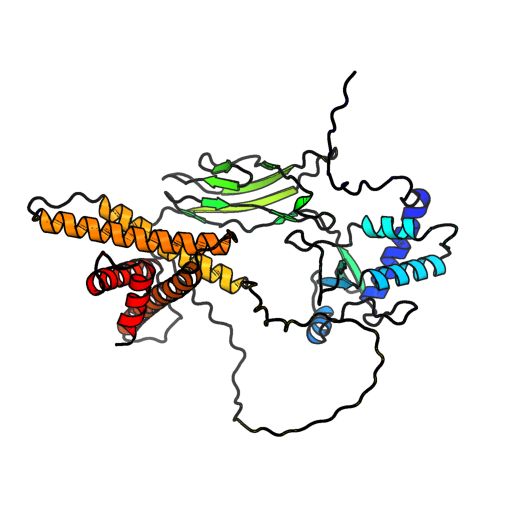 N . ARG A 1 341 ? 22.819 -12.559 -39.781 1.00 82.25 341 ARG A N 1
ATOM 2685 C CA . ARG A 1 341 ? 23.200 -12.294 -38.385 1.00 82.25 341 ARG A CA 1
ATOM 2686 C C . ARG A 1 341 ? 22.386 -11.145 -37.800 1.00 82.25 341 ARG A C 1
ATOM 2688 O O . ARG A 1 341 ? 21.875 -11.263 -36.690 1.00 82.25 341 ARG A O 1
ATOM 2695 N N . GLN A 1 342 ? 22.250 -10.057 -38.549 1.00 80.94 342 GLN A N 1
ATOM 2696 C CA . GLN A 1 342 ? 21.526 -8.870 -38.105 1.00 80.94 342 GLN A CA 1
ATOM 2697 C C . GLN A 1 342 ? 20.027 -9.159 -37.931 1.00 80.94 342 GLN A C 1
ATOM 2699 O O . GLN A 1 342 ? 19.445 -8.775 -36.919 1.00 80.94 342 GLN A O 1
ATOM 2704 N N . ALA A 1 343 ? 19.428 -9.930 -38.847 1.00 80.19 343 ALA A N 1
ATOM 2705 C CA . ALA A 1 343 ? 18.047 -10.396 -38.729 1.00 80.19 343 ALA A CA 1
ATOM 2706 C C . ALA A 1 343 ? 17.836 -11.322 -37.515 1.00 80.19 343 ALA A C 1
ATOM 2708 O O . ALA A 1 343 ? 16.838 -11.196 -36.809 1.00 80.19 343 ALA A O 1
ATOM 2709 N N . SER A 1 344 ? 18.790 -12.215 -37.227 1.00 83.62 344 SER A N 1
ATOM 2710 C CA . SER A 1 344 ? 18.741 -13.077 -36.039 1.00 83.62 344 SER A CA 1
ATOM 2711 C C . SER A 1 344 ? 18.822 -12.280 -34.736 1.00 83.62 344 SER A C 1
ATOM 2713 O O . SER A 1 344 ? 18.015 -12.509 -33.838 1.00 83.62 344 SER A O 1
ATOM 2715 N N . LEU A 1 345 ? 19.734 -11.308 -34.637 1.00 83.00 345 LEU A N 1
ATOM 2716 C CA . LEU A 1 345 ? 19.846 -10.448 -33.453 1.00 83.00 345 LEU A CA 1
ATOM 2717 C C . LEU A 1 345 ? 18.591 -9.590 -33.251 1.00 83.00 345 LEU A C 1
ATOM 2719 O O . LEU A 1 345 ? 18.087 -9.509 -32.132 1.00 83.00 345 LEU A O 1
ATOM 2723 N N . ALA A 1 346 ? 18.037 -9.027 -34.328 1.00 81.00 346 ALA A N 1
ATOM 2724 C CA . ALA A 1 346 ? 16.778 -8.291 -34.271 1.00 81.00 346 ALA A CA 1
ATOM 2725 C C . ALA A 1 346 ? 15.629 -9.179 -33.767 1.00 81.00 346 ALA A C 1
ATOM 2727 O O . ALA A 1 346 ? 14.888 -8.771 -32.872 1.00 81.00 346 ALA A O 1
ATOM 2728 N N . LYS A 1 347 ? 15.529 -10.426 -34.257 1.00 86.19 347 LYS A N 1
ATOM 2729 C CA . LYS A 1 347 ? 14.493 -11.362 -33.798 1.00 86.19 347 LYS A CA 1
ATOM 2730 C C . LYS A 1 347 ? 14.677 -11.757 -32.333 1.00 86.19 347 LYS A C 1
ATOM 2732 O O . LYS A 1 347 ? 13.705 -11.829 -31.588 1.00 86.19 347 LYS A O 1
ATOM 2737 N N . GLN A 1 348 ? 15.915 -11.964 -31.884 1.00 85.62 348 GLN A N 1
ATOM 2738 C CA . GLN A 1 348 ? 16.206 -12.219 -30.469 1.00 85.62 348 GLN A CA 1
ATOM 2739 C C . GLN A 1 348 ? 15.774 -11.044 -29.577 1.00 85.62 348 GLN A C 1
ATOM 2741 O O . GLN A 1 348 ? 15.173 -11.257 -28.522 1.00 85.62 348 GLN A O 1
ATOM 2746 N N . GLN A 1 349 ? 16.050 -9.808 -30.006 1.00 84.50 349 GLN A N 1
ATOM 2747 C CA . GLN A 1 349 ? 15.655 -8.601 -29.284 1.00 84.50 349 GLN A CA 1
ATOM 2748 C C . GLN A 1 349 ? 14.132 -8.442 -29.237 1.00 84.50 349 GLN A C 1
ATOM 2750 O O . GLN A 1 349 ? 13.594 -8.104 -28.183 1.00 84.50 349 GLN A O 1
ATOM 2755 N N . GLU A 1 350 ? 13.436 -8.724 -30.338 1.00 81.94 350 GLU A N 1
ATOM 2756 C CA . GLU A 1 350 ? 11.973 -8.702 -30.425 1.00 81.94 350 GLU A CA 1
ATOM 2757 C C . GLU A 1 350 ? 11.337 -9.687 -29.434 1.00 81.94 350 GLU A C 1
ATOM 2759 O O . GLU A 1 350 ? 10.518 -9.283 -28.608 1.00 81.94 350 GLU A O 1
ATOM 2764 N N . VAL A 1 351 ? 11.776 -10.952 -29.440 1.00 87.88 351 VAL A N 1
ATOM 2765 C CA . VAL A 1 351 ? 11.256 -12.009 -28.552 1.00 87.88 351 VAL A CA 1
ATOM 2766 C C . VAL A 1 351 ? 11.415 -11.634 -27.079 1.00 87.88 351 VAL A C 1
ATOM 2768 O O . VAL A 1 351 ? 10.470 -11.753 -26.294 1.00 87.88 351 VAL A O 1
ATOM 2771 N N . LEU A 1 352 ? 12.598 -11.153 -26.693 1.00 87.56 352 LEU A N 1
ATOM 2772 C CA . LEU A 1 352 ? 12.874 -10.774 -25.308 1.00 87.56 352 LEU A CA 1
ATOM 2773 C C . LEU A 1 352 ? 12.114 -9.514 -24.891 1.00 87.56 352 LEU A C 1
ATOM 2775 O O . LEU A 1 352 ? 11.552 -9.472 -23.798 1.00 87.56 352 LEU A O 1
ATOM 2779 N N . SER A 1 353 ? 12.038 -8.517 -25.771 1.00 82.19 353 SER A N 1
ATOM 2780 C CA . SER A 1 353 ? 11.315 -7.269 -25.505 1.00 82.19 353 SER A CA 1
ATOM 2781 C C . SER A 1 353 ? 9.813 -7.524 -25.358 1.00 82.19 353 SER A C 1
ATOM 2783 O O . SER A 1 353 ? 9.182 -7.004 -24.436 1.00 82.19 353 SER A O 1
ATOM 2785 N N . ARG A 1 354 ? 9.242 -8.394 -26.203 1.00 83.19 354 ARG A N 1
ATOM 2786 C CA . ARG A 1 354 ? 7.842 -8.833 -26.119 1.00 83.19 354 ARG A CA 1
ATOM 2787 C C . ARG A 1 354 ? 7.566 -9.599 -24.824 1.00 83.19 354 ARG A C 1
ATOM 2789 O O . ARG A 1 354 ? 6.537 -9.375 -24.187 1.00 83.19 354 ARG A O 1
ATOM 2796 N N . ALA A 1 355 ? 8.495 -10.452 -24.391 1.00 86.62 355 ALA A N 1
ATOM 2797 C CA . ALA A 1 355 ? 8.394 -11.151 -23.113 1.00 86.62 355 ALA A CA 1
ATOM 2798 C C . ALA A 1 355 ? 8.412 -10.174 -21.923 1.00 86.62 355 ALA A C 1
ATOM 2800 O O . ALA A 1 355 ? 7.537 -10.251 -21.059 1.00 86.62 355 ALA A O 1
ATOM 2801 N N . VAL A 1 356 ? 9.340 -9.210 -21.898 1.00 85.06 356 VAL A N 1
ATOM 2802 C CA . VAL A 1 356 ? 9.400 -8.155 -20.865 1.00 85.06 356 VAL A CA 1
ATOM 2803 C C . VAL A 1 356 ? 8.112 -7.326 -20.847 1.00 85.06 356 VAL A C 1
ATOM 2805 O O . VAL A 1 356 ? 7.553 -7.081 -19.775 1.00 85.06 356 VAL A O 1
ATOM 2808 N N . GLN A 1 357 ? 7.584 -6.964 -22.020 1.00 80.12 357 GLN A N 1
ATOM 2809 C CA . GLN A 1 357 ? 6.306 -6.262 -22.146 1.00 80.12 357 GLN A CA 1
ATOM 2810 C C . GLN A 1 357 ? 5.156 -7.057 -21.512 1.00 80.12 357 GLN A C 1
ATOM 2812 O O . GLN A 1 357 ? 4.350 -6.481 -20.782 1.00 80.12 357 GLN A O 1
ATOM 2817 N N . ALA A 1 358 ? 5.109 -8.378 -21.715 1.00 81.00 358 ALA A N 1
ATOM 2818 C CA . ALA A 1 358 ? 4.099 -9.228 -21.093 1.00 81.00 358 ALA A CA 1
ATOM 2819 C C . ALA A 1 358 ? 4.187 -9.216 -19.560 1.00 81.00 358 ALA A C 1
ATOM 2821 O O . ALA A 1 358 ? 3.172 -9.020 -18.884 1.00 81.00 358 ALA A O 1
ATOM 2822 N N . PHE A 1 359 ? 5.396 -9.326 -18.998 1.00 81.25 359 PHE A N 1
ATOM 2823 C CA . PHE A 1 359 ? 5.599 -9.193 -17.551 1.00 81.25 359 PHE A CA 1
ATOM 2824 C C . PHE A 1 359 ? 5.175 -7.818 -17.023 1.00 81.25 359 PHE A C 1
ATOM 2826 O O . PHE A 1 359 ? 4.566 -7.743 -15.953 1.00 81.25 359 PHE A O 1
ATOM 2833 N N . ASN A 1 360 ? 5.441 -6.739 -17.762 1.00 76.19 360 ASN A N 1
ATOM 2834 C CA . ASN A 1 360 ? 5.020 -5.392 -17.382 1.00 76.19 360 ASN A CA 1
ATOM 2835 C C . ASN A 1 360 ? 3.492 -5.249 -17.395 1.00 76.19 360 ASN A C 1
ATOM 2837 O O . ASN A 1 360 ? 2.930 -4.770 -16.414 1.00 76.19 360 ASN A O 1
ATOM 2841 N N . CYS A 1 361 ? 2.796 -5.747 -18.419 1.00 72.88 361 CYS A N 1
ATOM 2842 C CA . CYS A 1 361 ? 1.331 -5.702 -18.474 1.00 72.88 361 CYS A CA 1
ATOM 2843 C C . CYS A 1 361 ? 0.664 -6.431 -17.299 1.00 72.88 361 CYS A C 1
ATOM 2845 O O . CYS A 1 361 ? -0.286 -5.906 -16.721 1.00 72.88 361 CYS A O 1
ATOM 2847 N N . VAL A 1 362 ? 1.184 -7.595 -16.894 1.00 69.50 362 VAL A N 1
ATOM 2848 C CA . VAL A 1 362 ? 0.678 -8.319 -15.712 1.00 69.50 362 VAL A CA 1
ATOM 2849 C C . VAL A 1 362 ? 1.036 -7.609 -14.406 1.00 69.50 362 VAL A C 1
ATOM 2851 O O . VAL A 1 362 ? 0.233 -7.596 -13.477 1.00 69.50 362 VAL A O 1
ATOM 2854 N N . THR A 1 363 ? 2.214 -6.989 -14.329 1.00 67.75 363 THR A N 1
ATOM 2855 C CA . THR A 1 363 ? 2.657 -6.253 -13.132 1.00 67.75 363 THR A CA 1
ATOM 2856 C C . THR A 1 363 ? 1.828 -4.989 -12.902 1.00 67.75 363 THR A C 1
ATOM 2858 O O . THR A 1 363 ? 1.489 -4.678 -11.763 1.00 67.75 363 THR A O 1
ATOM 2861 N N . PHE A 1 364 ? 1.470 -4.286 -13.976 1.00 66.38 364 PHE A N 1
ATOM 2862 C CA . PHE A 1 364 ? 0.712 -3.035 -13.930 1.00 66.38 364 PHE A CA 1
ATOM 2863 C C . PHE A 1 364 ? -0.798 -3.218 -14.154 1.00 66.38 364 PHE A C 1
ATOM 2865 O O . PHE A 1 364 ? -1.520 -2.227 -14.212 1.00 66.38 364 PHE A O 1
ATOM 2872 N N . ALA A 1 365 ? -1.280 -4.465 -14.255 1.00 63.72 365 ALA A N 1
ATOM 2873 C CA . ALA A 1 365 ? -2.683 -4.807 -14.512 1.00 63.72 365 ALA A CA 1
ATOM 2874 C C . ALA A 1 365 ? -3.292 -4.025 -15.698 1.00 63.72 365 ALA A C 1
ATOM 2876 O O . ALA A 1 365 ? -4.423 -3.545 -15.627 1.00 63.72 365 ALA A O 1
ATOM 2877 N N . LEU A 1 366 ? -2.518 -3.870 -16.778 1.00 56.78 366 LEU A N 1
ATOM 2878 C CA . LEU A 1 366 ? -2.940 -3.130 -17.966 1.00 56.78 366 LEU A CA 1
ATOM 2879 C C . LEU A 1 366 ? -3.948 -3.974 -18.759 1.00 56.78 366 LEU A C 1
ATOM 2881 O O . LEU A 1 366 ? -3.565 -4.943 -19.413 1.00 56.78 366 LEU A O 1
ATOM 2885 N N . GLU A 1 367 ? -5.232 -3.620 -18.686 1.00 51.41 367 GLU A N 1
ATOM 2886 C CA . GLU A 1 367 ? -6.292 -4.207 -19.513 1.00 51.41 367 GLU A CA 1
ATOM 2887 C C . GLU A 1 367 ? -6.524 -3.388 -20.799 1.00 51.41 367 GLU A C 1
ATOM 2889 O O . GLU A 1 367 ? -6.466 -2.156 -20.753 1.00 51.41 367 GLU A O 1
ATOM 2894 N N . PRO A 1 368 ? -6.849 -4.036 -21.936 1.00 50.00 368 PRO A N 1
ATOM 2895 C CA . PRO A 1 368 ? -6.951 -5.483 -22.130 1.00 50.00 368 PRO A CA 1
ATOM 2896 C C . PRO A 1 368 ? -5.576 -6.131 -22.363 1.00 50.00 368 PRO A C 1
ATOM 2898 O O . PRO A 1 368 ? -4.801 -5.682 -23.206 1.00 50.00 368 PRO A O 1
ATOM 2901 N N . LEU A 1 369 ? -5.288 -7.222 -21.645 1.00 60.41 369 LEU A N 1
ATOM 2902 C CA . LEU A 1 369 ? -4.116 -8.045 -21.937 1.00 60.41 369 LEU A CA 1
ATOM 2903 C C . LEU A 1 369 ? -4.367 -8.864 -23.213 1.00 60.41 369 LEU A C 1
ATOM 2905 O O . LEU A 1 369 ? -5.385 -9.558 -23.290 1.00 60.41 369 LEU A O 1
ATOM 2909 N N . PRO A 1 370 ? -3.441 -8.847 -24.184 1.00 69.69 370 PRO A N 1
ATOM 2910 C CA . PRO A 1 370 ? -3.437 -9.816 -25.272 1.00 69.69 370 PRO A CA 1
ATOM 2911 C C . PRO A 1 370 ? -3.504 -11.258 -24.730 1.00 69.69 370 PRO A C 1
ATOM 2913 O O . PRO A 1 370 ? -2.833 -11.592 -23.751 1.00 69.69 370 PRO A O 1
ATOM 2916 N N . MET A 1 371 ? -4.335 -12.115 -25.335 1.00 62.91 371 MET A N 1
ATOM 2917 C CA . MET A 1 371 ? -4.576 -13.497 -24.871 1.00 62.91 371 MET A CA 1
ATOM 2918 C C . MET A 1 371 ? -3.287 -14.338 -24.778 1.00 62.91 371 MET A C 1
ATOM 2920 O O . MET A 1 371 ? -3.172 -15.210 -23.918 1.00 62.91 371 MET A O 1
ATOM 2924 N N . ASP A 1 372 ? -2.298 -14.039 -25.619 1.00 76.00 372 ASP A N 1
ATOM 2925 C CA . ASP A 1 372 ? -0.990 -14.692 -25.713 1.00 76.00 372 ASP A CA 1
ATOM 2926 C C . ASP A 1 372 ? -0.023 -14.322 -24.570 1.00 76.00 372 ASP A C 1
ATOM 2928 O O . ASP A 1 372 ? 0.941 -15.045 -24.320 1.00 76.00 372 ASP A O 1
ATOM 2932 N N . PHE A 1 373 ? -0.271 -13.245 -23.814 1.00 81.38 373 PHE A N 1
ATOM 2933 C CA . PHE A 1 373 ? 0.669 -12.746 -22.798 1.00 81.38 373 PHE A CA 1
ATOM 2934 C C . PHE A 1 373 ? 0.812 -13.658 -21.582 1.00 81.38 373 PHE A C 1
ATOM 2936 O O . PHE A 1 373 ? 1.918 -13.838 -21.069 1.00 81.38 373 PHE A O 1
ATOM 2943 N N . ASN A 1 374 ? -0.277 -14.284 -21.137 1.00 82.38 374 ASN A N 1
ATOM 2944 C CA . ASN A 1 374 ? -0.214 -15.244 -20.033 1.00 82.38 374 ASN A CA 1
ATOM 2945 C C . ASN A 1 374 ? 0.609 -16.482 -20.417 1.00 82.38 374 ASN A C 1
ATOM 2947 O O . ASN A 1 374 ? 1.397 -16.990 -19.613 1.00 82.38 374 ASN A O 1
ATOM 2951 N N . GLU A 1 375 ? 0.463 -16.938 -21.660 1.00 83.62 375 GLU A N 1
ATOM 2952 C CA . GLU A 1 375 ? 1.209 -18.074 -22.196 1.00 83.62 375 GLU A CA 1
ATOM 2953 C C . GLU A 1 375 ? 2.679 -17.717 -22.433 1.00 83.62 375 GLU A C 1
ATOM 2955 O O . GLU A 1 375 ? 3.562 -18.505 -22.087 1.00 83.62 375 GLU A O 1
ATOM 2960 N N . LEU A 1 376 ? 2.954 -16.506 -22.925 1.00 84.69 376 LEU A N 1
ATOM 2961 C CA . LEU A 1 376 ? 4.306 -15.994 -23.128 1.00 84.69 376 LEU A CA 1
ATOM 2962 C C . LEU A 1 376 ? 5.058 -15.847 -21.803 1.00 84.69 376 LEU A C 1
ATOM 2964 O O . LEU A 1 376 ? 6.216 -16.254 -21.708 1.00 84.69 376 LEU A O 1
ATOM 2968 N N . ILE A 1 377 ? 4.406 -15.349 -20.748 1.00 84.62 377 ILE A N 1
ATOM 2969 C CA . ILE A 1 377 ? 4.975 -15.303 -19.393 1.00 84.62 377 ILE A CA 1
ATOM 2970 C C . ILE A 1 377 ? 5.282 -16.714 -18.900 1.00 84.62 377 ILE A C 1
ATOM 2972 O O . ILE A 1 377 ? 6.376 -16.967 -18.394 1.00 84.62 377 ILE A O 1
ATOM 2976 N N . ALA A 1 378 ? 4.345 -17.653 -19.051 1.00 85.19 378 ALA A N 1
ATOM 2977 C CA . ALA A 1 378 ? 4.551 -19.033 -18.625 1.00 85.19 378 ALA A CA 1
ATOM 2978 C C . ALA A 1 378 ? 5.725 -19.695 -19.367 1.00 85.19 378 ALA A C 1
ATOM 2980 O O . ALA A 1 378 ? 6.534 -20.370 -18.727 1.00 85.19 378 ALA A O 1
ATOM 2981 N N . ALA A 1 379 ? 5.850 -19.477 -20.679 1.00 85.88 379 ALA A N 1
ATOM 2982 C CA . ALA A 1 379 ? 6.971 -19.959 -21.481 1.00 85.88 379 ALA A CA 1
ATOM 2983 C C . ALA A 1 379 ? 8.291 -19.310 -21.036 1.00 85.88 379 ALA A C 1
ATOM 2985 O O . ALA A 1 379 ? 9.250 -20.011 -20.722 1.00 85.88 379 ALA A O 1
ATOM 2986 N N . SER A 1 380 ? 8.308 -17.987 -20.867 1.00 88.12 380 SER A N 1
ATOM 2987 C CA . SER A 1 380 ? 9.481 -17.224 -20.419 1.00 88.12 380 SER A CA 1
ATOM 2988 C C . SER A 1 380 ? 10.005 -17.677 -19.058 1.00 88.12 380 SER A C 1
ATOM 2990 O O . SER A 1 380 ? 11.211 -17.846 -18.876 1.00 88.12 380 SER A O 1
ATOM 2992 N N . LYS A 1 381 ? 9.105 -17.952 -18.105 1.00 85.12 381 LYS A N 1
ATOM 2993 C CA . LYS A 1 381 ? 9.487 -18.508 -16.800 1.00 85.12 381 LYS A CA 1
ATOM 2994 C C . LYS A 1 381 ? 10.195 -19.849 -16.933 1.00 85.12 381 LYS A C 1
ATOM 2996 O O . LYS A 1 381 ? 11.152 -20.100 -16.206 1.00 85.12 381 LYS A O 1
ATOM 3001 N N . ARG A 1 382 ? 9.717 -20.721 -17.824 1.00 83.56 382 ARG A N 1
ATOM 3002 C CA . ARG A 1 382 ? 10.327 -22.037 -18.056 1.00 83.56 382 ARG A CA 1
ATOM 3003 C C . ARG A 1 382 ? 11.705 -21.895 -18.689 1.00 83.56 382 ARG A C 1
ATOM 3005 O O . ARG A 1 382 ? 12.626 -22.535 -18.203 1.00 83.56 382 ARG A O 1
ATOM 3012 N N . VAL A 1 383 ? 11.858 -21.017 -19.684 1.00 86.38 383 VAL A N 1
ATOM 3013 C CA . VAL A 1 383 ? 13.154 -20.745 -20.331 1.00 86.38 383 VAL A CA 1
ATOM 3014 C C . VAL A 1 383 ? 14.204 -20.291 -19.315 1.00 86.38 383 VAL A C 1
ATOM 3016 O O . VAL A 1 383 ? 15.288 -20.862 -19.260 1.00 86.38 383 VAL A O 1
ATOM 3019 N N . VAL A 1 384 ? 13.881 -19.314 -18.463 1.00 84.19 384 VAL A N 1
ATOM 3020 C CA . VAL A 1 384 ? 14.838 -18.791 -17.471 1.00 84.19 384 VAL A CA 1
ATOM 3021 C C . VAL A 1 384 ? 15.150 -19.817 -16.377 1.00 84.19 384 VAL A C 1
ATOM 3023 O O . VAL A 1 384 ? 16.306 -19.972 -15.981 1.00 84.19 384 VAL A O 1
ATOM 3026 N N . LYS A 1 385 ? 14.144 -20.564 -15.902 1.00 80.19 385 LYS A N 1
ATOM 3027 C CA . LYS A 1 385 ? 14.357 -21.655 -14.934 1.00 80.19 385 LYS A CA 1
ATOM 3028 C C . LYS A 1 385 ? 15.226 -22.767 -15.504 1.00 80.19 385 LYS A C 1
ATOM 3030 O O . LYS A 1 385 ? 16.057 -23.314 -14.785 1.00 80.19 385 LYS A O 1
ATOM 3035 N N . GLU A 1 386 ? 15.046 -23.084 -16.777 1.00 80.19 386 GLU A N 1
ATOM 3036 C CA . GLU A 1 386 ? 15.882 -24.053 -17.463 1.00 80.19 386 GLU A CA 1
ATOM 3037 C C . GLU A 1 386 ? 17.313 -23.549 -17.612 1.00 80.19 386 GLU A C 1
ATOM 3039 O O . GLU A 1 386 ? 18.254 -24.284 -17.324 1.00 80.19 386 GLU A O 1
ATOM 3044 N N . ALA A 1 387 ? 17.494 -22.299 -18.039 1.00 81.25 387 ALA A N 1
ATOM 3045 C CA . ALA A 1 387 ? 18.820 -21.712 -18.139 1.00 81.25 387 ALA A CA 1
ATOM 3046 C C . ALA A 1 387 ? 19.553 -21.801 -16.790 1.00 81.25 387 ALA A C 1
ATOM 3048 O O . ALA A 1 387 ? 20.716 -22.192 -16.746 1.00 81.25 387 ALA A O 1
ATOM 3049 N N . ALA A 1 388 ? 18.847 -21.557 -15.681 1.00 77.25 388 ALA A N 1
ATOM 3050 C CA . ALA A 1 388 ? 19.378 -21.763 -14.338 1.00 77.25 388 ALA A CA 1
ATOM 3051 C C . ALA A 1 388 ? 19.704 -23.237 -14.029 1.00 77.25 388 ALA A C 1
ATOM 3053 O O . ALA A 1 388 ? 20.732 -23.511 -13.411 1.00 77.25 388 ALA A O 1
ATOM 3054 N N . ARG A 1 389 ? 18.876 -24.194 -14.474 1.00 78.31 389 ARG A N 1
ATOM 3055 C CA . ARG A 1 389 ? 19.138 -25.637 -14.323 1.00 78.31 389 ARG A CA 1
ATOM 3056 C C . ARG A 1 389 ? 20.402 -26.067 -15.069 1.00 78.31 389 ARG A C 1
ATOM 3058 O O . ARG A 1 389 ? 21.249 -26.713 -14.467 1.00 78.31 389 ARG A O 1
ATOM 3065 N N . GLN A 1 390 ? 20.560 -25.678 -16.335 1.00 79.19 390 GLN A N 1
ATOM 3066 C CA . GLN A 1 390 ? 21.737 -26.042 -17.135 1.00 79.19 390 GLN A CA 1
ATOM 3067 C C . GLN A 1 390 ? 23.026 -25.457 -16.563 1.00 79.19 390 GLN A C 1
ATOM 3069 O O . GLN A 1 390 ? 24.063 -26.113 -16.583 1.00 79.19 390 GLN A O 1
ATOM 3074 N N . VAL A 1 391 ? 22.965 -24.240 -16.022 1.00 74.25 391 VAL A N 1
ATOM 3075 C CA . VAL A 1 391 ? 24.095 -23.640 -15.306 1.00 74.25 391 VAL A CA 1
ATOM 3076 C C . VAL A 1 391 ? 24.431 -24.449 -14.053 1.00 74.25 391 VAL A C 1
ATOM 3078 O O . VAL A 1 391 ? 25.587 -24.811 -13.853 1.00 74.25 391 VAL A O 1
ATOM 3081 N N . ALA A 1 392 ? 23.427 -24.815 -13.251 1.00 70.50 392 ALA A N 1
ATOM 3082 C CA . ALA A 1 392 ? 23.639 -25.640 -12.063 1.00 70.50 392 ALA A CA 1
ATOM 3083 C C . ALA A 1 392 ? 24.225 -27.027 -12.396 1.00 70.50 392 ALA A C 1
ATOM 3085 O O . ALA A 1 392 ? 25.069 -27.530 -11.659 1.00 70.50 392 ALA A O 1
ATOM 3086 N N . GLU A 1 393 ? 23.814 -27.640 -13.508 1.00 75.00 393 GLU A N 1
ATOM 3087 C CA . GLU A 1 393 ? 24.342 -28.934 -13.963 1.00 75.00 393 GLU A CA 1
ATOM 3088 C C . GLU A 1 393 ? 25.789 -28.848 -14.442 1.00 75.00 393 GLU A C 1
ATOM 3090 O O . GLU A 1 393 ? 26.597 -29.700 -14.074 1.00 75.00 393 GLU A O 1
ATOM 3095 N N . ARG A 1 394 ? 26.149 -27.794 -15.186 1.00 71.69 394 ARG A N 1
ATOM 3096 C CA . ARG A 1 394 ? 27.547 -27.541 -15.575 1.00 71.69 394 ARG A CA 1
ATOM 3097 C C . ARG A 1 394 ? 28.442 -27.343 -14.354 1.00 71.69 394 ARG A C 1
ATOM 3099 O O . ARG A 1 394 ? 29.559 -27.848 -14.332 1.00 71.69 394 ARG A O 1
ATOM 3106 N N . GLN A 1 395 ? 27.940 -26.665 -13.322 1.00 66.69 395 GLN A N 1
ATOM 3107 C CA . GLN A 1 395 ? 28.671 -26.488 -12.067 1.00 66.69 395 GLN A CA 1
ATOM 3108 C C . GLN A 1 395 ? 28.838 -27.806 -11.300 1.00 66.69 395 GLN A C 1
ATOM 3110 O O . GLN A 1 395 ? 29.925 -28.088 -10.802 1.00 66.69 395 GLN A O 1
ATOM 3115 N N . ALA A 1 396 ? 27.799 -28.646 -11.263 1.00 63.91 396 ALA A N 1
ATOM 3116 C CA . ALA A 1 396 ? 27.845 -29.950 -10.601 1.00 63.91 396 ALA A CA 1
ATOM 3117 C C . ALA A 1 396 ? 28.792 -30.950 -11.290 1.00 63.91 396 ALA A C 1
ATOM 3119 O O . ALA A 1 396 ? 29.404 -31.774 -10.619 1.00 63.91 396 ALA A O 1
ATOM 3120 N N . GLN A 1 397 ? 28.946 -30.875 -12.615 1.00 64.44 397 GLN A N 1
ATOM 3121 C CA . GLN A 1 397 ? 29.880 -31.724 -13.368 1.00 64.44 397 GLN A CA 1
ATOM 3122 C C . GLN A 1 397 ? 31.351 -31.285 -13.232 1.00 64.44 397 GLN A C 1
ATOM 3124 O O . GLN A 1 397 ? 32.244 -32.072 -13.533 1.00 64.44 397 GLN A O 1
ATOM 3129 N N . GLY A 1 398 ? 31.613 -30.058 -12.764 1.00 57.56 398 GLY A N 1
ATOM 3130 C CA . GLY A 1 398 ? 32.963 -29.510 -12.583 1.00 57.56 398 GLY A CA 1
ATOM 3131 C C . GLY A 1 398 ? 33.579 -29.712 -11.193 1.00 57.56 398 GLY A C 1
ATOM 3132 O O . GLY A 1 398 ? 34.733 -29.343 -10.998 1.00 57.56 398 GLY A O 1
ATOM 3133 N N . THR A 1 399 ? 32.846 -30.268 -10.217 1.00 50.69 399 THR A N 1
ATOM 3134 C CA . THR A 1 399 ? 33.341 -30.459 -8.839 1.00 50.69 399 THR A CA 1
ATOM 3135 C C . THR A 1 399 ? 33.677 -31.928 -8.577 1.00 50.69 399 THR A C 1
ATOM 3137 O O . THR A 1 399 ? 32.830 -32.719 -8.165 1.00 50.69 399 THR A O 1
ATOM 3140 N N . VAL A 1 400 ? 34.930 -32.307 -8.826 1.00 49.78 400 VAL A N 1
ATOM 3141 C CA . VAL A 1 400 ? 35.505 -33.555 -8.311 1.00 49.78 400 VAL A CA 1
ATOM 3142 C C . VAL A 1 400 ? 36.011 -33.251 -6.894 1.00 49.78 400 VAL A C 1
ATOM 3144 O O . VAL A 1 400 ? 36.906 -32.433 -6.733 1.00 49.78 400 VAL A O 1
ATOM 3147 N N . GLU A 1 401 ? 35.392 -33.895 -5.899 1.00 44.12 401 GLU A N 1
ATOM 3148 C CA . GLU A 1 401 ? 35.714 -33.908 -4.456 1.00 44.12 401 GLU A CA 1
ATOM 3149 C C . GLU A 1 401 ? 35.262 -32.716 -3.577 1.00 44.12 401 GLU A C 1
ATOM 3151 O O . GLU A 1 401 ? 35.801 -31.615 -3.614 1.00 44.12 401 GLU A O 1
ATOM 3156 N N . GLY A 1 402 ? 34.302 -32.994 -2.679 1.00 40.94 402 GLY A N 1
ATOM 3157 C CA . GLY A 1 402 ? 33.998 -32.179 -1.491 1.00 40.94 402 GLY A CA 1
ATOM 3158 C C . GLY A 1 402 ? 32.497 -32.047 -1.170 1.00 40.94 402 GLY A C 1
ATOM 3159 O O . GLY A 1 402 ? 31.684 -31.944 -2.089 1.00 40.94 402 GLY A O 1
ATOM 3160 N N . PRO A 1 403 ? 32.081 -32.049 0.117 1.00 39.47 403 PRO A N 1
ATOM 3161 C CA . PRO A 1 403 ? 30.672 -31.973 0.497 1.00 39.47 403 PRO A CA 1
ATOM 3162 C C . PRO A 1 403 ? 30.090 -30.596 0.138 1.00 39.47 403 PRO A C 1
ATOM 3164 O O . PRO A 1 403 ? 30.575 -29.553 0.571 1.00 39.47 403 PRO A O 1
ATOM 3167 N N . VAL A 1 404 ? 29.037 -30.620 -0.679 1.00 38.81 404 VAL A N 1
ATOM 3168 C CA . VAL A 1 404 ? 28.439 -29.471 -1.371 1.00 38.81 404 VAL A CA 1
ATOM 3169 C C . VAL A 1 404 ? 27.830 -28.463 -0.387 1.00 38.81 404 VAL A C 1
ATOM 3171 O O . VAL A 1 404 ? 26.727 -28.658 0.130 1.00 38.81 404 VAL A O 1
ATOM 3174 N N . ALA A 1 405 ? 28.517 -27.338 -0.180 1.00 39.59 405 ALA A N 1
ATOM 3175 C CA . ALA A 1 405 ? 27.869 -26.095 0.225 1.00 39.59 405 ALA A CA 1
ATOM 3176 C C . ALA A 1 405 ? 26.908 -25.654 -0.894 1.00 39.59 405 ALA A C 1
ATOM 3178 O O . ALA A 1 405 ? 27.206 -25.816 -2.075 1.00 39.59 405 ALA A O 1
ATOM 3179 N N . VAL A 1 406 ? 25.734 -25.130 -0.533 1.00 40.28 406 VAL A N 1
ATOM 3180 C CA . VAL A 1 406 ? 24.686 -24.704 -1.477 1.00 40.28 406 VAL A CA 1
ATOM 3181 C C . VAL A 1 406 ? 25.232 -23.598 -2.390 1.00 40.28 406 VAL A C 1
ATOM 3183 O O . VAL A 1 406 ? 25.211 -22.427 -2.022 1.00 40.28 406 VAL A O 1
ATOM 3186 N N . ALA A 1 407 ? 25.739 -23.969 -3.565 1.00 44.72 407 ALA A N 1
ATOM 3187 C CA . ALA A 1 407 ? 26.268 -23.028 -4.541 1.00 44.72 407 ALA A CA 1
ATOM 3188 C C . ALA A 1 407 ? 25.128 -22.165 -5.103 1.00 44.72 407 ALA A C 1
ATOM 3190 O O . ALA A 1 407 ? 24.104 -22.676 -5.568 1.00 44.72 407 ALA A O 1
ATOM 3191 N N . SER A 1 408 ? 25.290 -20.844 -5.029 1.00 53.97 408 SER A N 1
ATOM 3192 C CA . SER A 1 408 ? 24.431 -19.918 -5.763 1.00 53.97 408 SER A CA 1
ATOM 3193 C C . SER A 1 408 ? 24.668 -20.048 -7.261 1.00 53.97 408 SER A C 1
ATOM 3195 O O . SER A 1 408 ? 25.811 -20.101 -7.706 1.00 53.97 408 SER A O 1
ATOM 3197 N N . ILE A 1 409 ? 23.591 -20.008 -8.044 1.00 56.75 409 ILE A N 1
ATOM 3198 C CA . ILE A 1 409 ? 23.670 -20.037 -9.506 1.00 56.75 409 ILE A CA 1
ATOM 3199 C C . ILE A 1 409 ? 23.999 -18.615 -10.000 1.00 56.75 409 ILE A C 1
ATOM 3201 O O . ILE A 1 409 ? 23.239 -17.692 -9.700 1.00 56.75 409 ILE A O 1
ATOM 3205 N N . PRO A 1 410 ? 25.083 -18.389 -10.757 1.00 64.38 410 PRO A N 1
ATOM 3206 C CA . PRO A 1 410 ? 25.432 -17.070 -11.270 1.00 64.38 410 PRO A CA 1
ATOM 3207 C C . PRO A 1 410 ? 24.431 -16.619 -12.343 1.00 64.38 410 PRO A C 1
ATOM 3209 O O . PRO A 1 410 ? 24.294 -17.215 -13.409 1.00 64.38 410 PRO A O 1
ATOM 3212 N N . MET A 1 411 ? 23.743 -15.515 -12.070 1.00 65.56 411 MET A N 1
ATOM 3213 C CA . MET A 1 411 ? 22.739 -14.870 -12.917 1.00 65.56 411 MET A CA 1
ATOM 3214 C C . MET A 1 411 ? 23.278 -14.539 -14.309 1.00 65.56 411 MET A C 1
ATOM 3216 O O . MET A 1 411 ? 22.552 -14.686 -15.2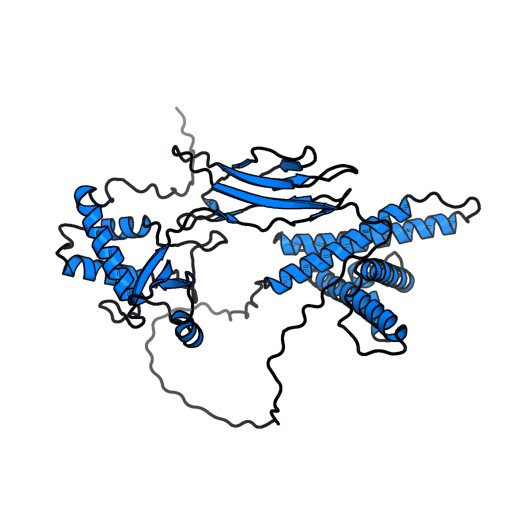85 1.00 65.56 411 MET A O 1
ATOM 3220 N N . ASN A 1 412 ? 24.547 -14.136 -14.429 1.00 67.56 412 ASN A N 1
ATOM 3221 C CA . ASN A 1 412 ? 25.152 -13.838 -15.729 1.00 67.56 412 ASN A CA 1
ATOM 3222 C C . ASN A 1 412 ? 25.218 -15.084 -16.627 1.00 67.56 412 ASN A C 1
ATOM 3224 O O . ASN A 1 412 ? 24.897 -15.013 -17.810 1.00 67.56 412 ASN A O 1
ATOM 3228 N N . GLU A 1 413 ? 25.541 -16.251 -16.065 1.00 68.94 413 GLU A N 1
ATOM 3229 C CA . GLU A 1 413 ? 25.508 -17.499 -16.829 1.00 68.94 413 GLU A CA 1
ATOM 3230 C C . GLU A 1 413 ? 24.079 -17.888 -17.203 1.00 68.94 413 GLU A C 1
ATOM 3232 O O . GLU A 1 413 ? 23.853 -18.437 -18.281 1.00 68.94 413 GLU A O 1
ATOM 3237 N N . VAL A 1 414 ? 23.098 -17.564 -16.355 1.00 73.94 414 VAL A N 1
ATOM 3238 C CA . VAL A 1 414 ? 21.678 -17.754 -16.677 1.00 73.94 414 VAL A CA 1
ATOM 3239 C C . VAL A 1 414 ? 21.239 -16.817 -17.794 1.00 73.94 414 VAL A C 1
ATOM 3241 O O . VAL A 1 414 ? 20.533 -17.260 -18.694 1.00 73.94 414 VAL A O 1
ATOM 3244 N N . ILE A 1 415 ? 21.691 -15.564 -17.807 1.00 76.94 415 ILE A N 1
ATOM 3245 C CA . ILE A 1 415 ? 21.438 -14.601 -18.887 1.00 76.94 415 ILE A CA 1
ATOM 3246 C C . ILE A 1 415 ? 22.058 -15.102 -20.195 1.00 76.94 415 ILE A C 1
ATOM 3248 O O . ILE A 1 415 ? 21.366 -15.202 -21.207 1.00 76.94 415 ILE A O 1
ATOM 3252 N N . VAL A 1 416 ? 23.335 -15.496 -20.182 1.00 81.12 416 VAL A N 1
ATOM 3253 C CA . VAL A 1 416 ? 24.034 -16.031 -21.362 1.00 81.12 416 VAL A CA 1
ATOM 3254 C C . VAL A 1 416 ? 23.382 -17.325 -21.853 1.00 81.12 416 VAL A C 1
ATOM 3256 O O . VAL A 1 416 ? 23.126 -17.473 -23.048 1.00 81.12 416 VAL A O 1
ATOM 3259 N N . THR A 1 417 ? 23.039 -18.241 -20.946 1.00 80.56 417 THR A N 1
ATOM 3260 C CA . THR A 1 417 ? 22.373 -19.503 -21.298 1.00 80.56 417 THR A CA 1
ATOM 3261 C C . THR A 1 417 ? 20.960 -19.250 -21.827 1.00 80.56 417 THR A C 1
ATOM 3263 O O . THR A 1 417 ? 20.565 -19.870 -22.808 1.00 80.56 417 THR A O 1
ATOM 3266 N N . THR A 1 418 ? 20.223 -18.287 -21.265 1.00 86.69 418 THR A N 1
ATOM 3267 C CA . THR A 1 418 ? 18.909 -17.855 -21.776 1.00 86.69 418 THR A CA 1
ATOM 3268 C C . THR A 1 418 ? 19.028 -17.362 -23.219 1.00 86.69 418 THR A C 1
ATOM 3270 O O . THR A 1 418 ? 18.276 -17.805 -24.086 1.00 86.69 418 THR A O 1
ATOM 3273 N N . ARG A 1 419 ? 20.020 -16.510 -23.512 1.00 87.44 419 ARG A N 1
ATOM 3274 C CA . ARG A 1 419 ? 20.295 -16.026 -24.875 1.00 87.44 419 ARG A CA 1
ATOM 3275 C C . ARG A 1 419 ? 20.648 -17.163 -25.832 1.00 87.44 419 ARG A C 1
ATOM 3277 O O . ARG A 1 419 ? 20.141 -17.198 -26.953 1.00 87.44 419 ARG A O 1
ATOM 3284 N N . LEU A 1 420 ? 21.485 -18.104 -25.394 1.00 86.56 420 LEU A N 1
ATOM 3285 C CA . LEU A 1 420 ? 21.889 -19.255 -26.202 1.00 86.56 420 LEU A CA 1
ATOM 3286 C C . LEU A 1 420 ? 20.695 -20.154 -26.537 1.00 86.56 420 LEU A C 1
ATOM 3288 O O . LEU A 1 420 ? 20.543 -20.571 -27.684 1.00 86.56 420 LEU A O 1
ATOM 3292 N N . LEU A 1 421 ? 19.827 -20.418 -25.559 1.00 88.00 421 LEU A N 1
ATOM 3293 C CA . LEU A 1 421 ? 18.614 -21.208 -25.755 1.00 88.00 421 LEU A CA 1
ATOM 3294 C C . LEU A 1 421 ? 17.669 -20.543 -26.759 1.00 88.00 421 LEU A C 1
ATOM 3296 O O . LEU A 1 421 ? 17.198 -21.208 -27.679 1.00 88.00 421 LEU A O 1
ATOM 3300 N N . ILE A 1 422 ? 17.452 -19.231 -26.642 1.00 89.06 422 ILE A N 1
ATOM 3301 C CA . ILE A 1 422 ? 16.626 -18.466 -27.588 1.00 89.06 422 ILE A CA 1
ATOM 3302 C C . ILE A 1 422 ? 17.254 -18.469 -28.986 1.00 89.06 422 ILE A C 1
ATOM 3304 O O . ILE A 1 422 ? 16.555 -18.694 -29.970 1.00 89.06 422 ILE A O 1
ATOM 3308 N N . THR A 1 423 ? 18.575 -18.307 -29.086 1.00 88.12 423 THR A N 1
ATOM 3309 C CA . THR A 1 423 ? 19.302 -18.389 -30.363 1.00 88.12 423 THR A CA 1
ATOM 3310 C C . THR A 1 423 ? 19.121 -19.762 -31.014 1.00 88.12 423 THR A C 1
ATOM 3312 O O . THR A 1 423 ? 18.799 -19.855 -32.198 1.00 88.12 423 THR A O 1
ATOM 3315 N N . LYS A 1 424 ? 19.271 -20.843 -30.238 1.00 86.88 424 LYS A N 1
ATOM 3316 C CA . LYS A 1 424 ? 19.066 -22.220 -30.706 1.00 86.88 424 LYS A CA 1
ATOM 3317 C C . LYS A 1 424 ? 17.627 -22.439 -31.180 1.00 86.88 424 LYS A C 1
ATOM 3319 O O . LYS A 1 424 ? 17.422 -23.034 -32.237 1.00 86.88 424 LYS A O 1
ATOM 3324 N N . ALA A 1 425 ? 16.643 -21.928 -30.444 1.00 87.56 425 ALA A N 1
ATOM 3325 C CA . ALA A 1 425 ? 15.241 -22.014 -30.837 1.00 87.56 425 ALA A CA 1
ATOM 3326 C C . ALA A 1 425 ? 14.949 -21.235 -32.127 1.00 87.56 425 ALA A C 1
ATOM 3328 O O . ALA A 1 425 ? 14.317 -21.785 -33.021 1.00 87.56 425 ALA A O 1
ATOM 3329 N N . ILE A 1 426 ? 15.473 -20.017 -32.289 1.00 88.06 426 ILE A N 1
ATOM 3330 C CA . ILE A 1 426 ? 15.323 -19.237 -33.531 1.00 88.06 426 ILE A CA 1
ATOM 3331 C C . ILE A 1 426 ? 15.939 -19.971 -34.724 1.00 88.06 426 ILE A C 1
ATOM 3333 O O . ILE A 1 426 ? 15.336 -20.015 -35.792 1.00 88.06 426 ILE A O 1
ATOM 3337 N N . ASN A 1 427 ? 17.097 -20.609 -34.545 1.00 86.69 427 ASN A N 1
ATOM 3338 C CA . ASN A 1 427 ? 17.712 -21.418 -35.600 1.00 86.69 427 ASN A CA 1
ATOM 3339 C C . ASN A 1 427 ? 16.897 -22.677 -35.942 1.00 86.69 427 ASN A C 1
ATOM 3341 O O . ASN A 1 427 ? 17.012 -23.186 -37.051 1.00 86.69 427 ASN A O 1
ATOM 3345 N N . THR A 1 428 ? 16.084 -23.175 -35.005 1.00 85.06 428 THR A N 1
ATOM 3346 C CA . THR A 1 428 ? 15.270 -24.387 -35.184 1.00 85.06 428 THR A CA 1
ATOM 3347 C C . THR A 1 428 ? 13.912 -24.082 -35.821 1.00 85.06 428 THR A C 1
ATOM 3349 O O . THR A 1 428 ? 13.484 -24.797 -36.718 1.00 85.06 428 THR A O 1
ATOM 3352 N N . VAL A 1 429 ? 13.221 -23.032 -35.361 1.00 85.62 429 VAL A N 1
ATOM 3353 C CA . VAL A 1 429 ? 11.857 -22.682 -35.816 1.00 85.62 429 VAL A CA 1
ATOM 3354 C C . VAL A 1 429 ? 11.875 -21.658 -36.959 1.00 85.62 429 VAL A C 1
ATOM 3356 O O . VAL A 1 429 ? 10.914 -21.544 -37.714 1.00 85.62 429 VAL A O 1
ATOM 3359 N N . GLY A 1 430 ? 12.980 -20.931 -37.122 1.00 83.44 430 GLY A N 1
ATOM 3360 C CA . GLY A 1 430 ? 13.154 -19.907 -38.146 1.00 83.44 430 GLY A CA 1
ATOM 3361 C C . GLY A 1 430 ? 12.755 -18.500 -37.690 1.00 83.44 430 GLY A C 1
ATOM 3362 O O . GLY A 1 430 ? 12.059 -18.297 -36.697 1.00 83.44 430 GLY A O 1
ATOM 3363 N N . LEU A 1 431 ? 13.203 -17.498 -38.455 1.00 83.81 431 LEU A N 1
ATOM 3364 C CA . LEU A 1 431 ? 13.025 -16.069 -38.145 1.00 83.81 431 LEU A CA 1
ATOM 3365 C C . LEU A 1 431 ? 11.573 -15.575 -38.259 1.00 83.81 431 LEU A C 1
ATOM 3367 O O . LEU A 1 431 ? 11.250 -14.522 -37.720 1.00 83.81 431 LEU A O 1
ATOM 3371 N N . GLN A 1 432 ? 10.715 -16.324 -38.957 1.00 82.31 432 GLN A N 1
ATOM 3372 C CA . GLN A 1 432 ? 9.309 -15.971 -39.203 1.00 82.31 432 GLN A CA 1
ATOM 3373 C C . GLN A 1 432 ? 8.352 -16.512 -38.129 1.00 82.31 432 GLN A C 1
ATOM 3375 O O . GLN A 1 432 ? 7.149 -16.279 -38.200 1.00 82.31 432 GLN A O 1
ATOM 3380 N N . ALA A 1 433 ? 8.869 -17.264 -37.155 1.00 85.94 433 ALA A N 1
ATOM 3381 C CA . ALA A 1 433 ? 8.072 -17.828 -36.077 1.00 85.94 433 ALA A CA 1
ATOM 3382 C C . ALA A 1 433 ? 7.613 -16.750 -35.083 1.00 85.94 433 ALA A C 1
ATOM 3384 O O . ALA A 1 433 ? 8.312 -15.755 -34.865 1.00 85.94 433 ALA A O 1
ATOM 3385 N N . SER A 1 434 ? 6.454 -16.972 -34.454 1.00 86.69 434 SER A N 1
ATOM 3386 C CA . SER A 1 434 ? 5.954 -16.083 -33.402 1.00 86.69 434 SER A CA 1
ATOM 3387 C C . SER A 1 434 ? 6.848 -16.137 -32.159 1.00 86.69 434 SER A C 1
ATOM 3389 O O . SER A 1 434 ? 7.521 -17.139 -31.893 1.00 86.69 434 SER A O 1
ATOM 3391 N N . GLU A 1 435 ? 6.844 -15.076 -31.351 1.00 87.38 435 GLU A N 1
ATOM 3392 C CA . GLU A 1 435 ? 7.664 -15.000 -30.135 1.00 87.38 435 GLU A CA 1
ATOM 3393 C C . GLU A 1 435 ? 7.281 -16.104 -29.144 1.00 87.38 435 GLU A C 1
ATOM 3395 O O . GLU A 1 435 ? 8.139 -16.682 -28.472 1.00 87.38 435 GLU A O 1
ATOM 3400 N N . LEU A 1 436 ? 5.989 -16.436 -29.092 1.00 86.56 436 LEU A N 1
ATOM 3401 C CA . LEU A 1 436 ? 5.468 -17.518 -28.271 1.00 86.56 436 LEU A CA 1
ATOM 3402 C C . LEU A 1 436 ? 5.956 -18.886 -28.761 1.00 86.56 436 LEU A C 1
ATOM 3404 O O . LEU A 1 436 ? 6.362 -19.704 -27.935 1.00 86.56 436 LEU A O 1
ATOM 3408 N N . ASP A 1 437 ? 5.967 -19.134 -30.072 1.00 85.38 437 ASP A N 1
ATOM 3409 C CA . ASP A 1 437 ? 6.442 -20.401 -30.643 1.00 85.38 437 ASP A CA 1
ATOM 3410 C C . ASP A 1 437 ? 7.950 -20.576 -30.465 1.00 85.38 437 ASP A C 1
ATOM 3412 O O . ASP A 1 437 ? 8.407 -21.675 -30.155 1.00 85.38 437 ASP A O 1
ATOM 3416 N N . ILE A 1 438 ? 8.726 -19.493 -30.561 1.00 86.50 438 ILE A N 1
ATOM 3417 C CA . ILE A 1 438 ? 10.163 -19.500 -30.260 1.00 86.50 438 ILE A CA 1
ATOM 3418 C C . ILE A 1 438 ? 10.388 -19.869 -28.786 1.00 86.50 438 ILE A C 1
ATOM 3420 O O . ILE A 1 438 ? 11.161 -20.781 -28.488 1.00 86.50 438 ILE A O 1
ATOM 3424 N N . MET A 1 439 ? 9.672 -19.233 -27.853 1.00 86.38 439 MET A N 1
ATOM 3425 C CA . MET A 1 439 ? 9.802 -19.513 -26.415 1.00 86.38 439 MET A CA 1
ATOM 3426 C C . MET A 1 439 ? 9.288 -20.912 -26.034 1.00 86.38 439 MET A C 1
ATOM 3428 O O . MET A 1 439 ? 9.847 -21.559 -25.146 1.00 86.38 439 MET A O 1
ATOM 3432 N N . ARG A 1 440 ? 8.261 -21.425 -26.725 1.00 86.50 440 ARG A N 1
ATOM 3433 C CA . ARG A 1 440 ? 7.785 -22.812 -26.587 1.00 86.50 440 ARG A CA 1
ATOM 3434 C C . ARG A 1 440 ? 8.760 -23.819 -27.180 1.00 86.50 440 ARG A C 1
ATOM 3436 O O . ARG A 1 440 ? 8.965 -24.874 -26.587 1.00 86.50 440 ARG A O 1
ATOM 3443 N N . SER A 1 441 ? 9.388 -23.503 -28.304 1.00 85.62 441 SER A N 1
ATOM 3444 C CA . SER A 1 441 ? 10.389 -24.364 -28.926 1.00 85.62 441 SER A CA 1
ATOM 3445 C C . SER A 1 441 ? 11.610 -24.532 -28.036 1.00 85.62 441 SER A C 1
ATOM 3447 O O . SER A 1 441 ? 12.078 -25.655 -27.883 1.00 85.62 441 SER A O 1
ATOM 3449 N N . VAL A 1 442 ? 12.037 -23.477 -27.323 1.00 81.44 442 VAL A N 1
ATOM 3450 C CA . VAL A 1 442 ? 13.025 -23.635 -26.245 1.00 81.44 442 VAL A CA 1
ATOM 3451 C C . VAL A 1 442 ? 12.566 -24.722 -25.274 1.00 81.44 442 VAL A C 1
ATOM 3453 O O . VAL A 1 442 ? 13.329 -25.643 -25.022 1.00 81.44 442 VAL A O 1
ATOM 3456 N N . THR A 1 443 ? 11.314 -24.673 -24.793 1.00 72.94 443 THR A N 1
ATOM 3457 C CA . THR A 1 443 ? 10.764 -25.695 -23.880 1.00 72.94 443 THR A CA 1
ATOM 3458 C C . THR A 1 443 ? 10.616 -27.095 -24.489 1.00 72.94 443 THR A C 1
ATOM 3460 O O . THR A 1 443 ? 10.733 -28.074 -23.758 1.00 72.94 443 THR A O 1
ATOM 3463 N N . GLY A 1 444 ? 10.384 -27.205 -25.801 1.00 67.88 444 GLY A N 1
ATOM 3464 C CA . GLY A 1 444 ? 10.258 -28.475 -26.524 1.00 67.88 444 GLY A CA 1
ATOM 3465 C C . GLY A 1 444 ? 11.603 -29.134 -26.846 1.00 67.88 444 GLY A C 1
ATOM 3466 O O . GLY A 1 444 ? 11.729 -30.347 -26.724 1.00 67.88 444 GLY A O 1
ATOM 3467 N N . LEU A 1 445 ? 12.633 -28.334 -27.140 1.00 64.44 445 LEU A N 1
ATOM 3468 C CA . LEU A 1 445 ? 14.024 -28.764 -27.360 1.00 64.44 445 LEU A CA 1
ATOM 3469 C C . LEU A 1 445 ? 14.691 -29.381 -26.115 1.00 64.44 445 LEU A C 1
ATOM 3471 O O . LEU A 1 445 ? 15.844 -29.795 -26.192 1.00 64.44 445 LEU A O 1
ATOM 3475 N N . ILE A 1 446 ? 13.995 -29.386 -24.976 1.00 56.06 446 ILE A N 1
ATOM 3476 C CA . ILE A 1 446 ? 14.470 -29.852 -23.666 1.00 56.06 446 ILE A CA 1
ATOM 3477 C C . ILE A 1 446 ? 13.821 -31.194 -23.266 1.00 56.06 446 ILE A C 1
ATOM 3479 O O . ILE A 1 446 ? 14.298 -31.849 -22.344 1.00 56.06 446 ILE A O 1
ATOM 3483 N N . GLN A 1 447 ? 12.732 -31.616 -23.927 1.00 49.84 447 GLN A N 1
ATOM 3484 C CA . GLN A 1 447 ? 12.077 -32.915 -23.676 1.00 49.84 447 GLN A CA 1
ATOM 3485 C C . GLN A 1 447 ? 12.612 -34.059 -24.557 1.00 49.84 447 GLN A C 1
ATOM 3487 O O . GLN A 1 447 ? 12.148 -35.191 -24.419 1.00 49.84 447 GLN A O 1
ATOM 3492 N N . GLN A 1 448 ? 13.562 -33.762 -25.444 1.00 41.91 448 GLN A N 1
ATOM 3493 C CA . GLN A 1 448 ? 14.359 -34.725 -26.209 1.00 41.91 448 GLN A CA 1
ATOM 3494 C C . GLN A 1 448 ? 15.742 -34.830 -25.579 1.00 41.91 448 GLN A C 1
ATOM 3496 O O . GLN A 1 448 ? 16.270 -35.962 -25.547 1.00 41.91 448 GLN A O 1
#

Secondary structure (DSSP, 8-state):
----------PPP----GGGSPPTTTHHHHHHHHHHHHHHHHH-TT-B-TTS-BSB----HHHHHHHHS--S-EEEEEEHHHHHHHHHHHHHHTT--TTTS-HHHHHHHHHH-TT-B-B-TTSSBPEETTEEEEEEEEEE-TTS-EEEEPPPPEEE----SEEETTS-EEE--EEE-SSS-GGG---EEE-SS--TTEEEETTEEEE-PPTT---EEEEEEEE-TT-SS---EEEEEEEEEEPPPSS-PPEE------PPPP--------------------------------------HHHHHHHHHHHHHHHHHHHHHHHHHTSPPPTT--HHHHHHHHHHHHHHHHHHHHHHHHHHHHHTT-SSPPTTHHHHHHHHHHHHHHHHHHHHHHHHHT--SS----PPEEHHHHHHHHHHHHHHHHHHH-TTS-HHHHHHHHHHTT--

InterPro domains:
  IPR015919 Cadherin-like superfamily [SSF49313] (155-244)

Sequence (448 aa):
LSRSSSKRRGEPGHVISHANTIPSDMKPDVDRVFFEFLNRLCSSLDMTDSKGELIHQALMPKKMQKLDESPDFRPFKFRIQAFTNAFVEELNRQGFTESVLPLKKVRTYLWSQPYISRYNEDGRKSKSKGNHIWNIHAKRLADGGWIFQEYQRRITGTPAGVAYIGLEWKYSPSIWDPQQSRSSMHPTFSSPALPPWLQWKDNELVGTPSPGDRGGEITAEVSFPSSDTDQKVSHTFKLEVIELPAGDPLSLHKTRRPSAGTVSSSAPPLSGRNRSHTMSTAFTSESDLPPVPRIPTSITQAQQQENNQIRVVLEMAAAHIAKDATVPMALGMPEAATRQRQASLAKQQEVLSRAVQAFNCVTFALEPLPMDFNELIAASKRVVKEAARQVAERQAQGTVEGPVAVASIPMNEVIVTTRLLITKAINTVGLQASELDIMRSVTGLIQQ